Protein AF-E0RYR2-F1 (afdb_monomer_lite)

pLDDT: mean 74.62, std 18.06, range [29.59, 98.56]

Radius of gyration: 104.7 Å; chains: 1; bounding box: 193×87×254 Å

Foldseek 3Di:
DQQLVQLLVCLPPQLLVLLDQDDDDDDDPLSVVLNVVSLVLSLVVLVVVLVLLVVVLVLLVVLLVLLVVLLVLVPPDPDDDPLNVLSVVLSVLSVVLNVLSVVLSVLSVVLSVLSVVPDNVCSVVNSVSSVVSSVSSNVSVVSLVVSLVSLVVSLVVLVCVLVVCPVPDDPSNNVSSVSSNVSSVVSNVVSVVSSVVSNVVSVVSVVVSVVSVVVSVVSVVVVVVVVVVVVVVVVVVVVVVVVVVVVVVVVVVVVVVVVVVVVVVVVVVVVVVVVVVVVVVVVVVVVVVVVVVVVVVVVVVVVVVVVVVVVVVVVVVVVVVVVVVVVVVVVVVVVVVVVVVVVVLQVQLVLQVVLVVVVQHDDSRDDVVSSVVSVVVVVVVVVVPDDDDDDDDDDDDLQRDAAPDWDDDPNDIRHHPHQAPDDDALCNDEAQDWDDHNRDIHGHDFYEPEEEEEEAEPVHHDDDDDGHHYPYYYYHYDYPDDDDDWDWFDKDWAQADQWDFDFDPQDPPRDTDDIFGHPDRGDTGDDGDDDDDDDDDDDPDDDDDDTFTPPPPPPDGD

Organism: Butyrivibrio proteoclasticus (strain ATCC 51982 / DSM 14932 / B316) (NCBI:txid515622)

Secondary structure (DSSP, 8-state):
-HHHHHHHHHHTTHHHHHHPPP--SS--HHHHHHHHHHHHHHHHHHHHHHHHHHHHHHHHHHHHHHHHHHHHHHTTSS---HHHHHHHHHHHHHHHHHHHHHHHHHHHHHHHHHHHH--GGGHHHHHHHHHHHHHHHHHHHHHHHHHHHHHHHHHHHHHHHHHTT-TT--HHHHHHHHHHHHHHHHHHHHHHHHHHHHHHHHHHHHHHHHHHHHHHHHHHHHHHHHHHHHHHHHHHHHHHHHHHHHHHHHHHHHHHHHHHHHHHHHHHHHHHHHHHHHHHHHHHHHHHHHHHHHHHHHHHHHHHHHHHHHHHHHHHHHHHHHHHHHHHHHHHHHHHHHHHHHHHHHHHHHHHHHHHHTT----TT--HHHHHHHHHHHHHHHHSS------------GGGSBTT-EEEETTEEEE--BTTT----GGGSBTT-EEEETTEEEEP-BPB--EEEEEEETTB----PPSSB-SEEEEEEE---S------------SS-SEE----TTSSS------EE-SSTTPPP-PPP---S-------S---------SS-SSS--

Structure (mmCIF, N/CA/C/O backbone):
data_AF-E0RYR2-F1
#
_entry.id   AF-E0RYR2-F1
#
loop_
_atom_site.group_PDB
_atom_site.id
_atom_site.type_symbol
_atom_site.label_atom_id
_atom_site.label_alt_id
_atom_site.label_comp_id
_atom_site.label_asym_id
_atom_site.label_entity_id
_atom_site.label_seq_id
_atom_site.pdbx_PDB_ins_code
_atom_site.Cartn_x
_atom_site.Cartn_y
_atom_site.Cartn_z
_atom_site.occupancy
_atom_site.B_iso_or_equiv
_atom_site.auth_seq_id
_atom_site.auth_comp_id
_atom_site.auth_asym_id
_atom_site.auth_atom_id
_atom_site.pdbx_PDB_model_num
ATOM 1 N N . MET A 1 1 ? -50.982 -6.964 60.002 1.00 46.22 1 MET A N 1
ATOM 2 C CA . MET A 1 1 ? -51.132 -6.893 58.534 1.00 46.22 1 MET A CA 1
ATOM 3 C C . MET A 1 1 ? -49.957 -6.208 57.840 1.00 46.22 1 MET A C 1
ATOM 5 O O . MET A 1 1 ? -49.601 -6.639 56.757 1.00 46.22 1 MET A O 1
ATOM 9 N N . ALA A 1 2 ? -49.328 -5.163 58.401 1.00 46.91 2 ALA A N 1
ATOM 10 C CA . ALA A 1 2 ? -48.296 -4.425 57.663 1.00 46.91 2 ALA A CA 1
ATOM 11 C C . ALA A 1 2 ? -46.858 -4.970 57.794 1.00 46.91 2 ALA A C 1
ATOM 13 O O . ALA A 1 2 ? -46.147 -4.953 56.797 1.00 46.91 2 ALA A O 1
ATOM 14 N N . ILE A 1 3 ? -46.444 -5.515 58.954 1.00 47.62 3 ILE A N 1
ATOM 15 C CA . ILE A 1 3 ? -45.051 -5.981 59.192 1.00 47.62 3 ILE A CA 1
ATOM 16 C C . ILE A 1 3 ? -44.571 -6.923 58.114 1.00 47.62 3 ILE A C 1
ATOM 18 O O . ILE A 1 3 ? -43.461 -6.796 57.628 1.00 47.62 3 ILE A O 1
ATOM 22 N N . ALA A 1 4 ? -45.393 -7.892 57.753 1.00 46.53 4 ALA A N 1
ATOM 23 C CA . ALA A 1 4 ? -44.840 -9.086 57.163 1.00 46.53 4 ALA A CA 1
ATOM 24 C C . ALA A 1 4 ? -45.244 -9.251 55.680 1.00 46.53 4 ALA A C 1
ATOM 26 O O . ALA A 1 4 ? -44.606 -9.999 54.949 1.00 46.53 4 ALA A O 1
ATOM 27 N N . VAL A 1 5 ? -46.174 -8.412 55.174 1.00 44.09 5 VAL A N 1
ATOM 28 C CA . VAL A 1 5 ? -46.263 -8.069 53.729 1.00 44.09 5 VAL A CA 1
ATOM 29 C C . VAL A 1 5 ? -44.927 -7.503 53.242 1.00 44.09 5 VAL A C 1
ATOM 31 O O . VAL A 1 5 ? -44.525 -7.712 52.105 1.00 44.09 5 VAL A O 1
ATOM 34 N N . ILE A 1 6 ? -44.256 -6.782 54.128 1.00 48.84 6 ILE A N 1
ATOM 35 C CA . ILE A 1 6 ? -43.108 -5.948 53.833 1.00 48.84 6 ILE A CA 1
ATOM 36 C C . ILE A 1 6 ? -41.813 -6.746 53.798 1.00 48.84 6 ILE A C 1
ATOM 38 O O . ILE A 1 6 ? -41.071 -6.645 52.826 1.00 48.84 6 ILE A O 1
ATOM 42 N N . ILE A 1 7 ? -41.585 -7.605 54.792 1.00 50.03 7 ILE A N 1
ATOM 43 C CA . ILE A 1 7 ? -40.369 -8.419 54.846 1.00 50.03 7 ILE A CA 1
ATOM 44 C C . ILE A 1 7 ? -40.295 -9.339 53.592 1.00 50.03 7 ILE A C 1
ATOM 46 O O . ILE A 1 7 ? -39.218 -9.544 53.043 1.00 50.03 7 ILE A O 1
ATOM 50 N N . ALA A 1 8 ? -41.431 -9.805 53.049 1.00 49.09 8 ALA A N 1
ATOM 51 C CA . ALA A 1 8 ? -41.485 -10.608 51.815 1.00 49.09 8 ALA A CA 1
ATOM 52 C C . ALA A 1 8 ? -41.182 -9.816 50.516 1.00 49.09 8 ALA A C 1
ATOM 54 O O . ALA A 1 8 ? -40.706 -10.379 49.526 1.00 49.09 8 ALA A O 1
ATOM 55 N N . LEU A 1 9 ? -41.441 -8.503 50.499 1.00 49.50 9 LEU A N 1
ATOM 56 C 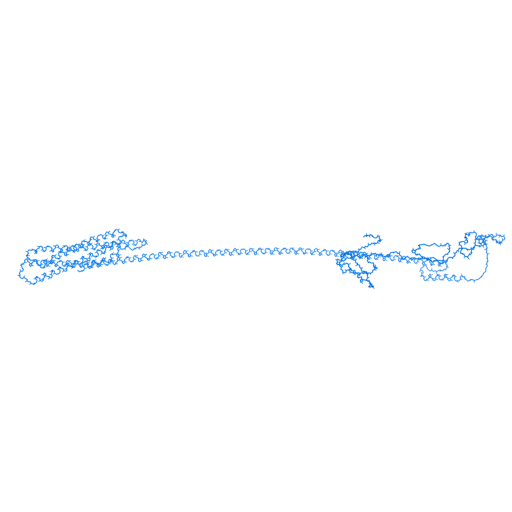CA . LEU A 1 9 ? -41.197 -7.636 49.337 1.00 49.50 9 LEU A CA 1
ATOM 57 C C . LEU A 1 9 ? -39.737 -7.152 49.253 1.00 49.50 9 LEU A C 1
ATOM 59 O O . LEU A 1 9 ? -39.246 -6.951 48.146 1.00 49.50 9 LEU A O 1
ATOM 63 N N . VAL A 1 10 ? -39.020 -7.026 50.383 1.00 50.50 10 VAL A N 1
ATOM 64 C CA . VAL A 1 10 ? -37.579 -6.666 50.415 1.00 50.50 10 VAL A CA 1
ATOM 65 C C . VAL A 1 10 ? -36.721 -7.685 49.652 1.00 50.50 10 VAL A C 1
ATOM 67 O O . VAL A 1 10 ? -35.786 -7.332 48.933 1.00 50.50 10 VAL A O 1
ATOM 70 N N . LEU A 1 11 ? -37.018 -8.972 49.836 1.00 50.75 11 LEU A N 1
ATOM 71 C CA . LEU A 1 11 ? -36.096 -10.058 49.492 1.00 50.75 11 LEU A CA 1
ATOM 72 C C . LEU A 1 11 ? -36.370 -10.693 48.124 1.00 50.75 11 LEU A C 1
ATOM 74 O O . LEU A 1 11 ? -35.487 -11.334 47.559 1.00 50.75 11 LEU A O 1
ATOM 78 N N . SER A 1 12 ? -37.551 -10.462 47.544 1.00 48.81 12 SER A N 1
ATOM 79 C CA . SER A 1 12 ? -37.948 -11.066 46.266 1.00 48.81 12 SER A CA 1
ATOM 80 C C . SER A 1 12 ? -37.293 -10.437 45.025 1.00 48.81 12 SER A C 1
ATOM 82 O O . SER A 1 12 ? -37.440 -10.988 43.936 1.00 48.81 12 SER A O 1
ATOM 84 N N . GLY A 1 13 ? -36.521 -9.348 45.149 1.00 51.91 13 GLY A N 1
ATOM 85 C CA . GLY A 1 13 ? -35.804 -8.793 43.988 1.00 51.91 13 GLY A CA 1
ATOM 86 C C . GLY A 1 13 ? -34.678 -7.796 44.265 1.00 51.91 13 GLY A C 1
ATOM 87 O O . GLY A 1 13 ? -33.737 -7.734 43.481 1.00 51.91 13 GLY A O 1
ATOM 88 N N . GLY A 1 14 ? -34.732 -7.052 45.373 1.00 55.47 14 GLY A N 1
ATOM 89 C CA . GLY A 1 14 ? -33.782 -5.973 45.664 1.00 55.47 14 GLY A CA 1
ATOM 90 C C . GLY A 1 14 ? -32.374 -6.443 46.033 1.00 55.47 14 GLY A C 1
ATOM 91 O O . GLY A 1 14 ? -31.398 -6.101 45.371 1.00 55.47 14 GLY A O 1
ATOM 92 N N . LEU A 1 15 ? -32.272 -7.267 47.078 1.00 55.56 15 LEU A N 1
ATOM 93 C CA . LEU A 1 15 ? -30.985 -7.698 47.642 1.00 55.56 15 LEU A CA 1
ATOM 94 C C . LEU A 1 15 ? -30.185 -8.622 46.708 1.00 55.56 15 LEU A C 1
ATOM 96 O O . LEU A 1 15 ? -28.959 -8.537 46.660 1.00 55.56 15 LEU A O 1
ATOM 100 N N . ILE A 1 16 ? -30.874 -9.431 45.895 1.00 56.66 16 ILE A N 1
ATOM 101 C CA . ILE A 1 16 ? -30.252 -10.294 44.877 1.00 56.66 16 ILE A CA 1
ATOM 102 C C . ILE A 1 16 ? -29.420 -9.461 43.887 1.00 56.66 16 ILE A C 1
ATOM 104 O O . ILE A 1 16 ? -28.301 -9.844 43.547 1.00 56.66 16 ILE A O 1
ATOM 108 N N . TYR A 1 17 ? -29.930 -8.296 43.476 1.00 55.88 17 TYR A N 1
ATOM 109 C CA . TYR A 1 17 ? -29.279 -7.427 42.490 1.00 55.88 17 TYR A CA 1
ATOM 110 C C . TYR A 1 17 ? -28.043 -6.701 43.056 1.00 55.88 17 TYR A C 1
ATOM 112 O O . TYR A 1 17 ? -27.108 -6.370 42.320 1.00 55.88 17 TYR A O 1
ATOM 120 N N . ILE A 1 18 ? -27.996 -6.482 44.377 1.00 58.62 18 ILE A N 1
ATOM 121 C CA . ILE A 1 18 ? -26.824 -5.900 45.044 1.00 58.62 18 ILE A CA 1
ATOM 122 C C . ILE A 1 18 ? -25.700 -6.938 45.193 1.00 58.62 18 ILE A C 1
ATOM 124 O O . ILE A 1 18 ? -24.536 -6.588 45.039 1.00 58.62 18 ILE A O 1
ATOM 128 N N . SER A 1 19 ? -26.011 -8.214 45.419 1.00 54.84 19 SER A N 1
ATOM 129 C CA . SER A 1 19 ? -24.976 -9.234 45.657 1.00 54.84 19 SER A CA 1
ATOM 130 C C . SER A 1 19 ? -24.356 -9.855 44.399 1.00 54.84 19 SER A C 1
ATOM 132 O O . SER A 1 19 ? -23.401 -10.615 44.513 1.00 54.84 19 SER A O 1
ATOM 134 N N . THR A 1 20 ? -24.886 -9.600 43.195 1.00 56.72 20 THR A N 1
ATOM 135 C CA . THR A 1 20 ? -24.324 -10.190 41.968 1.00 56.72 20 THR A CA 1
ATOM 136 C C . THR A 1 20 ? -23.144 -9.368 41.436 1.00 56.72 20 THR A C 1
ATOM 138 O O . THR A 1 20 ? -23.357 -8.212 41.047 1.00 56.72 20 THR A O 1
ATOM 141 N N . PRO A 1 21 ? -21.935 -9.956 41.327 1.00 52.81 21 PRO A N 1
ATOM 142 C CA . PRO A 1 21 ? -20.837 -9.373 40.565 1.00 52.81 21 PRO A CA 1
ATOM 143 C C . PRO A 1 21 ? -21.241 -9.298 39.099 1.00 52.81 21 PRO A C 1
ATOM 145 O O . PRO A 1 21 ? -21.669 -10.307 38.521 1.00 52.81 21 PRO A O 1
ATOM 148 N N . ILE A 1 22 ? -21.082 -8.136 38.477 1.00 50.19 22 ILE A N 1
ATOM 149 C CA . ILE A 1 22 ? -21.196 -8.035 37.023 1.00 50.19 22 ILE A CA 1
ATOM 150 C C . ILE A 1 22 ? -19.837 -8.394 36.436 1.00 50.19 22 ILE A C 1
ATOM 152 O O . ILE A 1 22 ? -18.813 -7.832 36.805 1.00 50.19 22 ILE A O 1
ATOM 156 N N . VAL A 1 23 ? -19.826 -9.372 35.533 1.00 45.25 23 VAL A N 1
ATOM 157 C CA . VAL A 1 23 ? -18.610 -9.853 34.871 1.00 45.25 23 VAL A CA 1
ATOM 158 C C . VAL A 1 23 ? -18.032 -8.721 34.016 1.00 45.25 23 VAL A C 1
ATOM 160 O O . VAL A 1 23 ? -18.462 -8.505 32.885 1.00 45.25 23 VAL A O 1
ATOM 163 N N . ALA A 1 24 ? -17.055 -7.995 34.556 1.00 46.28 24 ALA A N 1
ATOM 164 C CA . ALA A 1 24 ? -16.251 -7.029 33.824 1.00 46.28 24 ALA A CA 1
ATOM 165 C C . ALA A 1 24 ? -14.828 -7.577 33.686 1.00 46.28 24 ALA A C 1
ATOM 167 O O . ALA A 1 24 ? -14.078 -7.722 34.652 1.00 46.28 24 ALA A O 1
ATOM 168 N N . THR A 1 25 ? -14.436 -7.907 32.458 1.00 46.44 25 THR A N 1
ATOM 169 C CA . THR A 1 25 ? -13.068 -8.324 32.162 1.00 46.44 25 THR A CA 1
ATOM 170 C C . THR A 1 25 ? -12.129 -7.124 32.321 1.00 46.44 25 THR A C 1
ATOM 172 O O . THR A 1 25 ? -12.081 -6.275 31.434 1.00 46.44 25 THR A O 1
ATOM 175 N N . LYS A 1 26 ? -11.362 -7.133 33.423 1.00 51.41 26 LYS A N 1
ATOM 176 C CA . LYS A 1 26 ? -10.256 -6.235 33.832 1.00 51.41 26 LYS A CA 1
ATOM 177 C C . LYS A 1 26 ? -10.613 -5.018 34.706 1.00 51.41 26 LYS A C 1
ATOM 179 O O . LYS A 1 26 ? -10.928 -3.944 34.214 1.00 51.41 26 LYS A O 1
ATOM 184 N N . THR A 1 27 ? -10.399 -5.203 36.015 1.00 54.84 27 THR A N 1
ATOM 185 C CA . THR A 1 27 ? -9.502 -4.392 36.875 1.00 54.84 27 THR A CA 1
ATOM 186 C C . THR A 1 27 ? -9.583 -2.864 36.751 1.00 54.84 27 THR A C 1
ATOM 188 O O . THR A 1 27 ? -8.563 -2.214 36.522 1.00 54.84 27 THR A O 1
ATOM 191 N N . SER A 1 28 ? -10.758 -2.272 36.951 1.00 59.72 28 SER A N 1
ATOM 192 C CA . SER A 1 28 ? -10.802 -0.918 37.513 1.00 59.72 28 SER A CA 1
ATOM 193 C C . SER A 1 28 ? -10.869 -1.060 39.031 1.00 59.72 28 SER A C 1
ATOM 195 O O . SER A 1 28 ? -11.766 -1.739 39.531 1.00 59.72 28 SER A O 1
ATOM 197 N N . GLU A 1 29 ? -9.933 -0.455 39.766 1.00 63.66 29 GLU A N 1
ATOM 198 C CA . GLU A 1 29 ? -9.999 -0.385 41.236 1.00 63.66 29 GLU A CA 1
ATOM 199 C C . GLU A 1 29 ? -11.349 0.187 41.700 1.00 63.66 29 GLU A C 1
ATOM 201 O O . GLU A 1 29 ? -11.904 -0.280 42.688 1.00 63.66 29 GLU A O 1
ATOM 206 N N . GLU A 1 30 ? -11.941 1.107 40.926 1.00 60.84 30 GLU A N 1
ATOM 207 C CA . GLU A 1 30 ? -13.269 1.668 41.204 1.00 60.84 30 GLU A CA 1
ATOM 208 C C . GLU A 1 30 ? -14.388 0.618 41.104 1.00 60.84 30 GLU A C 1
ATOM 210 O O . GLU A 1 30 ? -15.357 0.678 41.857 1.00 60.84 30 GLU A O 1
ATOM 215 N N . PHE A 1 31 ? -14.260 -0.361 40.200 1.00 62.88 31 PHE A N 1
ATOM 216 C CA . PHE A 1 31 ? -15.243 -1.437 40.052 1.00 62.88 31 PHE A CA 1
ATOM 217 C C . PHE A 1 31 ? -15.164 -2.428 41.216 1.00 62.88 31 PHE A C 1
ATOM 219 O O . PHE A 1 31 ? -16.184 -2.766 41.812 1.00 62.88 31 PHE A O 1
ATOM 226 N N . VAL A 1 32 ? -13.943 -2.835 41.576 1.00 67.94 32 VAL A N 1
ATOM 227 C CA . VAL A 1 32 ? -13.702 -3.736 42.713 1.00 67.94 32 VAL A CA 1
ATOM 228 C C . VAL A 1 32 ? -14.166 -3.090 44.020 1.00 67.94 32 VAL A C 1
ATOM 230 O O . VAL A 1 32 ? -14.815 -3.748 44.830 1.00 67.94 32 VAL A O 1
ATOM 233 N N . GLU A 1 33 ? -13.904 -1.795 44.214 1.00 68.81 33 GLU A N 1
ATOM 234 C CA . GLU A 1 33 ? -14.353 -1.079 45.412 1.00 68.81 33 GLU A CA 1
ATOM 235 C C . GLU A 1 33 ? -15.879 -0.895 45.437 1.00 68.81 33 GLU A C 1
ATOM 237 O O . GLU A 1 33 ? -16.501 -1.065 46.485 1.00 68.81 33 GLU A O 1
ATOM 242 N N . SER A 1 34 ? -16.509 -0.625 44.287 1.00 67.44 34 SER A N 1
ATOM 243 C CA . SER A 1 34 ? -17.973 -0.546 44.176 1.00 67.44 34 SER A CA 1
ATOM 244 C C . SER A 1 34 ? -18.654 -1.877 44.515 1.00 67.44 34 SER A C 1
ATOM 246 O O . SER A 1 34 ? -19.666 -1.894 45.218 1.00 67.44 34 SER A O 1
ATOM 248 N N . GLU A 1 35 ? -18.090 -2.998 44.063 1.00 69.88 35 GLU A N 1
ATOM 249 C CA . GLU A 1 35 ? -18.594 -4.334 44.379 1.00 69.88 35 GLU A CA 1
ATOM 250 C C . GLU A 1 35 ? -18.424 -4.669 45.867 1.00 69.88 35 GLU A C 1
ATOM 252 O O . GLU A 1 35 ? -19.359 -5.151 46.511 1.00 69.88 35 GLU A O 1
ATOM 257 N N . ARG A 1 36 ? -17.260 -4.341 46.443 1.00 72.62 36 ARG A N 1
ATOM 258 C CA . ARG A 1 36 ? -16.977 -4.554 47.867 1.00 72.62 36 ARG A CA 1
ATOM 259 C C . ARG A 1 36 ? -17.927 -3.756 48.760 1.00 72.62 36 ARG A C 1
ATOM 261 O O . ARG A 1 36 ? -18.462 -4.309 49.720 1.00 72.62 36 ARG A O 1
ATOM 268 N N . GLN A 1 37 ? -18.166 -2.486 48.427 1.00 73.00 37 GLN A N 1
ATOM 269 C CA . GLN A 1 37 ? -19.100 -1.631 49.158 1.00 73.00 37 GLN A CA 1
ATOM 270 C C . GLN A 1 37 ? -20.532 -2.170 49.076 1.00 73.00 37 GLN A C 1
ATOM 272 O O . GLN A 1 37 ? -21.214 -2.258 50.088 1.00 73.00 37 GLN A O 1
ATOM 277 N N . ALA A 1 38 ? -20.970 -2.606 47.896 1.00 71.06 38 ALA A N 1
ATOM 278 C CA . ALA A 1 38 ? -22.303 -3.165 47.708 1.00 71.06 38 ALA A CA 1
ATOM 279 C C . ALA A 1 38 ? -22.533 -4.469 48.496 1.00 71.06 38 ALA A C 1
ATOM 281 O O . ALA A 1 38 ? -23.606 -4.679 49.069 1.00 71.06 38 ALA A O 1
ATOM 282 N N . ASN A 1 39 ? -21.527 -5.345 48.557 1.00 74.62 39 ASN A N 1
ATOM 283 C CA . ASN A 1 39 ? -21.599 -6.557 49.373 1.00 74.62 39 ASN A CA 1
ATOM 284 C C . ASN A 1 39 ? -21.680 -6.215 50.866 1.00 74.62 39 ASN A C 1
ATOM 286 O O . ASN A 1 39 ? -22.493 -6.810 51.573 1.00 74.62 39 ASN A O 1
ATOM 290 N N . GLN A 1 40 ? -20.914 -5.220 51.326 1.00 78.38 40 GLN A N 1
ATOM 291 C CA . GLN A 1 40 ? -21.011 -4.725 52.701 1.00 78.38 40 GLN A CA 1
ATOM 292 C C . GLN A 1 40 ? -22.406 -4.157 53.000 1.00 78.38 40 GLN A C 1
ATOM 294 O O . GLN A 1 40 ? -23.021 -4.563 53.981 1.00 78.38 40 GLN A O 1
ATOM 299 N N . ASP A 1 41 ? -22.948 -3.312 52.118 1.00 74.56 41 ASP A N 1
ATOM 300 C CA . ASP A 1 41 ? -24.296 -2.748 52.264 1.00 74.56 41 ASP A CA 1
ATOM 301 C C . ASP A 1 41 ? -25.363 -3.862 52.343 1.00 74.56 41 ASP A C 1
ATOM 303 O O . ASP A 1 41 ? -26.306 -3.789 53.132 1.00 74.56 41 ASP A O 1
ATOM 307 N N . THR A 1 42 ? -25.202 -4.932 51.555 1.00 75.44 42 THR A N 1
ATOM 308 C CA . THR A 1 42 ? -26.101 -6.101 51.570 1.00 75.44 42 THR A CA 1
ATOM 309 C C . THR A 1 42 ? -26.043 -6.839 52.908 1.00 75.44 42 THR A C 1
ATOM 311 O O . THR A 1 42 ? -27.085 -7.194 53.463 1.00 75.44 42 THR A O 1
ATOM 314 N N . VAL A 1 43 ? -24.838 -7.068 53.437 1.00 78.69 43 VAL A N 1
ATOM 315 C CA . VAL A 1 43 ? -24.618 -7.724 54.736 1.00 78.69 43 VAL A CA 1
ATOM 316 C C . VAL A 1 43 ? -25.196 -6.888 55.875 1.00 78.69 43 VAL A C 1
ATOM 318 O O . VAL A 1 43 ? -25.886 -7.432 56.743 1.00 78.69 43 VAL A O 1
ATOM 321 N N . ASP A 1 44 ? -24.978 -5.574 55.845 1.00 79.75 44 ASP A N 1
ATOM 322 C CA . ASP A 1 44 ? -25.504 -4.643 56.841 1.00 79.75 44 ASP A CA 1
ATOM 323 C C . ASP A 1 44 ? -27.040 -4.672 56.842 1.00 79.75 44 ASP A C 1
ATOM 325 O O . ASP A 1 44 ? -27.661 -4.822 57.898 1.00 79.75 44 ASP A O 1
ATOM 329 N N . LYS A 1 45 ? -27.669 -4.665 55.657 1.00 76.12 45 LYS A N 1
ATOM 330 C CA . LYS A 1 45 ? -29.131 -4.769 55.526 1.00 76.12 45 LYS A CA 1
ATOM 331 C C . LYS A 1 45 ? -29.695 -6.115 55.958 1.00 76.12 45 LYS A C 1
ATOM 333 O O . LYS A 1 45 ? -30.735 -6.150 56.615 1.00 76.12 45 LYS A O 1
ATOM 338 N N . LEU A 1 46 ? -29.013 -7.221 55.673 1.00 77.56 46 LEU A N 1
ATOM 339 C CA . LEU A 1 46 ? -29.378 -8.524 56.237 1.00 77.56 46 LEU A CA 1
ATOM 340 C C . LEU A 1 46 ? -29.307 -8.508 57.773 1.00 77.56 46 LEU A C 1
ATOM 342 O O . LEU A 1 46 ? -30.183 -9.067 58.435 1.00 77.56 46 LEU A O 1
ATOM 346 N N . GLY A 1 47 ? -28.316 -7.820 58.346 1.00 81.50 47 GLY A N 1
ATOM 347 C CA . GLY A 1 47 ? -28.206 -7.599 59.789 1.00 81.50 47 GLY A CA 1
ATOM 348 C C . GLY A 1 47 ? -29.368 -6.785 60.367 1.00 81.50 47 GLY A C 1
ATOM 349 O O . GLY A 1 47 ? -29.922 -7.156 61.403 1.00 81.50 47 GLY A O 1
ATOM 350 N N . GLU A 1 48 ? -29.786 -5.716 59.686 1.00 79.25 48 GLU A N 1
ATOM 351 C CA . GLU A 1 48 ? -30.966 -4.927 60.067 1.00 79.25 48 GLU A CA 1
ATOM 352 C C . GLU A 1 48 ? -32.244 -5.789 60.073 1.00 79.25 48 GLU A C 1
ATOM 354 O O . GLU A 1 48 ? -32.980 -5.780 61.063 1.00 79.25 48 GLU A O 1
ATOM 359 N N . ILE A 1 49 ? -32.464 -6.618 59.042 1.00 76.25 49 ILE A N 1
ATOM 360 C CA . ILE A 1 49 ? -33.600 -7.561 58.976 1.00 76.25 49 ILE A CA 1
ATOM 361 C C . ILE A 1 49 ? -33.557 -8.569 60.133 1.00 76.25 49 ILE A C 1
ATOM 363 O O . ILE A 1 49 ? -34.579 -8.800 60.784 1.00 76.25 49 ILE A O 1
ATOM 367 N N . GLY A 1 50 ? -32.384 -9.136 60.430 1.00 80.88 50 GLY A N 1
ATOM 368 C CA . GLY A 1 50 ? -32.202 -10.041 61.568 1.00 80.88 50 GLY A CA 1
ATOM 369 C C . GLY A 1 50 ? -32.556 -9.384 62.907 1.00 80.88 50 GLY A C 1
ATOM 370 O O . GLY A 1 50 ? -33.253 -9.978 63.732 1.00 80.88 50 GLY A O 1
ATOM 371 N N . ASN A 1 51 ? -32.166 -8.122 63.104 1.00 82.19 51 ASN A N 1
ATOM 372 C CA . ASN A 1 51 ? -32.530 -7.360 64.299 1.00 82.19 51 ASN A CA 1
ATOM 373 C C . ASN A 1 51 ? -34.045 -7.121 64.397 1.00 82.19 51 ASN A C 1
ATOM 375 O O . ASN A 1 51 ? -34.606 -7.234 65.489 1.00 82.19 51 ASN A O 1
ATOM 379 N N . TYR A 1 52 ? -34.731 -6.842 63.282 1.00 77.88 52 TYR A N 1
ATOM 380 C CA . TYR A 1 52 ? -36.194 -6.715 63.279 1.00 77.88 52 TYR A CA 1
ATOM 381 C C . TYR A 1 52 ? -36.896 -8.001 63.685 1.00 77.88 52 TYR A C 1
ATOM 383 O O . TYR A 1 52 ? -37.820 -7.955 64.498 1.00 77.88 52 TYR A O 1
ATOM 391 N N . LEU A 1 53 ? -36.454 -9.130 63.133 1.00 80.50 53 LEU A N 1
ATOM 392 C CA . LEU A 1 53 ? -36.986 -10.445 63.466 1.00 80.50 53 LEU A CA 1
ATOM 393 C C . LEU A 1 53 ? -36.796 -10.755 64.951 1.00 80.50 53 LEU A C 1
ATOM 395 O O . LEU A 1 53 ? -37.758 -11.127 65.611 1.00 80.50 53 LEU A O 1
ATOM 399 N N . ASN A 1 54 ? -35.613 -10.491 65.506 1.00 84.81 54 ASN A N 1
ATOM 400 C CA . ASN A 1 54 ? -35.336 -10.682 66.931 1.00 84.81 54 ASN A CA 1
ATOM 401 C C . ASN A 1 54 ? -36.226 -9.803 67.831 1.00 84.81 54 ASN A C 1
ATOM 403 O O . ASN A 1 54 ? -36.760 -10.243 68.845 1.00 84.81 54 ASN A O 1
ATOM 407 N N . GLU A 1 55 ? -36.435 -8.542 67.459 1.00 83.12 55 GLU A N 1
ATOM 408 C CA . GLU A 1 55 ? -37.326 -7.659 68.210 1.00 83.12 55 GLU A CA 1
ATOM 409 C C . GLU A 1 55 ? -38.805 -8.063 68.106 1.00 83.12 55 GLU A C 1
ATOM 411 O O . GLU A 1 55 ? -39.564 -7.872 69.057 1.00 83.12 55 GLU A O 1
ATOM 416 N N . LEU A 1 56 ? -39.229 -8.613 66.965 1.00 83.56 56 LEU A N 1
ATOM 417 C CA . LEU A 1 56 ? -40.561 -9.191 66.800 1.00 83.56 56 LEU A CA 1
ATOM 418 C C . LEU A 1 56 ? -40.721 -10.446 67.665 1.00 83.56 56 LEU A C 1
ATOM 420 O O . LEU A 1 56 ? -41.751 -10.614 68.316 1.00 83.56 56 LEU A O 1
ATOM 424 N N . ASP A 1 57 ? -39.679 -11.272 67.720 1.00 88.81 57 ASP A N 1
ATOM 425 C CA . ASP A 1 57 ? -39.626 -12.488 68.523 1.00 88.81 57 ASP A CA 1
ATOM 426 C C . ASP A 1 57 ? -39.806 -12.206 70.015 1.00 88.81 57 ASP A C 1
ATOM 428 O O . ASP A 1 57 ? -40.582 -12.879 70.692 1.00 88.81 57 ASP A O 1
ATOM 432 N N . LYS A 1 58 ? -39.170 -11.141 70.522 1.00 88.56 58 LYS A N 1
ATOM 433 C CA . LYS A 1 58 ? -39.346 -10.681 71.909 1.00 88.56 58 LYS A CA 1
ATOM 434 C C . LYS A 1 58 ? -40.798 -10.320 72.220 1.00 88.56 58 LYS A C 1
ATOM 436 O O . LYS A 1 58 ? -41.287 -10.663 73.293 1.00 88.56 58 LYS A O 1
ATOM 441 N N . VAL A 1 59 ? -41.496 -9.647 71.299 1.00 86.69 59 VAL A N 1
ATOM 442 C CA . VAL A 1 59 ? -42.920 -9.298 71.471 1.00 86.69 59 VAL A CA 1
ATOM 443 C C . VAL A 1 59 ? -43.785 -10.557 71.471 1.00 86.69 59 VAL A C 1
ATOM 445 O O . VAL A 1 59 ? -44.658 -10.697 72.323 1.00 86.69 59 VAL A O 1
ATOM 448 N N . VAL A 1 60 ? -43.534 -11.487 70.547 1.00 87.69 60 VAL A N 1
ATOM 449 C CA . VAL A 1 60 ? -44.272 -12.756 70.448 1.00 87.69 60 VAL A CA 1
ATOM 450 C C . VAL A 1 60 ? -44.060 -13.612 71.697 1.00 87.69 60 VAL A C 1
ATOM 452 O O . VAL A 1 60 ? -45.036 -14.082 72.276 1.00 87.69 60 VAL A O 1
ATOM 455 N N . THR A 1 61 ? -42.814 -13.734 72.157 1.00 89.38 61 THR A N 1
ATOM 456 C CA . THR A 1 61 ? -42.439 -14.471 73.372 1.00 89.38 61 THR A CA 1
ATOM 457 C C . THR A 1 61 ? -43.073 -13.846 74.611 1.00 89.38 61 THR A C 1
ATOM 459 O O . THR A 1 61 ? -43.726 -14.541 75.384 1.00 89.38 61 THR A O 1
ATOM 462 N N . SER A 1 62 ? -42.977 -12.521 74.766 1.00 86.12 62 SER A N 1
ATOM 463 C CA . SER A 1 62 ? -43.609 -11.810 75.882 1.00 86.12 62 SER A CA 1
ATOM 464 C C . SER A 1 62 ? -45.129 -11.994 75.888 1.00 86.12 62 SER A C 1
ATOM 466 O O . SER A 1 62 ? -45.709 -12.241 76.943 1.00 86.12 62 SER A O 1
ATOM 468 N N . ASN A 1 63 ? -45.779 -11.920 74.723 1.00 87.50 63 ASN A N 1
ATOM 469 C CA . ASN A 1 63 ? -47.217 -12.156 74.611 1.00 87.50 63 ASN A CA 1
ATOM 470 C C . ASN A 1 63 ? -47.574 -13.603 74.973 1.00 87.50 63 ASN A C 1
ATOM 472 O O . ASN A 1 63 ? -48.559 -13.831 75.669 1.00 87.50 63 ASN A O 1
ATOM 476 N N . GLN A 1 64 ? -46.768 -14.576 74.545 1.00 87.25 64 GLN A N 1
ATOM 477 C CA . GLN A 1 64 ? -46.954 -15.986 74.877 1.00 87.25 64 GLN A CA 1
ATOM 478 C C . GLN A 1 64 ? -46.826 -16.232 76.393 1.00 87.25 64 GLN A C 1
ATOM 480 O O . GLN A 1 64 ? -47.661 -16.918 76.983 1.00 87.25 64 GLN A O 1
ATOM 485 N N . GLU A 1 65 ? -45.818 -15.655 77.049 1.00 86.31 65 GLU A N 1
ATOM 486 C CA . GLU A 1 65 ? -45.618 -15.746 78.503 1.00 86.31 65 GLU A CA 1
ATOM 487 C C . GLU A 1 65 ? -46.777 -15.114 79.288 1.00 86.31 65 GLU A C 1
ATOM 489 O O . GLU A 1 65 ? -47.309 -15.724 80.224 1.00 86.31 65 GLU A O 1
ATOM 494 N N . SER A 1 66 ? -47.217 -13.921 78.875 1.00 83.69 66 SER A N 1
ATOM 495 C CA . SER A 1 66 ? -48.383 -13.236 79.443 1.00 83.69 66 SER A CA 1
ATOM 496 C C . SER A 1 66 ? -49.668 -14.055 79.283 1.00 83.69 66 SER A C 1
ATOM 498 O O . SER A 1 66 ? -50.446 -14.180 80.232 1.00 83.69 66 SER A O 1
ATOM 500 N N . LEU A 1 67 ? -49.889 -14.653 78.105 1.00 83.75 67 LEU A N 1
ATOM 501 C CA . LEU A 1 67 ? -51.069 -15.475 77.828 1.00 83.75 67 LEU A CA 1
ATOM 502 C C . LEU A 1 67 ? -51.098 -16.724 78.720 1.00 83.75 67 LEU A C 1
ATOM 504 O O . LEU A 1 67 ? -52.120 -17.017 79.343 1.00 83.75 67 LEU A O 1
ATOM 508 N N . ASN A 1 68 ? -49.959 -17.415 78.832 1.00 80.56 68 ASN A N 1
ATOM 509 C CA . ASN A 1 68 ? -49.815 -18.602 79.673 1.00 80.56 68 ASN A CA 1
ATOM 510 C C . ASN A 1 68 ? -50.060 -18.266 81.153 1.00 80.56 68 ASN A C 1
ATOM 512 O O . ASN A 1 68 ? -50.869 -18.926 81.807 1.00 80.56 68 ASN A O 1
ATOM 516 N N . SER A 1 69 ? -49.496 -17.155 81.637 1.00 77.75 69 SER A N 1
ATOM 517 C CA . SER A 1 69 ? -49.674 -16.671 83.016 1.00 77.75 69 SER A CA 1
ATOM 518 C C . SER A 1 69 ? -51.132 -16.361 83.390 1.00 77.75 69 SER A C 1
ATOM 520 O O . SE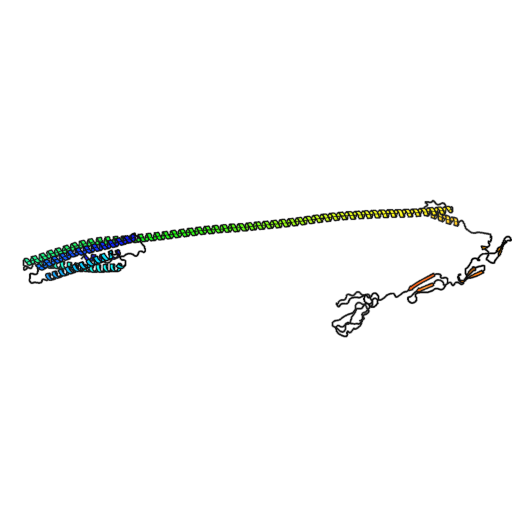R A 1 69 ? -51.506 -16.439 84.563 1.00 77.75 69 SER A O 1
ATOM 522 N N . ILE A 1 70 ? -51.965 -15.963 82.423 1.00 71.88 70 ILE A N 1
ATOM 523 C CA . ILE A 1 70 ? -53.397 -15.701 82.641 1.00 71.88 70 ILE A CA 1
ATOM 524 C C . ILE A 1 70 ? -54.215 -16.984 82.488 1.00 71.88 70 ILE A C 1
ATOM 526 O O . ILE A 1 70 ? -55.138 -17.198 83.275 1.00 71.88 70 ILE A O 1
ATOM 530 N N . SER A 1 71 ? -53.849 -17.859 81.545 1.00 69.00 71 SER A N 1
ATOM 531 C CA . SER A 1 71 ? -54.512 -19.154 81.355 1.00 69.00 71 SER A CA 1
ATOM 532 C C . SER A 1 71 ? -54.459 -20.020 82.624 1.00 69.00 71 SER A C 1
ATOM 534 O O . SER A 1 71 ? -55.505 -20.475 83.093 1.00 69.00 71 SER A O 1
ATOM 536 N N . GLU A 1 72 ? -53.299 -20.093 83.289 1.00 67.88 72 GLU A N 1
ATOM 537 C CA . GLU A 1 72 ? -53.109 -20.816 84.557 1.00 67.88 72 GLU A CA 1
ATOM 538 C C . GLU A 1 72 ? -53.998 -20.282 85.699 1.00 67.88 72 GLU A C 1
ATOM 540 O O . GLU A 1 72 ? -54.404 -21.029 86.591 1.00 67.88 72 GLU A O 1
ATOM 545 N N . LYS A 1 73 ? -54.366 -18.992 85.677 1.00 65.00 73 LYS A N 1
ATOM 546 C CA . LYS A 1 73 ? -55.275 -18.379 86.668 1.00 65.00 73 LYS A CA 1
ATOM 547 C C . LYS A 1 73 ? -56.754 -18.694 86.411 1.00 65.00 73 LYS A C 1
ATOM 549 O O . LYS A 1 73 ? -57.584 -18.477 87.300 1.00 65.00 73 LYS A O 1
ATOM 554 N N . THR A 1 74 ? -57.092 -19.189 85.219 1.00 57.59 74 THR A N 1
ATOM 555 C CA . THR A 1 74 ? -58.470 -19.480 84.781 1.00 57.59 74 THR A CA 1
ATOM 556 C C . THR A 1 74 ? -58.863 -20.963 84.854 1.00 57.59 74 THR A C 1
ATOM 558 O O . THR A 1 74 ? -60.055 -21.254 84.887 1.00 57.59 74 THR A O 1
ATOM 561 N N . ASP A 1 75 ? -57.911 -21.886 85.031 1.00 53.06 75 ASP A N 1
ATOM 562 C CA . ASP A 1 75 ? -58.112 -23.352 85.096 1.00 53.06 75 ASP A CA 1
ATOM 563 C C . ASP A 1 75 ? -58.833 -23.896 86.360 1.00 53.06 75 ASP A C 1
ATOM 565 O O . ASP A 1 75 ? -58.886 -25.104 86.586 1.00 53.06 75 ASP A O 1
ATOM 569 N N . THR A 1 76 ? -59.425 -23.045 87.208 1.00 47.00 76 THR A N 1
ATOM 570 C CA . THR A 1 76 ? -60.044 -23.476 88.487 1.00 47.00 76 THR A CA 1
ATOM 571 C C . THR A 1 76 ? -61.573 -23.614 88.476 1.00 47.00 76 THR A C 1
ATOM 573 O O . THR A 1 76 ? -62.151 -23.911 89.521 1.00 47.00 76 THR A O 1
ATOM 576 N N . SER A 1 77 ? -62.253 -23.448 87.334 1.00 50.97 77 SER A N 1
ATOM 577 C CA . SER A 1 77 ? -63.706 -23.681 87.214 1.00 50.97 77 SER A CA 1
ATOM 578 C C . SER A 1 77 ? -64.023 -24.767 86.182 1.00 50.97 77 SER A C 1
ATOM 580 O O . SER A 1 77 ? -63.546 -24.685 85.056 1.00 50.97 77 SER A O 1
ATOM 582 N N . GLU A 1 78 ? -64.850 -25.749 86.555 1.00 46.25 78 GLU A N 1
ATOM 583 C CA . GLU A 1 78 ? -65.216 -26.987 85.829 1.00 46.25 78 GLU A CA 1
ATOM 584 C C . GLU A 1 78 ? -65.964 -26.814 84.478 1.00 46.25 78 GLU A C 1
ATOM 586 O O . GLU A 1 78 ? -66.817 -27.621 84.117 1.00 46.25 78 GLU A O 1
ATOM 591 N N . GLY A 1 79 ? -65.646 -25.803 83.671 1.00 47.34 79 GLY A N 1
ATOM 592 C CA . GLY A 1 79 ? -66.223 -25.628 82.340 1.00 47.34 79 GLY A CA 1
ATOM 593 C C . GLY A 1 79 ? -65.188 -25.144 81.336 1.00 47.34 79 GLY A C 1
ATOM 594 O O . GLY A 1 79 ? -64.795 -23.981 81.370 1.00 47.34 79 GLY A O 1
ATOM 595 N N . LYS A 1 80 ? -64.790 -26.011 80.395 1.00 52.44 80 LYS A N 1
ATOM 596 C CA . LYS A 1 80 ? -64.148 -25.571 79.148 1.00 52.44 80 LYS A CA 1
ATOM 597 C C . LYS A 1 80 ? -65.128 -24.659 78.413 1.00 52.44 80 LYS A C 1
ATOM 599 O O . LYS A 1 80 ? -66.129 -25.129 77.877 1.00 52.44 80 LYS A O 1
ATOM 604 N N . THR A 1 81 ? -64.856 -23.361 78.424 1.00 66.06 81 THR A N 1
ATOM 605 C CA . THR A 1 81 ? -65.614 -22.379 77.646 1.00 66.06 81 THR A CA 1
ATOM 606 C C . THR A 1 81 ? -64.990 -22.229 76.261 1.00 66.06 81 THR A C 1
ATOM 608 O O . THR A 1 81 ? -63.803 -22.497 76.065 1.00 66.06 81 THR A O 1
ATOM 611 N N . GLU A 1 82 ? -65.776 -21.768 75.289 1.00 72.31 82 GLU A N 1
ATOM 612 C CA . GLU A 1 82 ? -65.306 -21.476 73.927 1.00 72.31 82 GLU A CA 1
ATOM 613 C C . GLU A 1 82 ? -64.117 -20.482 73.915 1.00 72.31 82 GLU A C 1
ATOM 615 O O . GLU A 1 82 ? -63.282 -20.499 73.008 1.00 72.31 82 GLU A O 1
ATOM 620 N N . ILE A 1 83 ? -64.001 -19.636 74.948 1.00 76.00 83 ILE A N 1
ATOM 621 C CA . ILE A 1 83 ? -62.881 -18.706 75.148 1.00 76.00 83 ILE A CA 1
ATOM 622 C C . ILE A 1 83 ? -61.584 -19.451 75.472 1.00 76.00 83 ILE A C 1
ATOM 624 O O . ILE A 1 83 ? -60.557 -19.135 74.875 1.00 76.00 83 ILE A O 1
ATOM 628 N N . THR A 1 84 ? -61.613 -20.453 76.357 1.00 75.88 84 THR A N 1
ATOM 629 C CA . THR A 1 84 ? -60.419 -21.229 76.734 1.00 75.88 84 THR A CA 1
ATOM 630 C C . THR A 1 84 ? -59.802 -21.921 75.517 1.00 75.88 84 THR A C 1
ATOM 632 O O . THR A 1 84 ? -58.597 -21.833 75.306 1.00 75.88 84 THR A O 1
ATOM 635 N N . GLU A 1 85 ? -60.622 -22.531 74.653 1.00 81.44 85 GLU A N 1
ATOM 636 C CA . GLU A 1 85 ? -60.135 -23.166 73.418 1.00 81.44 85 GLU A CA 1
ATOM 637 C C . GLU A 1 85 ? -59.523 -22.153 72.442 1.00 81.44 85 GLU A C 1
ATOM 639 O O . GLU A 1 85 ? -58.494 -22.423 71.819 1.00 81.44 85 GLU A O 1
ATOM 644 N N . LYS A 1 86 ? -60.116 -20.957 72.318 1.00 85.19 86 LYS A N 1
ATOM 645 C CA . LYS A 1 86 ? -59.551 -19.885 71.488 1.00 85.19 86 LYS A CA 1
ATOM 646 C C . LYS A 1 86 ? -58.231 -19.341 72.046 1.00 85.19 86 LYS A C 1
ATOM 648 O O . LYS A 1 86 ? -57.340 -19.059 71.250 1.00 85.19 86 LYS A O 1
ATOM 653 N N . VAL A 1 87 ? -58.078 -19.247 73.369 1.00 85.38 87 VAL A N 1
ATOM 654 C CA . VAL A 1 87 ? -56.823 -18.840 74.027 1.00 85.38 87 VAL A CA 1
ATOM 655 C C . VAL A 1 87 ? -55.724 -19.891 73.825 1.00 85.38 87 VAL A C 1
ATOM 657 O O . VAL A 1 87 ? -54.616 -19.529 73.444 1.00 85.38 87 VAL A O 1
ATOM 660 N N . THR A 1 88 ? -56.021 -21.189 73.967 1.00 85.12 88 THR A N 1
ATOM 661 C CA . THR A 1 88 ? -55.052 -22.261 73.657 1.00 85.12 88 THR A CA 1
ATOM 662 C C . THR A 1 88 ? -54.629 -22.245 72.186 1.00 85.12 88 THR A C 1
ATOM 664 O O . THR A 1 88 ? -53.458 -22.436 71.866 1.00 85.12 88 THR A O 1
ATOM 667 N N . ASN A 1 89 ? -55.567 -21.986 71.272 1.00 88.75 89 ASN A N 1
ATOM 668 C CA . ASN A 1 89 ? -55.240 -21.849 69.854 1.00 88.75 89 ASN A CA 1
ATOM 669 C C . ASN A 1 89 ? -54.329 -20.643 69.581 1.00 88.75 89 ASN A C 1
ATOM 671 O O . ASN A 1 89 ? -53.428 -20.757 68.753 1.00 88.75 89 ASN A O 1
ATOM 675 N N . LEU A 1 90 ? -54.528 -19.525 70.284 1.00 90.56 90 LEU A N 1
ATOM 676 C CA . LEU A 1 90 ? -53.658 -18.355 70.180 1.00 90.56 90 LEU A CA 1
ATOM 677 C C . LEU A 1 90 ? -52.236 -18.649 70.688 1.00 90.56 90 LEU A C 1
ATOM 679 O O . LEU A 1 90 ? -51.283 -18.278 70.008 1.00 90.56 90 LEU A O 1
ATOM 683 N N . ASP A 1 91 ? -52.078 -19.354 71.815 1.00 89.25 91 ASP A N 1
ATOM 684 C CA . ASP A 1 91 ? -50.759 -19.788 72.317 1.00 89.25 91 ASP A CA 1
ATOM 685 C C . ASP A 1 91 ? -49.999 -20.617 71.269 1.00 89.25 91 ASP A C 1
ATOM 687 O O . ASP A 1 91 ? -48.841 -20.330 70.960 1.00 89.25 91 ASP A O 1
ATOM 691 N N . ASN A 1 92 ? -50.671 -21.593 70.648 1.00 90.62 92 ASN A N 1
ATOM 692 C CA . ASN A 1 92 ? -50.068 -22.406 69.589 1.00 90.62 92 ASN A CA 1
ATOM 693 C C . ASN A 1 92 ? -49.635 -21.557 68.386 1.00 90.62 92 ASN A C 1
ATOM 695 O O . ASN A 1 92 ? -48.536 -21.747 67.869 1.00 90.62 92 ASN A O 1
ATOM 699 N N . LYS A 1 93 ? -50.448 -20.578 67.972 1.00 92.38 93 LYS A N 1
ATOM 700 C CA . LYS A 1 93 ? -50.067 -19.673 66.879 1.00 92.38 93 LYS A CA 1
ATOM 701 C C . LYS A 1 93 ? -48.881 -18.787 67.231 1.00 92.38 93 LYS A C 1
ATOM 703 O O . LYS A 1 93 ? -48.027 -18.572 66.379 1.00 92.38 93 LYS A O 1
ATOM 708 N N . LEU A 1 94 ? -48.791 -18.295 68.465 1.00 90.38 94 LEU A N 1
ATOM 709 C CA . LEU A 1 94 ? -47.628 -17.523 68.914 1.00 90.38 94 LEU A CA 1
ATOM 710 C C . LEU A 1 94 ? -46.350 -18.385 68.908 1.00 90.38 94 LEU A C 1
ATOM 712 O O . LEU A 1 94 ? -45.312 -17.919 68.441 1.00 90.38 94 LEU A O 1
ATOM 716 N N . LYS A 1 95 ? -46.432 -19.664 69.303 1.00 91.56 95 LYS A N 1
ATOM 717 C CA . LYS A 1 95 ? -45.312 -20.625 69.205 1.00 91.56 95 LYS A CA 1
ATOM 718 C C . LYS A 1 95 ? -44.873 -20.899 67.767 1.00 91.56 95 LYS A C 1
ATOM 720 O O . LYS A 1 95 ? -43.675 -20.993 67.492 1.00 91.56 95 LYS A O 1
ATOM 725 N N . GLU A 1 96 ? -45.828 -21.039 66.850 1.00 92.75 96 GLU A N 1
ATOM 726 C CA . GLU A 1 96 ? -45.542 -21.204 65.420 1.00 92.75 96 GLU A CA 1
ATOM 727 C C . GLU A 1 96 ? -44.797 -19.985 64.866 1.00 92.75 96 GLU A C 1
ATOM 729 O O . GLU A 1 96 ? -43.769 -20.148 64.209 1.00 92.75 96 GLU A O 1
ATOM 734 N N . VAL A 1 97 ? -45.257 -18.773 65.205 1.00 89.00 97 VAL A N 1
ATOM 735 C CA . VAL A 1 97 ? -44.586 -17.523 64.825 1.00 89.00 97 VAL A CA 1
ATOM 736 C C . VAL A 1 97 ? -43.146 -17.488 65.353 1.00 89.00 97 VAL A C 1
ATOM 738 O O . VAL A 1 97 ? -42.230 -17.246 64.568 1.00 89.00 97 VAL A O 1
ATOM 741 N N . HIS A 1 98 ? -42.926 -17.771 66.642 1.00 90.38 98 HIS A N 1
ATOM 742 C CA . HIS A 1 98 ? -41.588 -17.810 67.256 1.00 90.38 98 HIS A CA 1
ATOM 743 C C . HIS A 1 98 ? -40.644 -18.797 66.545 1.00 90.38 98 HIS A C 1
ATOM 745 O O . HIS A 1 98 ? -39.499 -18.476 66.215 1.00 90.38 98 HIS A O 1
ATOM 751 N N . THR A 1 99 ? -41.147 -19.999 66.244 1.00 92.75 99 THR A N 1
ATOM 752 C CA . THR A 1 99 ? -40.375 -21.050 65.564 1.00 92.75 99 THR A CA 1
ATOM 753 C C . THR A 1 99 ? -39.938 -20.601 64.168 1.00 92.75 99 THR A C 1
ATOM 755 O O . THR A 1 99 ? -38.765 -20.733 63.810 1.00 92.75 99 THR A O 1
ATOM 758 N N . SER A 1 100 ? -40.857 -20.023 63.391 1.00 89.62 100 SER A N 1
ATOM 759 C CA . SER A 1 100 ? -40.564 -19.525 62.044 1.00 89.62 100 SER A CA 1
ATOM 760 C C . SER A 1 100 ? -39.593 -18.339 62.060 1.00 89.62 100 SER A C 1
ATOM 762 O O . SER A 1 100 ? -38.696 -18.269 61.216 1.00 89.62 100 SER A O 1
ATOM 764 N N . ILE A 1 101 ? -39.716 -17.428 63.036 1.00 87.75 101 ILE A N 1
ATOM 765 C CA . ILE A 1 101 ? -38.791 -16.297 63.210 1.00 87.75 101 ILE A CA 1
ATOM 766 C C . ILE A 1 101 ? -37.372 -16.793 63.526 1.00 87.75 101 ILE A C 1
ATOM 768 O O . ILE A 1 101 ? -36.401 -16.324 62.923 1.00 87.75 101 ILE A O 1
ATOM 772 N N . SER A 1 102 ? -37.245 -17.770 64.426 1.00 89.19 102 SER A N 1
ATOM 773 C CA . SER A 1 102 ? -35.957 -18.361 64.810 1.00 89.19 102 SER A CA 1
ATOM 774 C C . SER A 1 102 ? -35.267 -19.074 63.640 1.00 89.19 102 SER A C 1
ATOM 776 O O . SER A 1 102 ? -34.062 -18.899 63.421 1.00 89.19 102 SER A O 1
ATOM 778 N N . GLY A 1 103 ? -36.033 -19.838 62.851 1.00 89.94 103 GLY A N 1
ATOM 779 C CA . GLY A 1 103 ? -35.543 -20.481 61.628 1.00 89.94 103 GLY A CA 1
ATOM 780 C C . GLY A 1 103 ? -35.022 -19.459 60.617 1.00 89.94 103 GLY A C 1
ATOM 781 O O . GLY A 1 103 ? -33.855 -19.515 60.226 1.00 89.94 103 GLY A O 1
ATOM 782 N N . THR A 1 104 ? -35.843 -18.452 60.310 1.00 86.00 104 THR A N 1
ATOM 783 C CA . THR A 1 104 ? -35.491 -17.370 59.378 1.00 86.00 104 THR A CA 1
ATOM 784 C C . THR A 1 104 ? -34.216 -16.639 59.811 1.00 86.00 104 THR A C 1
ATOM 786 O O . THR A 1 104 ? -33.321 -16.399 58.999 1.00 86.00 104 THR A O 1
ATOM 789 N N . SER A 1 105 ? -34.099 -16.309 61.101 1.00 85.19 105 SER A N 1
ATOM 790 C CA . SER A 1 105 ? -32.947 -15.577 61.649 1.00 85.19 105 SER A CA 1
ATOM 791 C C . SER A 1 105 ? -31.640 -16.356 61.480 1.00 85.19 105 SER A C 1
ATOM 793 O O . SER A 1 105 ? -30.615 -15.784 61.112 1.00 85.19 105 SER A O 1
ATOM 795 N N . SER A 1 106 ? -31.684 -17.678 61.667 1.00 90.06 106 SER A N 1
ATOM 796 C CA . SER A 1 106 ? -30.518 -18.552 61.475 1.00 90.06 106 SER A CA 1
ATOM 797 C C . SER A 1 106 ? -30.048 -18.571 60.017 1.00 90.06 106 SER A C 1
ATOM 799 O O . SER A 1 106 ? -28.851 -18.615 59.733 1.00 90.06 106 SER A O 1
ATOM 801 N N . ARG A 1 107 ? -30.989 -18.516 59.072 1.00 87.50 107 ARG A N 1
ATOM 802 C CA . ARG A 1 107 ? -30.691 -18.544 57.637 1.00 87.50 107 ARG A CA 1
ATOM 803 C C . ARG A 1 107 ? -30.160 -17.221 57.115 1.00 87.50 107 ARG A C 1
ATOM 805 O O . ARG A 1 107 ? -29.245 -17.224 56.296 1.00 87.50 107 ARG A O 1
ATOM 812 N N . ILE A 1 108 ? -30.663 -16.104 57.637 1.00 84.88 108 ILE A N 1
ATOM 813 C CA . ILE A 1 108 ? -30.099 -14.774 57.373 1.00 84.88 108 ILE A CA 1
ATOM 814 C C . ILE A 1 108 ? -28.627 -14.719 57.795 1.00 84.88 108 ILE A C 1
ATOM 816 O O . ILE A 1 108 ? -27.796 -14.227 57.035 1.00 84.88 108 ILE A O 1
ATOM 820 N N . GLU A 1 109 ? -28.276 -15.277 58.956 1.00 88.00 109 GLU A N 1
ATOM 821 C CA . GLU A 1 109 ? -26.883 -15.297 59.418 1.00 88.00 109 GLU A CA 1
ATOM 822 C C . GLU A 1 109 ? -25.987 -16.195 58.546 1.00 88.00 109 GLU A C 1
ATOM 824 O O . GLU A 1 109 ? -24.848 -15.839 58.225 1.00 88.00 109 GLU A O 1
ATOM 829 N N . ASN A 1 110 ? -26.522 -17.327 58.075 1.00 87.88 110 ASN A N 1
ATOM 830 C CA . ASN A 1 110 ? -25.836 -18.169 57.097 1.00 87.88 110 ASN A CA 1
ATOM 831 C C . ASN A 1 110 ? -25.580 -17.410 55.781 1.00 87.88 110 ASN A C 1
ATOM 833 O O . ASN A 1 110 ? -24.466 -17.426 55.263 1.00 87.88 110 ASN A O 1
ATOM 837 N N . LEU A 1 111 ? -26.580 -16.688 55.268 1.00 84.44 111 LEU A N 1
ATOM 838 C CA . LEU A 1 111 ? -26.445 -15.896 54.047 1.00 84.44 111 LEU A CA 1
ATOM 839 C C . LEU A 1 111 ? -25.413 -14.770 54.190 1.00 84.44 111 LEU A C 1
ATOM 841 O O . LEU A 1 111 ? -24.588 -14.597 53.293 1.00 84.44 111 LEU A O 1
ATOM 845 N N . LYS A 1 112 ? -25.398 -14.055 55.322 1.00 86.06 112 LYS A N 1
ATOM 846 C CA . LYS A 1 112 ? -24.355 -13.057 55.619 1.00 86.06 112 LYS A CA 1
ATOM 847 C C . LYS A 1 112 ? -22.963 -13.674 55.524 1.00 86.06 112 LYS A C 1
ATOM 849 O O . LYS A 1 112 ? -22.118 -13.168 54.794 1.00 86.06 112 LYS A O 1
ATOM 854 N N . THR A 1 113 ? -22.775 -14.836 56.148 1.00 86.56 113 THR A N 1
ATOM 855 C CA . THR A 1 113 ? -21.505 -15.574 56.104 1.00 86.56 113 THR A CA 1
ATOM 856 C C . THR A 1 113 ? -21.108 -15.968 54.673 1.00 86.56 113 THR A C 1
ATOM 858 O O . THR A 1 113 ? -19.926 -15.961 54.331 1.00 86.56 113 THR A O 1
ATOM 861 N N . ILE A 1 114 ? -22.073 -16.343 53.823 1.00 82.12 114 ILE A N 1
ATOM 862 C CA . ILE A 1 114 ? -21.818 -16.709 52.419 1.00 82.12 114 ILE A CA 1
ATOM 863 C C . ILE A 1 114 ? -21.371 -15.485 51.606 1.00 82.12 114 ILE A C 1
ATOM 865 O O . ILE A 1 114 ? -20.430 -15.598 50.820 1.00 82.12 114 ILE A O 1
ATOM 869 N N . ILE A 1 115 ? -22.011 -14.329 51.811 1.00 78.75 115 ILE A N 1
ATOM 870 C CA . ILE A 1 115 ? -21.681 -13.076 51.114 1.00 78.75 115 ILE A CA 1
ATOM 871 C C . ILE A 1 115 ? -20.309 -12.548 51.559 1.00 78.75 115 ILE A C 1
ATOM 873 O O . ILE A 1 115 ? -19.494 -12.183 50.716 1.00 78.75 115 ILE A O 1
ATOM 877 N N . GLU A 1 116 ? -20.009 -12.574 52.861 1.00 81.12 116 GLU A N 1
ATOM 878 C CA . GLU A 1 116 ? -18.725 -12.118 53.422 1.00 81.12 116 GLU A CA 1
ATOM 879 C C . GLU A 1 116 ? -17.519 -12.941 52.940 1.00 81.12 116 GLU A C 1
ATOM 881 O O . GLU A 1 116 ? -16.407 -12.419 52.858 1.00 81.12 116 GLU A O 1
ATOM 886 N N . LYS A 1 117 ? -17.718 -14.223 52.600 1.00 79.56 117 LYS A N 1
ATOM 887 C CA . LYS A 1 117 ? -16.651 -15.096 52.081 1.00 79.56 117 LYS A CA 1
ATOM 888 C C . LYS A 1 117 ? -16.218 -14.757 50.651 1.00 79.56 117 LYS A C 1
ATOM 890 O O . LYS A 1 117 ? -15.090 -15.078 50.298 1.00 79.56 117 LYS A O 1
ATOM 895 N N . GLY A 1 118 ? -17.072 -14.112 49.851 1.00 67.38 118 GLY A N 1
ATOM 896 C CA . GLY A 1 118 ? -16.686 -13.499 48.572 1.00 67.38 118 GLY A CA 1
ATOM 897 C C . GLY A 1 118 ? -16.276 -14.430 47.416 1.00 67.38 118 GLY A C 1
ATOM 898 O O . GLY A 1 118 ? -15.695 -13.937 46.455 1.00 67.38 118 GLY A O 1
ATOM 899 N N . ASP A 1 119 ? -16.557 -15.739 47.463 1.00 61.75 119 ASP A N 1
ATOM 900 C CA . ASP A 1 119 ? -16.229 -16.666 46.359 1.00 61.75 119 ASP A CA 1
ATOM 901 C C . ASP A 1 119 ? -17.216 -16.556 45.174 1.00 61.75 119 ASP A C 1
ATOM 903 O O . ASP A 1 119 ? -18.437 -16.562 45.358 1.00 61.75 119 ASP A O 1
ATOM 907 N N . GLU A 1 120 ? -16.695 -16.528 43.936 1.00 56.66 120 GLU A N 1
ATOM 908 C CA . GLU A 1 120 ? -17.484 -16.405 42.690 1.00 56.66 120 GLU A CA 1
ATOM 909 C C . GLU A 1 120 ? -18.510 -17.533 42.479 1.00 56.66 120 GLU A C 1
ATOM 911 O O . GLU A 1 120 ? -19.545 -17.303 41.843 1.00 56.66 120 GLU A O 1
ATOM 916 N N . ASP A 1 121 ? -18.259 -18.721 43.036 1.00 58.97 121 ASP A N 1
ATOM 917 C CA . ASP A 1 121 ? -19.118 -19.907 42.907 1.00 58.97 121 ASP A CA 1
ATOM 918 C C . ASP A 1 121 ? -20.361 -19.858 43.817 1.00 58.97 121 ASP A C 1
ATOM 920 O O . ASP A 1 121 ? -21.324 -20.600 43.614 1.00 58.97 121 ASP A O 1
ATOM 924 N N . ASN A 1 122 ? -20.410 -18.936 44.785 1.00 71.44 122 ASN A N 1
ATOM 925 C CA . ASN A 1 122 ? -21.518 -18.851 45.739 1.00 71.44 122 ASN A CA 1
ATOM 926 C C . ASN A 1 122 ? -22.774 -18.159 45.174 1.00 71.44 122 ASN A C 1
ATOM 928 O O . ASN A 1 122 ? -23.795 -18.119 45.855 1.00 71.44 122 ASN A O 1
ATOM 932 N N . LYS A 1 123 ? -22.764 -17.633 43.938 1.00 69.94 123 LYS A N 1
ATOM 933 C CA . LYS A 1 123 ? -23.880 -16.846 43.354 1.00 69.94 123 LYS A CA 1
ATOM 934 C C . LYS A 1 123 ? -25.207 -17.600 43.329 1.00 69.94 123 LYS A C 1
ATOM 936 O O . LYS A 1 123 ? -26.259 -17.057 43.673 1.00 69.94 123 LYS A O 1
ATOM 941 N N . GLU A 1 124 ? -25.166 -18.859 42.909 1.00 72.81 124 GLU A N 1
ATOM 942 C CA . GLU A 1 124 ? -26.366 -19.691 42.828 1.00 72.81 124 GLU A CA 1
ATOM 943 C C . GLU A 1 124 ? -26.893 -20.034 44.230 1.00 72.81 124 GLU A C 1
ATOM 945 O O . GLU A 1 124 ? -28.104 -20.043 44.458 1.00 72.81 124 GLU A O 1
ATOM 950 N N . GLN A 1 125 ? -25.983 -20.203 45.195 1.00 78.62 125 GLN A N 1
ATOM 951 C CA . GLN A 1 125 ? -26.307 -20.431 46.599 1.00 78.62 125 GLN A CA 1
ATOM 952 C C . GLN A 1 125 ? -26.894 -19.181 47.272 1.00 78.62 125 GLN A C 1
ATOM 954 O O . GLN A 1 125 ? -27.916 -19.291 47.943 1.00 78.62 125 GLN A O 1
ATOM 959 N N . ILE A 1 126 ? -26.322 -17.997 47.039 1.00 77.56 126 ILE A N 1
ATOM 960 C CA . ILE A 1 126 ? -26.832 -16.701 47.515 1.00 77.56 126 ILE A CA 1
ATOM 961 C C . ILE A 1 126 ? -28.265 -16.491 47.015 1.00 77.56 126 ILE A C 1
ATOM 963 O O . ILE A 1 126 ? -29.173 -16.239 47.805 1.00 77.56 126 ILE A O 1
ATOM 967 N N . ASN A 1 127 ? -28.504 -16.692 45.715 1.00 73.12 127 ASN A N 1
ATOM 968 C CA . ASN A 1 127 ? -29.841 -16.582 45.127 1.00 73.12 127 ASN A CA 1
ATOM 969 C C . ASN A 1 127 ? -30.840 -17.578 45.718 1.00 73.12 127 ASN A C 1
ATOM 971 O O . ASN A 1 127 ? -32.015 -17.250 45.905 1.00 73.12 127 ASN A O 1
ATOM 975 N N . LYS A 1 128 ? -30.393 -18.807 45.980 1.00 81.06 128 LYS A N 1
ATOM 976 C CA . LYS A 1 128 ? -31.221 -19.838 46.599 1.00 81.06 128 LYS A CA 1
ATOM 977 C C . LYS A 1 128 ? -31.606 -19.451 48.028 1.00 81.06 128 LYS A C 1
ATOM 979 O O . LYS A 1 128 ? -32.793 -19.457 48.344 1.00 81.06 128 LYS A O 1
ATOM 984 N N . GLU A 1 129 ? -30.637 -19.063 48.851 1.00 80.06 129 GLU A N 1
ATOM 985 C CA . GLU A 1 129 ? -30.877 -18.628 50.231 1.00 80.06 129 GLU A CA 1
ATOM 986 C C . GLU A 1 129 ? -31.799 -17.404 50.273 1.00 80.06 129 GLU A C 1
ATOM 988 O O . GLU A 1 129 ? -32.762 -17.407 51.032 1.00 80.06 129 GLU A O 1
ATOM 993 N N . PHE A 1 130 ? -31.619 -16.408 49.395 1.00 76.69 130 PHE A N 1
ATOM 994 C CA . PHE A 1 130 ? -32.540 -15.267 49.304 1.00 76.69 130 PHE A CA 1
ATOM 995 C C . PHE A 1 130 ? -33.988 -15.688 49.018 1.00 76.69 130 PHE A C 1
ATOM 997 O O . PHE A 1 130 ? -34.912 -15.219 49.687 1.00 76.69 130 PHE A O 1
ATOM 1004 N N . LYS A 1 131 ? -34.213 -16.590 48.051 1.00 76.62 131 LYS A N 1
ATOM 1005 C CA . LYS A 1 131 ? -35.563 -17.089 47.717 1.00 76.62 131 LYS A CA 1
ATOM 1006 C C . LYS A 1 131 ? -36.212 -17.820 48.883 1.00 76.62 131 LYS A C 1
ATOM 1008 O O . LYS A 1 131 ? -37.404 -17.660 49.155 1.00 76.62 131 LYS A O 1
ATOM 1013 N N . GLU A 1 132 ? -35.437 -18.654 49.549 1.00 81.12 132 GLU A N 1
ATOM 1014 C CA . GLU A 1 132 ? -35.940 -19.474 50.631 1.00 81.12 132 GLU A CA 1
ATOM 1015 C C . GLU A 1 132 ? -36.163 -18.629 51.911 1.00 81.12 132 GLU A C 1
ATOM 1017 O O . GLU A 1 132 ? -37.201 -18.791 52.548 1.00 81.12 132 GLU A O 1
ATOM 1022 N N . ILE A 1 133 ? -35.296 -17.656 52.226 1.00 79.88 133 ILE A N 1
ATOM 1023 C CA . ILE A 1 133 ? -35.506 -16.648 53.288 1.00 79.88 133 ILE A CA 1
ATOM 1024 C C . ILE A 1 133 ? -36.765 -15.813 53.001 1.00 79.88 133 ILE A C 1
ATOM 1026 O O . ILE A 1 133 ? -37.582 -15.595 53.893 1.00 79.88 133 ILE A O 1
ATOM 1030 N N . THR A 1 134 ? -36.987 -15.408 51.742 1.00 73.12 134 THR A N 1
ATOM 1031 C CA . THR A 1 134 ? -38.223 -14.712 51.319 1.00 73.12 134 THR A CA 1
ATOM 1032 C C . THR A 1 134 ? -39.473 -15.5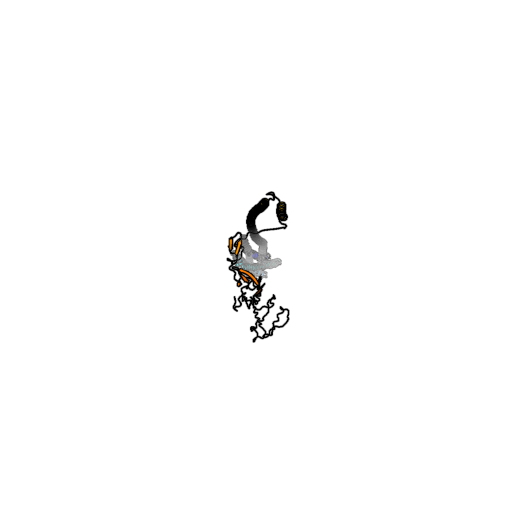42 51.622 1.00 73.12 134 THR A C 1
ATOM 1034 O O . THR A 1 134 ? -40.498 -15.018 52.070 1.00 73.12 134 THR A O 1
ATOM 1037 N N . SER A 1 135 ? -39.393 -16.848 51.368 1.00 76.50 135 SER A N 1
ATOM 1038 C CA . SER A 1 135 ? -40.508 -17.774 51.566 1.00 76.50 135 SER A CA 1
ATOM 1039 C C . SER A 1 135 ? -40.823 -17.957 53.054 1.00 76.50 135 SER A C 1
ATOM 1041 O O . SER A 1 135 ? -41.982 -17.843 53.447 1.00 76.50 135 SER A O 1
ATOM 1043 N N . GLU A 1 136 ? -39.807 -18.160 53.897 1.00 82.56 136 GLU A N 1
ATOM 1044 C CA . GLU A 1 136 ? -39.984 -18.296 55.354 1.00 82.56 136 GLU A CA 1
ATOM 1045 C C . GLU A 1 136 ? -40.539 -17.028 55.996 1.00 82.56 136 GLU A C 1
ATOM 1047 O O . GLU A 1 136 ? -41.423 -17.074 56.847 1.00 82.56 136 GLU A O 1
ATOM 1052 N N . ILE A 1 137 ? -40.101 -15.873 55.520 1.00 76.75 137 ILE A N 1
ATOM 1053 C CA . ILE A 1 137 ? -40.625 -14.590 55.964 1.00 76.75 137 ILE A CA 1
ATOM 1054 C C . ILE A 1 137 ? -42.100 -14.401 55.600 1.00 76.75 137 ILE A C 1
ATOM 1056 O O . ILE A 1 137 ? -42.881 -13.857 56.388 1.00 76.75 137 ILE A O 1
ATOM 1060 N N . THR A 1 138 ? -42.494 -14.854 54.409 1.00 75.88 138 THR A N 1
ATOM 1061 C CA . THR A 1 138 ? -43.902 -14.851 53.996 1.00 75.88 138 THR A CA 1
ATOM 1062 C C . THR A 1 138 ? -44.727 -15.760 54.907 1.00 75.88 138 THR A C 1
ATOM 1064 O O . THR A 1 138 ? -45.857 -15.426 55.246 1.00 75.88 138 THR A O 1
ATOM 1067 N N . LEU A 1 139 ? -44.154 -16.862 55.387 1.00 83.25 139 LEU A N 1
ATOM 1068 C CA . LEU A 1 139 ? -44.811 -17.727 56.362 1.00 83.25 139 LEU A CA 1
ATOM 1069 C C . LEU A 1 139 ? -44.932 -17.060 57.746 1.00 83.25 139 LEU A C 1
ATOM 1071 O O . LEU A 1 139 ? -46.023 -17.053 58.319 1.00 83.25 139 LEU A O 1
ATOM 1075 N N . VAL A 1 140 ? -43.859 -16.429 58.250 1.00 83.94 140 VAL A N 1
ATOM 1076 C CA . VAL A 1 140 ? -43.876 -15.637 59.501 1.00 83.94 140 VAL A CA 1
ATOM 1077 C C . VAL A 1 140 ? -45.000 -14.601 59.460 1.00 83.94 140 VAL A C 1
ATOM 1079 O O . VAL A 1 140 ? -45.717 -14.413 60.445 1.00 83.94 140 VAL A O 1
ATOM 1082 N N . LYS A 1 141 ? -45.202 -13.959 58.304 1.00 80.94 141 LYS A N 1
ATOM 1083 C CA . LYS A 1 141 ? -46.305 -13.019 58.091 1.00 80.94 141 LYS A CA 1
ATOM 1084 C C . LYS A 1 141 ? -47.662 -13.627 58.332 1.00 80.94 141 LYS A C 1
ATOM 1086 O O . LYS A 1 141 ? -48.454 -13.076 59.093 1.00 80.94 141 LYS A O 1
ATOM 1091 N N . GLU A 1 142 ? -47.952 -14.688 57.597 1.00 82.31 142 GLU A N 1
ATOM 1092 C CA . GLU A 1 142 ? -49.270 -15.299 57.587 1.00 82.31 142 GLU A CA 1
ATOM 1093 C C . GLU A 1 142 ? -49.624 -15.784 58.991 1.00 82.31 142 GLU A C 1
ATOM 1095 O O . GLU A 1 142 ? -50.728 -15.526 59.471 1.00 82.31 142 GLU A O 1
ATOM 1100 N N . GLN A 1 143 ? -48.654 -16.372 59.693 1.00 87.44 143 GLN A N 1
ATOM 1101 C CA . GLN A 1 143 ? -48.800 -16.802 61.081 1.00 87.44 143 GLN A CA 1
ATOM 1102 C C . GLN A 1 143 ? -49.041 -15.618 62.035 1.00 87.44 143 GLN A C 1
ATOM 1104 O O . GLN A 1 143 ? -49.967 -15.665 62.848 1.00 87.44 143 GLN A O 1
ATOM 1109 N N . TYR A 1 144 ? -48.279 -14.527 61.905 1.00 85.56 144 TYR A N 1
ATOM 1110 C CA . TYR A 1 144 ? -48.417 -13.334 62.749 1.00 85.56 144 TYR A CA 1
ATOM 1111 C C . TYR A 1 144 ? -49.758 -12.613 62.548 1.00 85.56 144 TYR A C 1
ATOM 1113 O O . TYR A 1 144 ? -50.412 -12.203 63.511 1.00 85.56 144 TYR A O 1
ATOM 1121 N N . ASP A 1 145 ? -50.205 -12.475 61.297 1.00 82.75 145 ASP A N 1
ATOM 1122 C CA . ASP A 1 145 ? -51.515 -11.908 60.968 1.00 82.75 145 ASP A CA 1
ATOM 1123 C C . ASP A 1 145 ? -52.647 -12.791 61.508 1.00 82.75 145 ASP A C 1
ATOM 1125 O O . ASP A 1 145 ? -53.629 -12.281 62.053 1.00 82.75 145 ASP A O 1
ATOM 1129 N N . SER A 1 146 ? -52.473 -14.112 61.440 1.00 88.31 146 SER A N 1
ATOM 1130 C CA . SER A 1 146 ? -53.423 -15.072 61.994 1.00 88.31 146 SER A CA 1
ATOM 1131 C C . SER A 1 146 ? -53.521 -15.000 63.523 1.00 88.31 146 SER A C 1
ATOM 1133 O O . SER A 1 146 ? -54.625 -15.080 64.066 1.00 88.31 146 SER A O 1
ATOM 1135 N N . ALA A 1 147 ? -52.396 -14.815 64.223 1.00 88.88 147 ALA A N 1
ATOM 1136 C CA . ALA A 1 147 ? -52.367 -14.613 65.673 1.00 88.88 147 ALA A CA 1
ATOM 1137 C C . ALA A 1 147 ? -53.063 -13.298 66.073 1.00 88.88 147 ALA A C 1
ATOM 1139 O O . ALA A 1 147 ? -53.941 -13.300 66.933 1.00 88.88 147 ALA A O 1
ATOM 1140 N N . ASN A 1 148 ? -52.761 -12.192 65.384 1.00 86.56 148 ASN A N 1
ATOM 1141 C CA . ASN A 1 148 ? -53.429 -10.902 65.602 1.00 86.56 148 ASN A CA 1
ATOM 1142 C C . ASN A 1 148 ? -54.945 -10.974 65.400 1.00 86.56 148 ASN A C 1
ATOM 1144 O O . ASN A 1 148 ? -55.714 -10.440 66.200 1.00 86.56 148 ASN A O 1
ATOM 1148 N N . GLN A 1 149 ? -55.394 -11.635 64.331 1.00 88.31 149 GLN A N 1
ATOM 1149 C CA . GLN A 1 149 ? -56.821 -11.816 64.082 1.00 88.31 149 GLN A CA 1
ATOM 1150 C C . GLN A 1 149 ? -57.484 -12.598 65.223 1.00 88.31 149 GLN A C 1
ATOM 1152 O O . GLN A 1 149 ? -58.563 -12.217 65.676 1.00 88.31 149 GLN A O 1
ATOM 1157 N N . GLN A 1 150 ? -56.823 -13.639 65.737 1.00 88.06 150 GLN A N 1
ATOM 1158 C CA . GLN A 1 150 ? -57.323 -14.380 66.893 1.00 88.06 150 GLN A CA 1
ATOM 1159 C C . GLN A 1 150 ? -57.393 -13.528 68.163 1.00 88.06 150 GLN A C 1
ATOM 1161 O O . GLN A 1 150 ? -58.397 -13.618 68.866 1.00 88.06 150 GLN A O 1
ATOM 1166 N N . ILE A 1 151 ? -56.406 -12.665 68.436 1.00 89.00 151 ILE A N 1
ATOM 1167 C CA . ILE A 1 151 ? -56.459 -11.712 69.561 1.00 89.00 151 ILE A CA 1
ATOM 1168 C C . ILE A 1 151 ? -57.712 -10.834 69.446 1.00 89.00 151 ILE A C 1
ATOM 1170 O O . ILE A 1 151 ? -58.487 -10.743 70.399 1.00 89.00 151 ILE A O 1
ATOM 1174 N N . LYS A 1 152 ? -57.970 -10.253 68.266 1.00 88.56 152 LYS A N 1
ATOM 1175 C CA . LYS A 1 152 ? -59.149 -9.401 68.019 1.00 88.56 152 LYS A CA 1
ATOM 1176 C C . LYS A 1 152 ? -60.464 -10.162 68.186 1.00 88.56 152 LYS A C 1
ATOM 1178 O O . LYS A 1 152 ? -61.367 -9.675 68.862 1.00 88.56 152 LYS A O 1
ATOM 1183 N N . GLU A 1 153 ? -60.551 -11.384 67.663 1.00 88.50 153 GLU A N 1
ATOM 1184 C CA . GLU A 1 153 ? -61.723 -12.244 67.852 1.00 88.50 153 GLU A CA 1
ATOM 1185 C C . GLU A 1 153 ? -61.984 -12.581 69.328 1.00 88.50 153 GLU A C 1
ATOM 1187 O O . GLU A 1 153 ? -63.139 -12.574 69.759 1.00 88.50 153 GLU A O 1
ATOM 1192 N N . ILE A 1 154 ? -60.937 -12.888 70.104 1.00 85.81 154 ILE A N 1
ATOM 1193 C CA . ILE A 1 154 ? -61.063 -13.187 71.538 1.00 85.81 154 ILE A CA 1
ATOM 1194 C C . ILE A 1 154 ? -61.494 -11.928 72.295 1.00 85.81 154 ILE A C 1
ATOM 1196 O O . ILE A 1 154 ? -62.424 -12.002 73.097 1.00 85.81 154 ILE A O 1
ATOM 1200 N N . MET A 1 155 ? -60.891 -10.769 72.008 1.00 85.06 155 MET A N 1
ATOM 1201 C CA . MET A 1 155 ? -61.281 -9.491 72.612 1.00 85.06 155 MET A CA 1
ATOM 1202 C C . MET A 1 155 ? -62.749 -9.147 72.341 1.00 85.06 155 MET A C 1
ATOM 1204 O O . MET A 1 155 ? -63.459 -8.748 73.262 1.00 85.06 155 MET A O 1
ATOM 1208 N N . ASP A 1 156 ? -63.221 -9.306 71.103 1.00 86.06 156 ASP A N 1
ATOM 1209 C CA . ASP A 1 156 ? -64.607 -9.001 70.734 1.00 86.06 156 ASP A CA 1
ATOM 1210 C C . ASP A 1 156 ? -65.608 -9.945 71.408 1.00 86.06 156 ASP A C 1
ATOM 1212 O O . ASP A 1 156 ? -66.691 -9.514 71.810 1.00 86.06 156 ASP A O 1
ATOM 1216 N N . LYS A 1 157 ? -65.254 -11.228 71.560 1.00 83.06 157 LYS A N 1
ATOM 1217 C CA . LYS A 1 157 ? -66.069 -12.195 72.308 1.00 83.06 157 LYS A CA 1
ATOM 1218 C C . LYS A 1 157 ? -66.093 -11.885 73.803 1.00 83.06 157 LYS A C 1
ATOM 1220 O O . LYS A 1 157 ? -67.178 -11.803 74.368 1.00 83.06 157 LYS A O 1
ATOM 1225 N N . LEU A 1 158 ? -64.932 -11.632 74.412 1.00 82.00 158 LEU A N 1
ATOM 1226 C CA . LEU A 1 158 ? -64.819 -11.253 75.825 1.00 82.00 158 LEU A CA 1
ATOM 1227 C C . LEU A 1 158 ? -65.625 -9.992 76.141 1.00 82.00 158 LEU A C 1
ATOM 1229 O O . LEU A 1 158 ? -66.371 -9.979 77.113 1.00 82.00 158 LEU A O 1
ATOM 1233 N N . LYS A 1 159 ? -65.532 -8.952 75.302 1.00 83.00 159 LYS A N 1
ATOM 1234 C CA . LYS A 1 159 ? -66.334 -7.727 75.456 1.00 83.00 159 LYS A CA 1
ATOM 1235 C C . LYS A 1 159 ? -67.831 -8.032 75.439 1.00 83.00 159 LYS A C 1
ATOM 1237 O O . LYS A 1 159 ? -68.540 -7.601 76.337 1.00 83.00 159 LYS A O 1
ATOM 1242 N N . LYS A 1 160 ? -68.303 -8.826 74.469 1.00 81.88 160 LYS A N 1
ATOM 1243 C CA . LYS A 1 160 ? -69.721 -9.217 74.374 1.00 81.88 160 LYS A CA 1
ATOM 1244 C C . LYS A 1 160 ? -70.198 -10.007 75.593 1.00 81.88 160 LYS A C 1
ATOM 1246 O O . LYS A 1 160 ? -71.304 -9.756 76.063 1.00 81.88 160 LYS A O 1
ATOM 1251 N N . GLU A 1 161 ? -69.392 -10.940 76.102 1.00 75.12 161 GLU A N 1
ATOM 1252 C CA . GLU A 1 161 ? -69.733 -11.701 77.310 1.00 75.12 161 GLU A CA 1
ATOM 1253 C C . GLU A 1 161 ? -69.810 -10.796 78.547 1.00 75.12 161 GLU A C 1
ATOM 1255 O O . GLU A 1 161 ? -70.801 -10.862 79.277 1.00 75.12 161 GLU A O 1
ATOM 1260 N N . ILE A 1 162 ? -68.838 -9.892 78.726 1.00 74.12 162 ILE A N 1
ATOM 1261 C CA . ILE A 1 162 ? -68.818 -8.898 79.812 1.00 74.12 162 ILE A CA 1
ATOM 1262 C C . ILE A 1 162 ? -70.036 -7.955 79.725 1.00 74.12 162 ILE A C 1
ATOM 1264 O O . ILE A 1 162 ? -70.709 -7.728 80.731 1.00 74.12 162 ILE A O 1
ATOM 1268 N N . ASP A 1 163 ? -70.358 -7.447 78.530 1.00 74.12 163 ASP A N 1
ATOM 1269 C CA . ASP A 1 163 ? -71.456 -6.497 78.293 1.00 74.12 163 ASP A CA 1
ATOM 1270 C C . ASP A 1 163 ? -72.851 -7.137 78.444 1.00 74.12 163 ASP A C 1
ATOM 1272 O O . ASP A 1 163 ? -73.809 -6.461 78.825 1.00 74.12 163 ASP A O 1
ATOM 1276 N N . SER A 1 164 ? -72.986 -8.443 78.174 1.00 68.12 164 SER A N 1
ATOM 1277 C CA . SER A 1 164 ? -74.263 -9.176 78.260 1.00 68.12 164 SER A CA 1
ATOM 1278 C C . SER A 1 164 ? -74.776 -9.403 79.690 1.00 68.12 164 SER A C 1
ATOM 1280 O O . SER A 1 164 ? -75.911 -9.846 79.872 1.00 68.12 164 SER A O 1
ATOM 1282 N N . GLY A 1 165 ? -73.983 -9.050 80.708 1.00 60.66 165 GLY A N 1
ATOM 1283 C CA . GLY A 1 165 ? -74.435 -8.959 82.092 1.00 60.66 165 GLY A CA 1
ATOM 1284 C C . GLY A 1 165 ? -74.971 -10.273 82.654 1.00 60.66 165 GLY A C 1
ATOM 1285 O O . GLY A 1 165 ? -76.069 -10.287 83.219 1.00 60.66 165 GLY A O 1
ATOM 1286 N N . ASN A 1 166 ? -74.221 -11.375 82.542 1.00 53.91 166 ASN A N 1
ATOM 1287 C CA . ASN A 1 166 ? -74.612 -12.583 83.259 1.00 53.91 166 ASN A CA 1
ATOM 1288 C C . ASN A 1 166 ? -74.437 -12.361 84.773 1.00 53.91 166 ASN A C 1
ATOM 1290 O O . ASN A 1 166 ? -73.339 -12.457 85.320 1.00 53.91 166 ASN A O 1
ATOM 1294 N N . LYS A 1 167 ? -75.547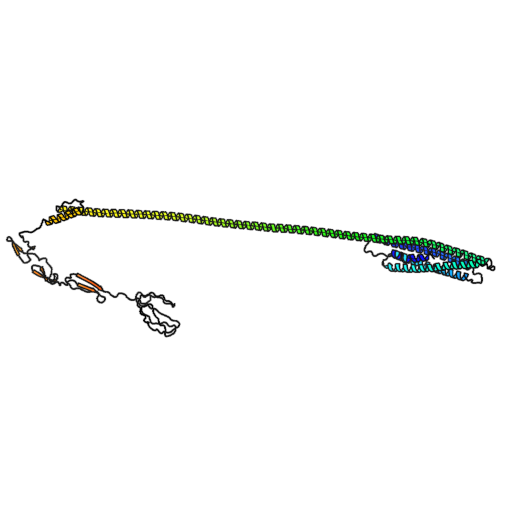 -12.046 85.450 1.00 54.00 167 LYS A N 1
ATOM 1295 C CA . LYS A 1 167 ? -75.665 -11.809 86.901 1.00 54.00 167 LYS A CA 1
ATOM 1296 C C . LYS A 1 167 ? -75.263 -13.014 87.776 1.00 54.00 167 LYS A C 1
ATOM 1298 O O . LYS A 1 167 ? -75.350 -12.909 88.995 1.00 54.00 167 LYS A O 1
ATOM 1303 N N . GLU A 1 168 ? -74.832 -14.124 87.174 1.00 53.56 168 GLU A N 1
ATOM 1304 C CA . GLU A 1 168 ? -74.343 -15.344 87.834 1.00 53.56 168 GLU A CA 1
ATOM 1305 C C . GLU A 1 168 ? -72.809 -15.487 87.879 1.00 53.56 168 GLU A C 1
ATOM 1307 O O . GLU A 1 168 ? -72.309 -16.435 88.484 1.00 53.56 168 GLU A O 1
ATOM 1312 N N . LEU A 1 169 ? -72.026 -14.575 87.288 1.00 57.59 169 LEU A N 1
ATOM 1313 C CA . LEU A 1 169 ? -70.566 -14.631 87.422 1.00 57.59 169 LEU A CA 1
ATOM 1314 C C . LEU A 1 169 ? -70.136 -14.119 88.806 1.00 57.59 169 LEU A C 1
ATOM 1316 O O . LEU A 1 169 ? -70.271 -12.936 89.113 1.00 57.59 169 LEU A O 1
ATOM 1320 N N . GLY A 1 170 ? -69.587 -14.998 89.648 1.00 59.91 170 GLY A N 1
ATOM 1321 C CA . GLY A 1 170 ? -68.951 -14.585 90.902 1.00 59.91 170 GLY A CA 1
ATOM 1322 C C . GLY A 1 170 ? -67.825 -13.567 90.660 1.00 59.91 170 GLY A C 1
ATOM 1323 O O . GLY A 1 170 ? -67.150 -13.621 89.631 1.00 59.91 170 GLY A O 1
ATOM 1324 N N . GLU A 1 171 ? -67.587 -12.664 91.620 1.00 65.50 171 GLU A N 1
ATOM 1325 C CA . GLU A 1 171 ? -66.638 -11.531 91.520 1.00 65.50 171 GLU A CA 1
ATOM 1326 C C . GLU A 1 171 ? -65.254 -11.922 90.961 1.00 65.50 171 GLU A C 1
ATOM 1328 O O . GLU A 1 171 ? -64.661 -11.185 90.174 1.00 65.50 171 GLU A O 1
ATOM 1333 N N . LYS A 1 172 ? -64.763 -13.122 91.303 1.00 64.50 172 LYS A N 1
ATOM 1334 C CA . LYS A 1 172 ? -63.473 -13.658 90.840 1.00 64.50 172 LYS A CA 1
ATOM 1335 C C . LYS A 1 172 ? -63.450 -13.996 89.340 1.00 64.50 172 LYS A C 1
ATOM 1337 O O . LYS A 1 172 ? -62.442 -13.760 88.683 1.00 64.50 172 LYS A O 1
ATOM 1342 N N . VAL A 1 173 ? -64.542 -14.528 88.785 1.00 66.94 173 VAL A N 1
ATOM 1343 C CA . VAL A 1 173 ? -64.628 -14.885 87.354 1.00 66.94 173 VAL A CA 1
ATOM 1344 C C . VAL A 1 173 ? -64.741 -13.620 86.500 1.00 66.94 173 VAL A C 1
ATOM 1346 O O . VAL A 1 173 ? -64.066 -13.506 85.480 1.00 66.94 173 VAL A O 1
ATOM 1349 N N . ALA A 1 174 ? -65.510 -12.632 86.966 1.00 68.94 174 ALA A N 1
ATOM 1350 C CA . ALA A 1 174 ? -65.621 -11.329 86.311 1.00 68.94 174 ALA A CA 1
ATOM 1351 C C . ALA A 1 174 ? -64.281 -10.565 86.296 1.00 68.94 174 ALA A C 1
ATOM 1353 O O . ALA A 1 174 ? -63.924 -9.957 85.286 1.00 68.94 174 ALA A O 1
ATOM 1354 N N . GLN A 1 175 ? -63.508 -10.630 87.388 1.00 74.75 175 GLN A N 1
ATOM 1355 C CA . GLN A 1 175 ? -62.176 -10.024 87.446 1.00 74.75 175 GLN A CA 1
ATOM 1356 C C . GLN A 1 175 ? -61.186 -10.720 86.498 1.00 74.75 175 GLN A C 1
ATOM 1358 O O . GLN A 1 175 ? -60.506 -10.039 85.735 1.00 74.75 175 GLN A O 1
ATOM 1363 N N . ASN A 1 176 ? -61.168 -12.058 86.462 1.00 74.62 176 ASN A N 1
ATOM 1364 C CA . ASN A 1 176 ? -60.295 -12.821 85.563 1.00 74.62 176 ASN A CA 1
ATOM 1365 C C . ASN A 1 176 ? -60.548 -12.506 84.073 1.00 74.62 176 ASN A C 1
ATOM 1367 O O . ASN A 1 176 ? -59.600 -12.357 83.304 1.00 74.62 176 ASN A O 1
ATOM 1371 N N . GLN A 1 177 ? -61.812 -12.369 83.653 1.00 77.25 177 GLN A N 1
ATOM 1372 C CA . GLN A 1 177 ? -62.152 -11.998 82.270 1.00 77.25 177 GLN A CA 1
ATOM 1373 C C . GLN A 1 177 ? -61.707 -10.569 81.918 1.00 77.25 177 GLN A C 1
ATOM 1375 O O . GLN A 1 177 ? -61.254 -10.316 80.800 1.00 77.25 177 GLN A O 1
ATOM 1380 N N . LYS A 1 178 ? -61.795 -9.635 82.873 1.00 81.06 178 LYS A N 1
ATOM 1381 C CA . LYS A 1 178 ? -61.323 -8.253 82.709 1.00 81.06 178 LYS A CA 1
ATOM 1382 C C . LYS A 1 178 ? -59.797 -8.172 82.620 1.00 81.06 178 LYS A C 1
ATOM 1384 O O . LYS A 1 178 ? -59.282 -7.404 81.809 1.00 81.06 178 LYS A O 1
ATOM 1389 N N . ASP A 1 179 ? -59.091 -8.976 83.410 1.00 83.31 179 ASP A N 1
ATOM 1390 C CA . ASP A 1 179 ? -57.631 -9.076 83.366 1.00 83.31 179 ASP A CA 1
ATOM 1391 C C . ASP A 1 179 ? -57.161 -9.653 82.020 1.00 83.31 179 ASP A C 1
ATOM 1393 O O . ASP A 1 179 ? -56.280 -9.074 81.385 1.00 83.31 179 ASP A O 1
ATOM 1397 N N . LEU A 1 180 ? -57.821 -10.707 81.518 1.00 82.56 180 LEU A N 1
ATOM 1398 C CA . LEU A 1 180 ? -57.560 -11.258 80.182 1.00 82.56 180 LEU A CA 1
ATOM 1399 C C . LEU A 1 180 ? -57.827 -10.231 79.068 1.00 82.56 180 LEU A C 1
ATOM 1401 O O . LEU A 1 180 ? -57.029 -10.106 78.142 1.00 82.56 180 LEU A O 1
ATOM 1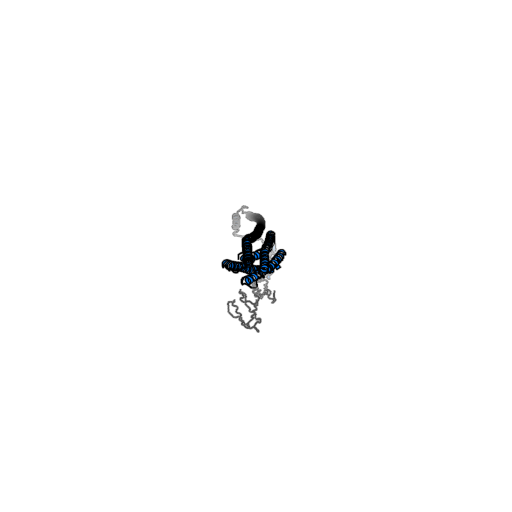405 N N . LEU A 1 181 ? -58.917 -9.461 79.158 1.00 83.25 181 LEU A N 1
ATOM 1406 C CA . LEU A 1 181 ? -59.226 -8.413 78.181 1.00 83.25 181 LEU A CA 1
ATOM 1407 C C . LEU A 1 181 ? -58.176 -7.289 78.179 1.00 83.25 181 LEU A C 1
ATOM 1409 O O . LEU A 1 181 ? -57.787 -6.815 77.109 1.00 83.25 181 LEU A O 1
ATOM 1413 N N . ASN A 1 182 ? -57.716 -6.860 79.357 1.00 86.25 182 ASN A N 1
ATOM 1414 C CA . ASN A 1 182 ? -56.670 -5.844 79.480 1.00 86.25 182 ASN A CA 1
ATOM 1415 C C . ASN A 1 182 ? -55.348 -6.328 78.875 1.00 86.25 182 ASN A C 1
ATOM 1417 O O . ASN A 1 182 ? -54.716 -5.575 78.132 1.00 86.25 182 ASN A O 1
ATOM 1421 N N . GLU A 1 183 ? -54.963 -7.578 79.138 1.00 87.06 183 GLU A N 1
ATOM 1422 C CA . GLU A 1 183 ? -53.734 -8.145 78.586 1.00 87.06 183 GLU A CA 1
ATOM 1423 C C . GLU A 1 183 ? -53.821 -8.285 77.065 1.00 87.06 183 GLU A C 1
ATOM 1425 O O . GLU A 1 183 ? -52.940 -7.800 76.365 1.00 87.06 183 GLU A O 1
ATOM 1430 N N . LEU A 1 184 ? -54.918 -8.829 76.524 1.00 86.06 184 LEU A N 1
ATOM 1431 C CA . LEU A 1 184 ? -55.123 -8.922 75.072 1.00 86.06 184 LEU A CA 1
ATOM 1432 C C . LEU A 1 184 ? -55.131 -7.542 74.395 1.00 86.06 184 LEU A C 1
ATOM 1434 O O . LEU A 1 184 ? -54.612 -7.398 73.292 1.00 86.06 184 LEU A O 1
ATOM 1438 N N . THR A 1 185 ? -55.652 -6.511 75.070 1.00 87.06 185 THR A N 1
ATOM 1439 C CA . THR A 1 185 ? -55.593 -5.120 74.584 1.00 87.06 185 THR A CA 1
ATOM 1440 C C . THR A 1 185 ? -54.160 -4.578 74.587 1.00 87.06 185 THR A C 1
ATOM 1442 O O . THR A 1 185 ? -53.778 -3.818 73.696 1.00 87.06 185 THR A O 1
ATOM 1445 N N . SER A 1 186 ? -53.358 -4.948 75.589 1.00 88.00 186 SER A N 1
ATOM 1446 C CA . SER A 1 186 ? -51.930 -4.620 75.653 1.00 88.00 186 SER A CA 1
ATOM 1447 C C . SER A 1 186 ? -51.154 -5.321 74.532 1.00 88.00 186 SER A C 1
ATOM 1449 O O . SER A 1 186 ? -50.391 -4.669 73.818 1.00 88.00 186 SER A O 1
ATOM 1451 N N . MET A 1 187 ? -51.418 -6.616 74.308 1.00 86.75 187 MET A N 1
ATOM 1452 C CA . MET A 1 187 ? -50.837 -7.399 73.213 1.00 86.75 187 MET A CA 1
ATOM 1453 C C . MET A 1 187 ? -51.163 -6.778 71.852 1.00 86.75 187 MET A C 1
ATOM 1455 O O . MET A 1 187 ? -50.249 -6.550 71.064 1.00 86.75 187 MET A O 1
ATOM 1459 N N . ASP A 1 188 ? -52.431 -6.433 71.603 1.00 86.62 188 ASP A N 1
ATOM 1460 C CA . ASP A 1 188 ? -52.883 -5.795 70.360 1.00 86.62 188 ASP A CA 1
ATOM 1461 C C . ASP A 1 188 ? -52.148 -4.468 70.107 1.00 86.62 188 ASP A C 1
ATOM 1463 O O . ASP A 1 188 ? -51.564 -4.271 69.042 1.00 86.62 188 ASP A O 1
ATOM 1467 N N . LYS A 1 189 ? -52.053 -3.591 71.118 1.00 87.25 189 LYS A N 1
ATOM 1468 C CA . LYS A 1 189 ? -51.317 -2.317 71.005 1.00 87.25 189 LYS A CA 1
ATOM 1469 C C . LYS A 1 189 ? -49.821 -2.501 70.771 1.00 87.25 189 LYS A C 1
ATOM 1471 O O . LYS A 1 189 ? -49.242 -1.773 69.964 1.00 87.25 189 LYS A O 1
ATOM 1476 N N . ASN A 1 190 ? -49.184 -3.436 71.473 1.00 82.50 190 ASN A N 1
ATOM 1477 C CA . ASN A 1 190 ? -47.756 -3.709 71.306 1.00 82.50 190 ASN A CA 1
ATOM 1478 C C . ASN A 1 190 ? -47.469 -4.277 69.909 1.00 82.50 190 ASN A C 1
ATOM 1480 O O . ASN A 1 190 ? -46.513 -3.851 69.256 1.00 82.50 190 ASN A O 1
ATOM 1484 N N . MET A 1 191 ? -48.329 -5.174 69.417 1.00 82.06 191 MET A N 1
ATOM 1485 C CA . MET A 1 191 ? -48.241 -5.734 68.067 1.00 82.06 191 MET A CA 1
ATOM 1486 C C . MET A 1 191 ? -48.504 -4.668 66.986 1.00 82.06 191 MET A C 1
ATOM 1488 O O . MET A 1 191 ? -47.757 -4.593 66.008 1.00 82.06 191 MET A O 1
ATOM 1492 N N . GLU A 1 192 ? -49.480 -3.773 67.173 1.00 81.62 192 GLU A N 1
ATOM 1493 C CA . GLU A 1 192 ? -49.737 -2.646 66.259 1.00 81.62 192 GLU A CA 1
ATOM 1494 C C . GLU A 1 192 ? -48.594 -1.616 66.251 1.00 81.62 192 GLU A C 1
ATOM 1496 O O . GLU A 1 192 ? -48.149 -1.189 65.181 1.00 81.62 192 GLU A O 1
ATOM 1501 N N . SER A 1 193 ? -48.064 -1.246 67.420 1.00 81.69 193 SER A N 1
ATOM 1502 C CA . SER A 1 193 ? -46.954 -0.292 67.540 1.00 81.69 193 SER A CA 1
ATOM 1503 C C . SER A 1 193 ? -45.688 -0.813 66.865 1.00 81.69 193 SER A C 1
ATOM 1505 O O . SER A 1 193 ? -45.096 -0.115 66.032 1.00 81.69 193 SER A O 1
ATOM 1507 N N . LYS A 1 194 ? -45.313 -2.069 67.147 1.00 79.44 194 LYS A N 1
ATOM 1508 C CA . LYS A 1 194 ? -44.175 -2.703 66.478 1.00 79.44 194 LYS A CA 1
ATOM 1509 C C . LYS A 1 194 ? -44.417 -2.799 64.972 1.00 79.44 194 LYS A C 1
ATOM 1511 O O . LYS A 1 194 ? -43.492 -2.573 64.194 1.00 79.44 194 LYS A O 1
ATOM 1516 N N . SER A 1 195 ? -45.674 -2.996 64.557 1.00 71.94 195 SER A N 1
ATOM 1517 C CA . SER A 1 195 ? -46.044 -3.003 63.143 1.00 71.94 195 SER A CA 1
ATOM 1518 C C . SER A 1 195 ? -45.823 -1.699 62.413 1.00 71.94 195 SER A C 1
ATOM 1520 O O . SER A 1 195 ? -45.395 -1.725 61.259 1.00 71.94 195 SER A O 1
ATOM 1522 N N . SER A 1 196 ? -46.113 -0.575 63.056 1.00 69.94 196 SER A N 1
ATOM 1523 C CA . SER A 1 196 ? -45.874 0.733 62.459 1.00 69.94 196 SER A CA 1
ATOM 1524 C C . SER A 1 196 ? -44.382 1.060 62.382 1.00 69.94 196 SER A C 1
ATOM 1526 O O . SER A 1 196 ? -43.943 1.629 61.388 1.00 69.94 196 SER A O 1
ATOM 1528 N N . GLN A 1 197 ? -43.593 0.690 63.396 1.00 74.88 197 GLN A N 1
ATOM 1529 C CA . GLN A 1 197 ? -42.146 0.936 63.400 1.00 74.88 197 GLN A CA 1
ATOM 1530 C C . GLN A 1 197 ? -41.419 0.154 62.297 1.00 74.88 197 GLN A C 1
ATOM 1532 O O . GLN A 1 197 ? -40.581 0.723 61.601 1.00 74.88 197 GLN A O 1
ATOM 1537 N N . SER A 1 198 ? -41.764 -1.122 62.089 1.00 65.50 198 SER A N 1
ATOM 1538 C CA . SER A 1 198 ? -41.183 -1.940 61.011 1.00 65.50 198 SER A CA 1
ATOM 1539 C C . SER A 1 198 ? -41.513 -1.407 59.609 1.00 65.50 198 SER A C 1
ATOM 1541 O O . SER A 1 198 ? -40.684 -1.496 58.710 1.00 65.50 198 SER A O 1
ATOM 1543 N N . LEU A 1 199 ? -42.701 -0.820 59.432 1.00 59.16 199 LEU A N 1
ATOM 1544 C CA . LEU A 1 199 ? -43.146 -0.158 58.198 1.00 59.16 199 LEU A CA 1
ATOM 1545 C C . LEU A 1 199 ? -42.246 1.031 57.823 1.00 59.16 199 LEU A C 1
ATOM 1547 O O . LEU A 1 199 ? -41.769 1.113 56.693 1.00 59.16 199 LEU A O 1
ATOM 1551 N N . THR A 1 200 ? -42.006 1.935 58.780 1.00 66.31 200 THR A N 1
ATOM 1552 C CA . THR A 1 200 ? -41.101 3.083 58.602 1.00 66.31 200 THR A CA 1
ATOM 1553 C C . THR A 1 200 ? -39.667 2.615 58.360 1.00 66.31 200 THR A C 1
ATOM 1555 O O . THR A 1 200 ? -38.973 3.185 57.523 1.00 66.31 200 THR A O 1
ATOM 1558 N N . GLN A 1 201 ? -39.261 1.551 59.066 1.00 68.25 201 GLN A N 1
ATOM 1559 C CA . GLN A 1 201 ? -38.044 0.775 58.828 1.00 68.25 201 GLN A CA 1
ATOM 1560 C C . GLN A 1 201 ? -37.815 0.512 57.336 1.00 68.25 201 GLN A C 1
ATOM 1562 O O . GLN A 1 201 ? -36.997 1.095 56.631 1.00 68.25 201 GLN A O 1
ATOM 1567 N N . PHE A 1 202 ? -38.678 -0.344 56.829 1.00 63.06 202 PHE A N 1
ATOM 1568 C CA . PHE A 1 202 ? -38.623 -0.812 55.463 1.00 63.06 202 PHE A CA 1
ATOM 1569 C C . PHE A 1 202 ? -38.606 0.284 54.398 1.00 63.06 202 PHE A C 1
ATOM 1571 O O . PHE A 1 202 ? -37.895 0.147 53.407 1.00 63.06 202 PHE A O 1
ATOM 1578 N N . GLN A 1 203 ? -39.373 1.361 54.585 1.00 57.28 203 GLN A N 1
ATOM 1579 C CA . GLN A 1 203 ? -39.347 2.488 53.650 1.00 57.28 203 GLN A CA 1
ATOM 1580 C C . GLN A 1 203 ? -37.928 3.046 53.501 1.00 57.28 203 GLN A C 1
ATOM 1582 O O . GLN A 1 203 ? -37.448 3.208 52.382 1.00 57.28 203 GLN A O 1
ATOM 1587 N N . LYS A 1 204 ? -37.225 3.227 54.622 1.00 70.56 204 LYS A N 1
ATOM 1588 C CA . LYS A 1 204 ? -35.837 3.691 54.641 1.00 70.56 204 LYS A CA 1
ATOM 1589 C C . LYS A 1 204 ? -34.871 2.681 54.013 1.00 70.56 204 LYS A C 1
ATOM 1591 O O . LYS A 1 204 ? -33.917 3.067 53.337 1.00 70.56 204 LYS A O 1
ATOM 1596 N N . ASP A 1 205 ? -35.111 1.388 54.212 1.00 65.94 205 ASP A N 1
ATOM 1597 C CA . ASP A 1 205 ? -34.267 0.334 53.640 1.00 65.94 205 ASP A CA 1
ATOM 1598 C C . ASP A 1 205 ? -34.441 0.216 52.121 1.00 65.94 205 ASP A C 1
ATOM 1600 O O . ASP A 1 205 ? -33.447 0.046 51.415 1.00 65.94 205 ASP A O 1
ATOM 1604 N N . ILE A 1 206 ? -35.666 0.384 51.602 1.00 58.62 206 ILE A N 1
ATOM 1605 C CA . ILE A 1 206 ? -35.930 0.482 50.157 1.00 58.62 206 ILE A CA 1
ATOM 1606 C C . ILE A 1 206 ? -35.254 1.712 49.553 1.00 58.62 206 ILE A C 1
ATOM 1608 O O . ILE A 1 206 ? -34.664 1.603 48.480 1.00 58.62 206 ILE A O 1
ATOM 1612 N N . GLU A 1 207 ? -35.325 2.866 50.218 1.00 63.84 207 GLU A N 1
ATOM 1613 C CA . GLU A 1 207 ? -34.652 4.084 49.752 1.00 63.84 207 GLU A CA 1
ATOM 1614 C C . GLU A 1 207 ? -33.137 3.861 49.657 1.00 63.84 207 GLU A C 1
ATOM 1616 O O . GLU A 1 207 ? -32.541 4.092 48.607 1.00 63.84 207 GLU A O 1
ATOM 1621 N N . THR A 1 208 ? -32.535 3.287 50.704 1.00 67.62 208 THR A N 1
ATOM 1622 C CA . THR A 1 208 ? -31.096 2.970 50.735 1.00 67.62 208 THR A CA 1
ATOM 1623 C C . THR A 1 208 ? -30.702 1.974 49.634 1.00 67.62 208 THR A C 1
ATOM 1625 O O . THR A 1 208 ? -29.668 2.123 48.983 1.00 67.62 208 THR A O 1
ATOM 1628 N N . LEU A 1 209 ? -31.531 0.951 49.403 1.00 66.50 209 LEU A N 1
ATOM 1629 C CA . LEU A 1 209 ? -31.344 -0.020 48.325 1.00 66.50 209 LEU A CA 1
ATOM 1630 C C . LEU A 1 209 ? -31.383 0.654 46.946 1.00 66.50 209 LEU A C 1
ATOM 1632 O O . LEU A 1 209 ? -30.527 0.368 46.108 1.00 66.50 209 LEU A O 1
ATOM 1636 N N . SER A 1 210 ? -32.360 1.534 46.713 1.00 61.53 210 SER A N 1
ATOM 1637 C CA . SER A 1 210 ? -32.487 2.273 45.454 1.00 61.53 210 SER A CA 1
ATOM 1638 C C . SER A 1 210 ? -31.226 3.091 45.181 1.00 61.53 210 SER A C 1
ATOM 1640 O O . SER A 1 210 ? -30.648 2.979 44.103 1.00 61.53 210 SER A O 1
ATOM 1642 N N . GLU A 1 211 ? -30.732 3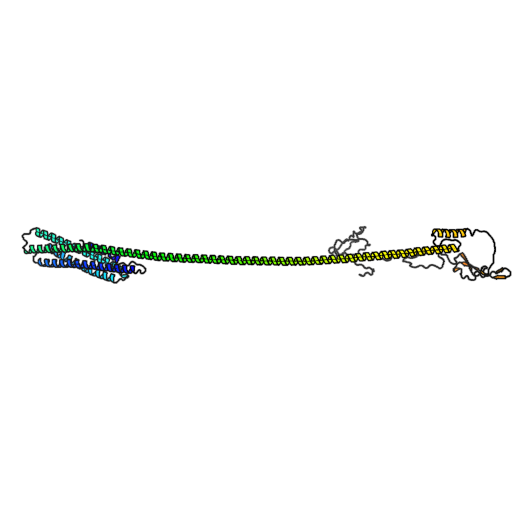.816 46.188 1.00 70.75 211 GLU A N 1
ATOM 1643 C CA . GLU A 1 211 ? -29.494 4.593 46.083 1.00 70.75 211 GLU A CA 1
ATOM 1644 C C . GLU A 1 211 ? -28.266 3.719 45.774 1.00 70.75 211 GLU A C 1
ATOM 1646 O O . GLU A 1 211 ? -27.387 4.124 45.011 1.00 70.75 211 GLU A O 1
ATOM 1651 N N . SER A 1 212 ? -28.179 2.517 46.353 1.00 67.50 212 SER A N 1
ATOM 1652 C CA . SER A 1 212 ? -27.076 1.580 46.088 1.00 67.50 212 SER A CA 1
ATOM 1653 C C . SER A 1 212 ? -27.098 1.067 44.639 1.00 67.50 212 SER A C 1
ATOM 1655 O O . SER A 1 212 ? -26.057 1.012 43.977 1.00 67.50 212 SER A O 1
ATOM 1657 N N . VAL A 1 213 ? -28.286 0.755 44.103 1.00 66.38 213 VAL A N 1
ATOM 1658 C CA . VAL A 1 213 ? -28.458 0.349 42.696 1.00 66.38 213 VAL A CA 1
ATOM 1659 C C . VAL A 1 213 ? -28.096 1.489 41.740 1.00 66.38 213 VAL A C 1
ATOM 1661 O O . VAL A 1 213 ? -27.376 1.248 40.767 1.00 66.38 213 VAL A O 1
ATOM 1664 N N . ASP A 1 214 ? -28.519 2.718 42.037 1.00 70.06 214 ASP A N 1
ATOM 1665 C CA . ASP A 1 214 ? -28.195 3.896 41.226 1.00 70.06 214 ASP A CA 1
ATOM 1666 C C . ASP A 1 214 ? -26.676 4.132 41.165 1.00 70.06 214 ASP A C 1
ATOM 1668 O O . ASP A 1 214 ? -26.113 4.271 40.077 1.00 70.06 214 ASP A O 1
ATOM 1672 N N . LYS A 1 215 ? -25.974 4.045 42.304 1.00 74.25 215 LYS A N 1
ATOM 1673 C CA . LYS A 1 215 ? -24.503 4.164 42.354 1.00 74.25 215 LYS A CA 1
ATOM 1674 C C . LYS A 1 215 ? -23.789 3.100 41.521 1.00 74.25 215 LYS A C 1
ATOM 1676 O O . LYS A 1 215 ? -22.797 3.405 40.858 1.00 74.25 215 LYS A O 1
ATOM 1681 N N . LYS A 1 216 ? -24.276 1.852 41.524 1.00 72.12 216 LYS A N 1
ATOM 1682 C CA . LYS A 1 216 ? -23.722 0.803 40.651 1.00 72.12 216 LYS A CA 1
ATOM 1683 C C . LYS A 1 216 ? -23.904 1.153 39.180 1.00 72.12 216 LYS A C 1
ATOM 1685 O O . LYS A 1 216 ? -22.975 0.980 38.395 1.00 72.12 216 LYS A O 1
ATOM 1690 N N . PHE A 1 217 ? -25.086 1.639 38.804 1.00 68.88 217 PHE A N 1
ATOM 1691 C CA . PHE A 1 217 ? -25.362 2.040 37.428 1.00 68.88 217 PHE A CA 1
ATOM 1692 C C . PHE A 1 217 ? -24.451 3.190 36.974 1.00 68.88 217 PHE A C 1
ATOM 1694 O O . PHE A 1 217 ? -23.874 3.123 35.889 1.00 68.88 217 PHE A O 1
ATOM 1701 N N . GLU A 1 218 ? -24.233 4.189 37.831 1.00 75.06 218 GLU A N 1
ATOM 1702 C CA . GLU A 1 218 ? -23.283 5.279 37.579 1.00 75.06 218 GLU A CA 1
ATOM 1703 C C . GLU A 1 218 ? -21.843 4.772 37.403 1.00 75.06 218 GLU A C 1
ATOM 1705 O O . GLU A 1 218 ? -21.149 5.184 36.469 1.00 75.06 218 GLU A O 1
ATOM 1710 N N . ALA A 1 219 ? -21.401 3.837 38.250 1.00 74.00 219 ALA A N 1
ATOM 1711 C CA . ALA A 1 219 ? -20.079 3.226 38.133 1.00 74.00 219 ALA A CA 1
ATOM 1712 C C . ALA A 1 219 ? -19.909 2.467 36.801 1.00 74.00 219 ALA A C 1
ATOM 1714 O O . ALA A 1 219 ? -18.866 2.598 36.153 1.00 74.00 219 ALA A O 1
ATOM 1715 N N . TYR A 1 220 ? -20.937 1.736 36.343 1.00 71.69 220 TYR A N 1
ATOM 1716 C CA . TYR A 1 220 ? -20.921 1.081 35.027 1.00 71.69 220 TYR A CA 1
ATOM 1717 C C . TYR A 1 220 ? -20.813 2.078 33.886 1.00 71.69 220 TYR A C 1
ATOM 1719 O O . TYR A 1 220 ? -20.000 1.881 32.982 1.00 71.69 220 TYR A O 1
ATOM 1727 N N . GLN A 1 221 ? -21.611 3.143 33.936 1.00 74.94 221 GLN A N 1
ATOM 1728 C CA . GLN A 1 221 ? -21.599 4.170 32.907 1.00 74.94 221 GLN A CA 1
ATOM 1729 C C . GLN A 1 221 ? -20.202 4.799 32.797 1.00 74.94 221 GLN A C 1
ATOM 1731 O O . GLN A 1 221 ? -19.627 4.841 31.711 1.00 74.94 221 GLN A O 1
ATOM 1736 N N . LYS A 1 222 ? -19.593 5.163 33.933 1.00 80.31 222 LYS A N 1
ATOM 1737 C CA . LYS A 1 222 ? -18.248 5.757 33.991 1.00 80.31 222 LYS A CA 1
ATOM 1738 C C . LYS A 1 222 ? -17.147 4.813 33.490 1.00 80.31 222 LYS A C 1
ATOM 1740 O O . LYS A 1 222 ? -16.258 5.233 32.744 1.00 80.31 222 LYS A O 1
ATOM 1745 N N . ALA A 1 223 ? -17.188 3.540 33.883 1.00 77.12 223 ALA A N 1
ATOM 1746 C CA . ALA A 1 223 ? -16.233 2.538 33.410 1.00 77.12 223 ALA A CA 1
ATOM 1747 C C . ALA A 1 223 ? -16.360 2.306 31.894 1.00 77.12 223 ALA A C 1
ATOM 1749 O O . ALA A 1 223 ? -15.353 2.201 31.189 1.00 77.12 223 ALA A O 1
ATOM 1750 N N . MET A 1 224 ? -17.592 2.267 31.377 1.00 76.94 224 MET A N 1
ATOM 1751 C CA . MET A 1 224 ? -17.858 2.133 29.946 1.00 76.94 224 MET A CA 1
ATOM 1752 C C . MET A 1 224 ? -17.357 3.348 29.160 1.00 76.94 224 MET A C 1
ATOM 1754 O O . MET A 1 224 ? -16.662 3.166 28.160 1.00 76.94 224 MET A O 1
ATOM 1758 N N . ASP A 1 225 ? -17.626 4.563 29.638 1.00 83.19 225 ASP A N 1
ATOM 1759 C CA . ASP A 1 225 ? -17.156 5.806 29.017 1.00 83.19 225 ASP A CA 1
ATOM 1760 C C . ASP A 1 225 ? -15.619 5.869 28.974 1.00 83.19 225 ASP A C 1
ATOM 1762 O O . ASP A 1 225 ? -15.035 6.194 27.939 1.00 83.19 225 ASP A O 1
ATOM 1766 N N . THR A 1 226 ? -14.952 5.448 30.054 1.00 84.12 226 THR A N 1
ATOM 1767 C CA . THR A 1 226 ? -13.481 5.386 30.140 1.00 84.12 226 THR A CA 1
ATOM 1768 C C . THR A 1 226 ? -12.896 4.392 29.129 1.00 84.12 226 THR A C 1
ATOM 1770 O O . THR A 1 226 ? -11.941 4.706 28.415 1.00 84.12 226 THR A O 1
ATOM 1773 N N . ASN A 1 227 ? -13.485 3.196 29.013 1.00 83.12 227 ASN A N 1
ATOM 1774 C CA . ASN A 1 227 ? -13.070 2.196 28.026 1.00 83.12 227 ASN A CA 1
ATOM 1775 C C . ASN A 1 227 ? -13.275 2.691 26.586 1.00 83.12 227 ASN A C 1
ATOM 1777 O O . ASN A 1 227 ? -12.412 2.481 25.730 1.00 83.12 227 ASN A O 1
ATOM 1781 N N . ILE A 1 228 ? -14.399 3.363 26.309 1.00 88.56 228 ILE A N 1
ATOM 1782 C CA . ILE A 1 228 ? -14.674 3.979 25.005 1.00 88.56 228 ILE A CA 1
ATOM 1783 C C . ILE A 1 228 ? -13.620 5.046 24.690 1.00 88.56 228 ILE A C 1
ATOM 1785 O O . ILE A 1 228 ? -13.085 5.064 23.579 1.00 88.56 228 ILE A O 1
ATOM 1789 N N . GLU A 1 229 ? -13.276 5.898 25.656 1.00 89.69 229 GLU A N 1
ATOM 1790 C CA . GLU A 1 229 ? -12.247 6.925 25.497 1.00 89.69 229 GLU A CA 1
ATOM 1791 C C . GLU A 1 229 ? -10.859 6.315 25.241 1.00 89.69 229 GLU A C 1
ATOM 1793 O O . GLU A 1 229 ? -10.156 6.733 24.317 1.00 89.69 229 GLU A O 1
ATOM 1798 N N . GLU A 1 230 ? -10.471 5.272 25.982 1.00 90.56 230 GLU A N 1
ATOM 1799 C CA . GLU A 1 230 ? -9.189 4.589 25.788 1.00 90.56 230 GLU A CA 1
ATOM 1800 C C . GLU A 1 230 ? -9.092 3.938 24.398 1.00 90.56 230 GLU A C 1
ATOM 1802 O O . GLU A 1 230 ? -8.073 4.071 23.707 1.00 90.56 230 GLU A O 1
ATOM 1807 N N . VAL A 1 231 ? -10.160 3.261 23.960 1.00 93.38 231 VAL A N 1
ATOM 1808 C CA . VAL A 1 231 ? -10.259 2.680 22.614 1.00 93.38 231 VAL A CA 1
ATOM 1809 C C . VAL A 1 231 ? -10.164 3.774 21.552 1.00 93.38 231 VAL A C 1
ATOM 1811 O O . VAL A 1 231 ? -9.380 3.639 20.610 1.00 93.38 231 VAL A O 1
ATOM 1814 N N . ASN A 1 232 ? -10.889 4.881 21.715 1.00 92.38 232 ASN A N 1
ATOM 1815 C CA . ASN A 1 232 ? -10.857 5.999 20.775 1.00 92.38 232 ASN A CA 1
ATOM 1816 C C . ASN A 1 232 ? -9.450 6.617 20.683 1.00 92.38 232 ASN A C 1
ATOM 1818 O O . ASN A 1 232 ? -8.933 6.842 19.588 1.00 92.38 232 ASN A O 1
ATOM 1822 N N . ASN A 1 233 ? -8.767 6.789 21.816 1.00 95.00 233 ASN A N 1
ATOM 1823 C CA . ASN A 1 233 ? -7.392 7.286 21.869 1.00 95.00 233 ASN A CA 1
ATOM 1824 C C . ASN A 1 233 ? -6.389 6.339 21.188 1.00 95.00 233 ASN A C 1
ATOM 1826 O O . ASN A 1 233 ? -5.469 6.804 20.509 1.00 95.00 233 ASN A O 1
ATOM 1830 N N . LYS A 1 234 ? -6.549 5.015 21.331 1.00 97.38 234 LYS A N 1
ATOM 1831 C CA . LYS A 1 234 ? -5.736 4.022 20.599 1.00 97.38 234 LYS A CA 1
ATOM 1832 C C . LYS A 1 234 ? -5.983 4.101 19.091 1.00 97.38 234 LYS A C 1
ATOM 1834 O O . LYS A 1 234 ? -5.024 4.097 18.323 1.00 97.38 234 LYS A O 1
ATOM 1839 N N . ILE A 1 235 ? -7.241 4.233 18.669 1.00 96.31 235 ILE A N 1
ATOM 1840 C CA . ILE A 1 235 ? -7.608 4.392 17.253 1.00 96.31 235 ILE A CA 1
ATOM 1841 C C . ILE A 1 235 ? -6.988 5.669 16.666 1.00 96.31 235 ILE A C 1
ATOM 1843 O O . ILE A 1 235 ? -6.410 5.618 15.581 1.00 96.31 235 ILE A O 1
ATOM 1847 N N . GLN A 1 236 ? -7.053 6.797 17.380 1.00 95.56 236 GLN A N 1
ATOM 1848 C CA . GLN A 1 236 ? -6.454 8.064 16.941 1.00 95.56 236 GLN A CA 1
ATOM 1849 C C . GLN A 1 236 ? -4.930 7.969 16.804 1.00 95.56 236 GLN A C 1
ATOM 1851 O O . GLN A 1 236 ? -4.380 8.416 15.799 1.00 95.56 236 GLN A O 1
ATOM 1856 N N . ARG A 1 237 ? -4.245 7.339 17.770 1.00 96.56 237 ARG A N 1
ATOM 1857 C CA . ARG A 1 237 ? -2.795 7.096 17.692 1.00 96.56 237 ARG A CA 1
ATOM 1858 C C . ARG A 1 237 ? -2.426 6.261 16.471 1.00 96.56 237 ARG A C 1
ATOM 1860 O O . ARG A 1 237 ? -1.648 6.726 15.648 1.00 96.56 237 ARG A O 1
ATOM 1867 N N . ASN A 1 238 ? -3.078 5.114 16.285 1.00 95.69 238 ASN A N 1
ATOM 1868 C CA . ASN A 1 238 ? -2.832 4.258 15.124 1.00 95.69 238 ASN A CA 1
ATOM 1869 C C . ASN A 1 238 ? -3.091 4.996 13.799 1.00 95.69 238 ASN A C 1
ATOM 1871 O O . ASN A 1 238 ? -2.339 4.837 12.842 1.00 95.69 238 ASN A O 1
ATOM 1875 N N . ARG A 1 239 ? -4.139 5.830 13.729 1.00 96.81 239 ARG A N 1
ATOM 1876 C CA . ARG A 1 239 ? -4.433 6.651 12.544 1.00 96.81 239 ARG A CA 1
ATOM 1877 C C . ARG A 1 239 ? -3.310 7.647 12.244 1.00 96.81 239 ARG A C 1
ATOM 1879 O O . ARG A 1 239 ? -2.964 7.827 11.077 1.00 96.81 239 ARG A O 1
ATOM 1886 N N . ASN A 1 240 ? -2.761 8.287 13.273 1.00 95.56 240 ASN A N 1
ATOM 1887 C CA . ASN A 1 240 ? -1.656 9.231 13.127 1.00 95.56 240 ASN A CA 1
ATOM 1888 C C . ASN A 1 240 ? -0.367 8.522 12.700 1.00 95.56 240 ASN A C 1
ATOM 1890 O O . ASN A 1 240 ? 0.285 8.993 11.773 1.00 95.56 240 ASN A O 1
ATOM 1894 N N . ASP A 1 241 ? -0.048 7.374 13.300 1.00 97.06 241 ASP A N 1
ATOM 1895 C CA . ASP A 1 241 ? 1.135 6.579 12.947 1.00 97.06 241 ASP A CA 1
ATOM 1896 C C . ASP A 1 241 ? 1.087 6.144 11.475 1.00 97.06 241 ASP A C 1
ATOM 1898 O O . ASP A 1 241 ? 2.022 6.401 10.715 1.00 97.06 241 ASP A O 1
ATOM 1902 N N . VAL A 1 242 ? -0.057 5.610 11.029 1.00 97.69 242 VAL A N 1
ATOM 1903 C CA . VAL A 1 242 ? -0.287 5.262 9.616 1.00 97.69 242 VAL A CA 1
ATOM 1904 C C . VAL A 1 242 ? -0.164 6.492 8.709 1.00 97.69 242 VAL A C 1
ATOM 1906 O O . VAL A 1 242 ? 0.418 6.414 7.628 1.00 97.69 242 VAL A O 1
ATOM 1909 N N . SER A 1 243 ? -0.678 7.653 9.130 1.00 97.94 243 SER A N 1
ATOM 1910 C CA . SER A 1 243 ? -0.542 8.897 8.361 1.00 97.94 243 SER A CA 1
ATOM 1911 C C . SER A 1 243 ? 0.921 9.330 8.214 1.00 97.94 243 SER A C 1
ATOM 1913 O O . SER A 1 243 ? 1.316 9.769 7.132 1.00 97.94 243 SER A O 1
ATOM 1915 N N . CYS A 1 244 ? 1.728 9.204 9.269 1.00 97.00 244 CYS A N 1
ATOM 1916 C CA . CYS A 1 244 ? 3.159 9.508 9.242 1.00 97.00 244 CYS A CA 1
ATOM 1917 C C . CYS A 1 244 ? 3.918 8.566 8.296 1.00 97.00 244 CYS A C 1
ATOM 1919 O O . CYS A 1 244 ? 4.723 9.032 7.489 1.00 97.00 244 CYS A O 1
ATOM 1921 N N . GLU A 1 245 ? 3.634 7.260 8.333 1.00 97.81 245 GLU A N 1
ATOM 1922 C CA . GLU A 1 245 ? 4.249 6.289 7.416 1.00 97.81 245 GLU A CA 1
ATOM 1923 C C . GLU A 1 245 ? 3.896 6.572 5.951 1.00 97.81 245 GLU A C 1
ATOM 1925 O O . GLU A 1 245 ? 4.773 6.569 5.087 1.00 97.81 245 GLU A O 1
ATOM 1930 N N . ILE A 1 246 ? 2.631 6.895 5.664 1.00 97.81 246 ILE A N 1
ATOM 1931 C CA . ILE A 1 246 ? 2.195 7.272 4.312 1.00 97.81 246 ILE A CA 1
ATOM 1932 C C . ILE A 1 246 ? 2.931 8.529 3.825 1.00 97.81 246 ILE A C 1
ATOM 1934 O O . ILE A 1 246 ? 3.349 8.588 2.666 1.00 97.81 246 ILE A O 1
ATOM 1938 N N . GLN A 1 247 ? 3.102 9.537 4.686 1.00 96.88 247 GLN A N 1
ATOM 1939 C CA . GLN A 1 247 ? 3.834 10.758 4.338 1.00 96.88 247 GLN A CA 1
ATOM 1940 C C . GLN A 1 247 ? 5.310 10.479 4.053 1.00 96.88 247 GLN A C 1
ATOM 1942 O O . GLN A 1 247 ? 5.827 10.964 3.046 1.00 96.88 247 GLN A O 1
ATOM 1947 N N . LYS A 1 248 ? 5.957 9.653 4.880 1.00 97.69 248 LYS A N 1
ATOM 1948 C CA . LYS A 1 248 ? 7.352 9.254 4.685 1.00 97.69 248 LYS A CA 1
ATOM 1949 C C . LYS A 1 248 ? 7.545 8.497 3.371 1.00 97.69 248 LYS A C 1
ATOM 1951 O O . LYS A 1 248 ? 8.388 8.879 2.568 1.00 97.69 248 LYS A O 1
ATOM 1956 N N . ASN A 1 249 ? 6.690 7.513 3.090 1.00 97.62 249 ASN A N 1
ATOM 1957 C CA . ASN A 1 249 ? 6.736 6.770 1.828 1.00 97.62 249 ASN A CA 1
ATOM 1958 C C . ASN A 1 249 ? 6.543 7.691 0.612 1.00 97.62 249 ASN A C 1
ATOM 1960 O O . ASN A 1 249 ? 7.207 7.523 -0.408 1.00 97.62 249 ASN A O 1
ATOM 1964 N N . LYS A 1 250 ? 5.655 8.690 0.708 1.00 98.19 250 LYS A N 1
ATOM 1965 C CA . LYS A 1 250 ? 5.469 9.694 -0.350 1.00 98.19 250 LYS A CA 1
ATOM 1966 C C . LYS A 1 250 ? 6.741 10.515 -0.589 1.00 98.19 250 LYS A C 1
ATOM 1968 O O . LYS A 1 250 ? 7.050 10.826 -1.738 1.00 98.19 250 LYS A O 1
ATOM 1973 N N . GLU A 1 251 ? 7.446 10.902 0.469 1.00 97.69 251 GLU A N 1
ATOM 1974 C CA . GLU A 1 251 ? 8.702 11.649 0.373 1.00 97.69 251 GLU A CA 1
ATOM 1975 C C . GLU A 1 251 ? 9.821 10.793 -0.234 1.00 97.69 251 GLU A C 1
ATOM 1977 O O . GLU A 1 251 ? 10.475 11.233 -1.179 1.00 97.69 251 GLU A O 1
ATOM 1982 N N . ASP A 1 252 ? 9.960 9.545 0.215 1.00 98.25 252 ASP A N 1
ATOM 1983 C CA . ASP A 1 252 ? 10.944 8.592 -0.307 1.00 98.25 252 ASP A CA 1
ATOM 1984 C C . ASP A 1 252 ? 10.745 8.335 -1.811 1.00 98.25 252 ASP A C 1
ATOM 1986 O O . ASP A 1 252 ? 11.694 8.464 -2.588 1.00 98.25 252 ASP A O 1
ATOM 1990 N N . ILE A 1 253 ? 9.501 8.091 -2.248 1.00 98.31 253 ILE A N 1
ATOM 1991 C CA . ILE A 1 253 ? 9.160 7.923 -3.673 1.00 98.31 253 ILE A CA 1
ATOM 1992 C C . ILE A 1 253 ? 9.519 9.176 -4.483 1.00 98.31 253 ILE A C 1
ATOM 1994 O O . ILE A 1 253 ? 10.067 9.076 -5.582 1.00 98.31 253 ILE A O 1
ATOM 1998 N N . ASN A 1 254 ? 9.223 10.372 -3.967 1.00 98.12 254 ASN A N 1
ATOM 1999 C CA . ASN A 1 254 ? 9.550 11.616 -4.669 1.00 98.12 254 ASN A CA 1
ATOM 2000 C C . ASN A 1 254 ? 11.064 11.814 -4.809 1.00 98.12 254 ASN A C 1
ATOM 2002 O O . ASN A 1 254 ? 11.525 12.232 -5.875 1.00 98.12 254 ASN A O 1
ATOM 2006 N N . ASN A 1 255 ? 11.824 11.491 -3.763 1.00 98.06 255 ASN A N 1
ATOM 2007 C CA . ASN A 1 255 ? 13.280 11.568 -3.769 1.00 98.06 255 ASN A CA 1
ATOM 2008 C C . ASN A 1 255 ? 13.885 10.584 -4.780 1.00 98.06 255 ASN A C 1
ATOM 2010 O O . ASN A 1 255 ? 14.782 10.952 -5.537 1.00 98.06 255 ASN A O 1
ATOM 2014 N N . GLU A 1 256 ? 13.371 9.355 -4.852 1.00 98.44 256 GLU A N 1
ATOM 2015 C CA . GLU A 1 256 ? 13.812 8.356 -5.830 1.00 98.44 256 GLU A CA 1
ATOM 2016 C C . GLU A 1 256 ? 13.482 8.781 -7.271 1.00 98.44 256 GLU A C 1
ATOM 2018 O O . GLU A 1 256 ? 14.344 8.745 -8.149 1.00 98.44 256 GLU A O 1
ATOM 2023 N N . LEU A 1 257 ? 12.276 9.308 -7.513 1.00 98.31 257 LEU A N 1
ATOM 2024 C CA . LEU A 1 257 ? 11.900 9.878 -8.812 1.00 98.31 257 LEU A CA 1
ATOM 2025 C C . LEU A 1 257 ? 12.748 11.094 -9.203 1.00 98.31 257 LEU A C 1
ATOM 2027 O O . LEU A 1 257 ? 12.934 11.365 -10.392 1.00 98.31 257 LEU A O 1
ATOM 2031 N N . GLN A 1 258 ? 13.223 11.880 -8.238 1.00 97.81 258 GLN A N 1
ATOM 2032 C CA . GLN A 1 258 ? 14.153 12.969 -8.514 1.00 97.81 258 GLN A CA 1
ATOM 2033 C C . GLN A 1 258 ? 15.524 12.431 -8.932 1.00 97.81 258 GLN A C 1
ATOM 2035 O O . GLN A 1 258 ? 16.018 12.849 -9.977 1.00 97.81 258 GLN A O 1
ATOM 2040 N N . ARG A 1 259 ? 16.085 11.468 -8.191 1.00 98.19 259 ARG A N 1
ATOM 2041 C CA . ARG A 1 259 ? 17.371 10.835 -8.536 1.00 98.19 259 ARG A CA 1
ATOM 2042 C C . ARG A 1 259 ? 17.332 10.197 -9.919 1.00 98.19 259 ARG A C 1
ATOM 2044 O O . ARG A 1 259 ? 18.154 10.532 -10.759 1.00 98.19 259 ARG A O 1
ATOM 2051 N N . ASN A 1 260 ? 16.301 9.405 -10.211 1.00 98.12 260 ASN A N 1
ATOM 2052 C CA . ASN A 1 260 ? 16.145 8.782 -11.527 1.00 98.12 260 ASN A CA 1
ATOM 2053 C C . ASN A 1 260 ? 16.076 9.825 -12.658 1.00 98.12 260 ASN A C 1
ATOM 2055 O O . ASN A 1 260 ? 16.607 9.605 -13.744 1.00 98.12 260 ASN A O 1
ATOM 2059 N N . ARG A 1 261 ? 15.439 10.984 -12.422 1.00 98.25 261 ARG A N 1
ATOM 2060 C CA . ARG A 1 261 ? 15.422 12.088 -13.399 1.00 98.25 261 ARG A CA 1
ATOM 2061 C C . ARG A 1 261 ? 16.798 12.722 -13.586 1.00 98.25 261 ARG A C 1
ATOM 2063 O O . ARG A 1 261 ? 17.127 13.097 -14.711 1.00 98.25 261 ARG A O 1
ATOM 2070 N N . GLU A 1 262 ? 17.567 12.879 -12.515 1.00 98.19 262 GLU A N 1
ATOM 2071 C CA . GLU A 1 262 ? 18.933 13.407 -12.563 1.00 98.19 262 GLU A CA 1
ATOM 2072 C C . GLU A 1 262 ? 19.874 12.443 -13.298 1.00 98.19 262 GLU A C 1
ATOM 2074 O O . GLU A 1 262 ? 20.602 12.886 -14.188 1.00 98.19 262 GLU A O 1
ATOM 2079 N N . ASP A 1 263 ? 19.774 11.140 -13.032 1.00 98.38 263 ASP A N 1
ATOM 2080 C CA . ASP A 1 263 ? 20.570 10.096 -13.687 1.00 98.38 263 ASP A CA 1
ATOM 2081 C C . ASP A 1 263 ? 20.296 10.041 -15.195 1.00 98.38 263 ASP A C 1
ATOM 2083 O O . ASP A 1 263 ? 21.216 10.180 -16.003 1.00 98.38 263 ASP A O 1
ATOM 2087 N N . VAL A 1 264 ? 19.019 9.960 -15.595 1.00 98.56 264 VAL A N 1
ATOM 2088 C CA . VAL A 1 264 ? 18.621 9.980 -17.016 1.00 98.56 264 VAL A CA 1
ATOM 2089 C C . VAL A 1 264 ? 19.100 11.259 -17.705 1.00 98.56 264 VAL A C 1
ATOM 2091 O O . VAL A 1 264 ? 19.566 11.227 -18.845 1.00 98.56 264 VAL A O 1
ATOM 2094 N N . ARG A 1 265 ? 19.010 12.410 -17.026 1.00 98.31 265 ARG A N 1
ATOM 2095 C CA . ARG A 1 265 ? 19.514 13.679 -17.563 1.00 98.31 265 ARG A CA 1
ATOM 2096 C C . ARG A 1 265 ? 21.033 13.640 -17.751 1.00 98.31 265 ARG A C 1
ATOM 2098 O O . ARG A 1 265 ? 21.514 14.157 -18.759 1.00 98.31 265 ARG A O 1
ATOM 2105 N N . GLY A 1 266 ? 21.765 13.048 -16.810 1.00 98.44 266 GLY A N 1
ATOM 2106 C CA . GLY A 1 266 ? 23.211 12.858 -16.888 1.00 98.44 266 GLY A CA 1
ATOM 2107 C C . GLY A 1 266 ? 23.620 11.994 -18.079 1.00 98.44 266 GLY A C 1
ATOM 2108 O O . GLY A 1 266 ? 24.477 12.402 -18.863 1.00 98.44 266 GLY A O 1
ATOM 2109 N N . GLU A 1 267 ? 22.963 10.849 -18.276 1.00 98.56 267 GLU A N 1
ATOM 2110 C CA . GLU A 1 267 ? 23.230 9.962 -19.416 1.00 98.56 267 GLU A CA 1
ATOM 2111 C C . GLU A 1 267 ? 22.919 10.625 -20.761 1.00 98.56 267 GLU A C 1
ATOM 2113 O O . GLU A 1 267 ? 23.728 10.567 -21.687 1.00 98.56 267 GLU A O 1
ATOM 2118 N N . LEU A 1 268 ? 21.781 11.319 -20.871 1.00 98.44 268 LEU A N 1
ATOM 2119 C CA . LEU A 1 268 ? 21.429 12.052 -22.090 1.00 98.44 268 LEU A CA 1
ATOM 2120 C C . LEU A 1 268 ? 22.435 13.161 -22.407 1.00 98.44 268 LEU A C 1
ATOM 2122 O O . LEU A 1 268 ? 22.767 13.374 -23.575 1.00 98.44 268 LEU A O 1
ATOM 2126 N N . GLN A 1 269 ? 22.927 13.863 -21.384 1.00 98.19 269 GLN A N 1
ATOM 2127 C CA . GLN A 1 269 ? 23.944 14.893 -21.561 1.00 98.19 269 GLN A CA 1
ATOM 2128 C C . GLN A 1 269 ? 25.269 14.283 -22.032 1.00 98.19 269 GLN A C 1
ATOM 2130 O O . GLN A 1 269 ? 25.854 14.786 -22.987 1.00 98.19 269 GLN A O 1
ATOM 2135 N N . LYS A 1 270 ? 25.688 13.156 -21.446 1.00 98.38 270 LYS A N 1
ATOM 2136 C CA . LYS A 1 270 ? 26.880 12.429 -21.890 1.00 98.38 270 LYS A CA 1
ATOM 2137 C C . LYS A 1 270 ? 26.759 11.970 -23.345 1.00 98.38 270 LYS A C 1
ATOM 2139 O O . LYS A 1 270 ? 27.646 12.258 -24.138 1.00 98.38 270 LYS A O 1
ATOM 2144 N N . ASN A 1 271 ? 25.640 11.351 -23.723 1.00 98.38 271 ASN A N 1
ATOM 2145 C CA . ASN A 1 271 ? 25.402 10.928 -25.107 1.00 98.38 271 ASN A CA 1
ATOM 2146 C C . ASN A 1 271 ? 25.460 12.111 -26.082 1.00 98.38 271 ASN A C 1
ATOM 2148 O O . ASN A 1 271 ? 26.015 11.995 -27.172 1.00 98.38 271 ASN A O 1
ATOM 2152 N N . LYS A 1 272 ? 24.905 13.266 -25.695 1.00 98.50 272 LYS A N 1
ATOM 2153 C CA . LYS A 1 272 ? 24.996 14.497 -26.488 1.00 98.50 272 LYS A CA 1
ATOM 2154 C C . LYS A 1 272 ? 26.450 14.941 -26.675 1.00 98.50 272 LYS A C 1
ATOM 2156 O O . LYS A 1 272 ? 26.820 15.338 -27.779 1.00 98.50 272 LYS A O 1
ATOM 2161 N N . ASP A 1 273 ? 27.256 14.890 -25.622 1.00 98.25 273 ASP A N 1
ATOM 2162 C CA . ASP A 1 273 ? 28.662 15.297 -25.664 1.00 98.25 273 ASP A CA 1
ATOM 2163 C C . ASP A 1 273 ? 29.522 14.314 -26.479 1.00 98.25 273 ASP A C 1
ATOM 2165 O O . ASP A 1 273 ? 30.367 14.746 -27.270 1.00 98.25 273 ASP A O 1
ATOM 2169 N N . ASP A 1 274 ? 29.246 13.012 -26.376 1.00 98.56 274 ASP A N 1
ATOM 2170 C CA . ASP A 1 274 ? 29.891 11.961 -27.168 1.00 98.56 274 ASP A CA 1
ATOM 2171 C C . ASP A 1 274 ? 29.576 12.124 -28.666 1.00 98.56 274 ASP A C 1
ATOM 2173 O O . ASP A 1 274 ? 30.496 12.199 -29.484 1.00 98.56 274 ASP A O 1
ATOM 2177 N N . ILE A 1 275 ? 28.297 12.305 -29.031 1.00 98.50 275 ILE A N 1
ATOM 2178 C CA . ILE A 1 275 ? 27.874 12.567 -30.421 1.00 98.50 275 ILE A CA 1
ATOM 2179 C C . ILE A 1 275 ? 28.554 13.822 -30.975 1.00 98.50 275 ILE A C 1
ATOM 2181 O O . ILE A 1 275 ? 29.060 13.818 -32.098 1.00 98.50 275 ILE A O 1
ATOM 2185 N N . ASN A 1 276 ? 28.589 14.910 -30.201 1.00 98.50 276 ASN A N 1
ATOM 2186 C CA . ASN A 1 276 ? 29.250 16.141 -30.635 1.00 98.50 276 ASN A CA 1
ATOM 2187 C C . ASN A 1 276 ? 30.753 15.929 -30.861 1.00 98.50 276 ASN A C 1
ATOM 2189 O O . ASN A 1 276 ? 31.307 16.461 -31.824 1.00 98.50 276 ASN A O 1
ATOM 2193 N N . SER A 1 277 ? 31.400 15.138 -30.005 1.00 98.44 277 SER A N 1
ATOM 2194 C CA . SER A 1 277 ? 32.819 14.804 -30.135 1.00 98.44 277 SER A CA 1
ATOM 2195 C C . SER A 1 277 ? 33.097 13.976 -31.393 1.00 98.44 277 SER A C 1
ATOM 2197 O O . SER A 1 277 ? 34.057 14.260 -32.106 1.00 98.44 277 SER A O 1
ATOM 2199 N N . GLU A 1 278 ? 32.256 12.990 -31.711 1.00 98.50 278 GLU A N 1
ATOM 2200 C CA . GLU A 1 278 ? 32.373 12.203 -32.948 1.00 98.50 278 GLU A CA 1
ATOM 2201 C C . GLU A 1 278 ? 32.135 13.045 -34.202 1.00 98.50 278 GLU A C 1
ATOM 2203 O O . GLU A 1 278 ? 32.915 12.973 -35.152 1.00 98.50 278 GLU A O 1
ATOM 2208 N N . LEU A 1 279 ? 31.105 13.896 -34.200 1.00 98.50 279 LEU A N 1
ATOM 2209 C CA . LEU A 1 279 ? 30.847 14.817 -35.309 1.00 98.50 279 LEU A CA 1
ATOM 2210 C C . LEU A 1 279 ? 32.023 15.768 -35.543 1.00 98.50 279 LEU A C 1
ATOM 2212 O O . LEU A 1 279 ? 32.356 16.056 -36.694 1.00 98.50 279 LEU A O 1
ATOM 2216 N N . GLN A 1 280 ? 32.658 16.242 -34.469 1.00 98.19 280 GLN A N 1
ATOM 2217 C CA . GLN A 1 280 ? 33.839 17.089 -34.567 1.00 98.19 280 GLN A CA 1
ATOM 2218 C C . GLN A 1 280 ? 35.035 16.323 -35.149 1.00 98.19 280 GLN A C 1
ATOM 2220 O O . GLN A 1 280 ? 35.661 16.826 -36.076 1.00 98.19 280 GLN A O 1
ATOM 2225 N N . ARG A 1 281 ? 35.298 15.088 -34.696 1.00 98.31 281 ARG A N 1
ATOM 2226 C CA . ARG A 1 281 ? 36.355 14.237 -35.277 1.00 98.31 281 ARG A CA 1
ATOM 2227 C C . ARG A 1 281 ? 36.130 13.981 -36.764 1.00 98.31 281 ARG A C 1
ATOM 2229 O O . ARG A 1 281 ? 37.029 14.220 -37.558 1.00 98.31 281 ARG A O 1
ATOM 2236 N N . ASN A 1 282 ? 34.916 13.590 -37.153 1.00 98.38 282 ASN A N 1
ATOM 2237 C CA . ASN A 1 282 ? 34.578 13.356 -38.559 1.00 98.38 282 ASN A CA 1
ATOM 2238 C C . ASN A 1 282 ? 34.770 14.622 -39.405 1.00 98.38 282 ASN A C 1
ATOM 2240 O O . ASN A 1 282 ? 35.261 14.551 -40.530 1.00 98.38 282 ASN A O 1
ATOM 2244 N N . ARG A 1 283 ? 34.392 15.793 -38.872 1.00 98.56 283 ARG A N 1
ATOM 2245 C CA . ARG A 1 283 ? 34.635 17.081 -39.533 1.00 98.56 283 ARG A CA 1
ATOM 2246 C C . ARG A 1 283 ? 36.129 17.328 -39.733 1.00 98.56 283 ARG A C 1
ATOM 2248 O O . ARG A 1 283 ? 36.519 17.761 -40.815 1.00 98.56 283 ARG A O 1
ATOM 2255 N N . ASP A 1 284 ? 36.942 17.071 -38.716 1.00 98.19 284 ASP A N 1
ATOM 2256 C CA . ASP A 1 284 ? 38.387 17.278 -38.777 1.00 98.19 284 ASP A CA 1
ATOM 2257 C C . ASP A 1 284 ? 39.046 16.310 -39.775 1.00 98.19 284 ASP A C 1
ATOM 2259 O O . ASP A 1 284 ? 39.838 16.748 -40.608 1.00 98.19 284 ASP A O 1
ATOM 2263 N N . ASP A 1 285 ? 38.645 15.037 -39.792 1.00 98.38 285 ASP A N 1
ATOM 2264 C CA . ASP A 1 285 ? 39.125 14.038 -40.756 1.00 98.38 285 ASP A CA 1
ATOM 2265 C C . ASP A 1 285 ? 38.765 14.404 -42.202 1.00 98.38 285 ASP A C 1
ATOM 2267 O O . ASP A 1 285 ? 39.621 14.353 -43.089 1.00 98.38 285 ASP A O 1
ATOM 2271 N N . ILE A 1 286 ? 37.524 14.840 -42.448 1.00 98.38 286 ILE A N 1
ATOM 2272 C CA . ILE A 1 286 ? 37.093 15.328 -43.767 1.00 98.38 286 ILE A CA 1
ATOM 2273 C C . ILE A 1 286 ? 37.928 16.540 -44.186 1.00 98.38 286 ILE A C 1
ATOM 2275 O O . ILE A 1 286 ? 38.414 16.592 -45.316 1.00 98.38 286 ILE A O 1
ATOM 2279 N N . ASN A 1 287 ? 38.120 17.507 -43.287 1.00 98.19 287 ASN A N 1
ATOM 2280 C CA . ASN A 1 287 ? 38.916 18.698 -43.576 1.00 98.19 287 ASN A CA 1
ATOM 2281 C C . ASN A 1 287 ? 40.371 18.342 -43.898 1.00 98.19 287 ASN A C 1
ATOM 2283 O O . ASN A 1 287 ? 40.926 18.871 -44.862 1.00 98.19 287 ASN A O 1
ATOM 2287 N N . ASN A 1 288 ? 40.973 17.422 -43.143 1.00 97.88 288 ASN A N 1
ATOM 2288 C CA . ASN A 1 288 ? 42.323 16.927 -43.403 1.00 97.88 288 ASN A CA 1
ATOM 2289 C C . ASN A 1 288 ? 42.407 16.215 -44.763 1.00 97.88 288 ASN A C 1
ATOM 2291 O O . ASN A 1 288 ? 43.343 16.456 -45.525 1.00 97.88 288 ASN A O 1
ATOM 2295 N N . GLY A 1 289 ? 41.409 15.395 -45.109 1.00 98.38 289 GLY A N 1
ATOM 2296 C CA . GLY A 1 289 ? 41.314 14.750 -46.420 1.00 98.38 289 GLY A CA 1
ATOM 2297 C C . GLY A 1 289 ? 41.227 15.758 -47.570 1.00 98.38 289 GLY A C 1
ATOM 2298 O O . GLY A 1 289 ? 41.965 15.646 -48.548 1.00 98.38 289 GLY A O 1
ATOM 2299 N N . ILE A 1 290 ? 40.390 16.790 -47.431 1.00 98.38 290 ILE A N 1
ATOM 2300 C CA . ILE A 1 290 ? 40.279 17.886 -48.408 1.00 98.38 290 ILE A CA 1
ATOM 2301 C C . ILE A 1 290 ? 41.611 18.634 -48.552 1.00 98.38 290 ILE A C 1
ATOM 2303 O O . ILE A 1 290 ? 42.021 18.939 -49.670 1.00 98.38 290 ILE A O 1
ATOM 2307 N N . GLN A 1 291 ? 42.310 18.916 -47.448 1.00 97.44 291 GLN A N 1
ATOM 2308 C CA . GLN A 1 291 ? 43.633 19.549 -47.497 1.00 97.44 291 GLN A CA 1
ATOM 2309 C C . GLN A 1 291 ? 44.660 18.686 -48.239 1.00 97.44 291 GLN A C 1
ATOM 2311 O O . GLN A 1 291 ? 45.440 19.224 -49.025 1.00 97.44 291 GLN A O 1
ATOM 2316 N N . GLY A 1 292 ? 44.637 17.366 -48.033 1.00 98.06 292 GLY A N 1
ATOM 2317 C CA . GLY A 1 292 ? 45.465 16.420 -48.784 1.00 98.06 292 GLY A CA 1
ATOM 2318 C C . GLY A 1 292 ? 45.199 16.492 -50.287 1.00 98.06 292 GLY A C 1
ATOM 2319 O O . GLY A 1 292 ? 46.120 16.733 -51.060 1.00 98.06 292 GLY A O 1
ATOM 2320 N N . VAL A 1 293 ? 43.929 16.407 -50.693 1.00 98.19 293 VAL A N 1
ATOM 2321 C CA . VAL A 1 293 ? 43.532 16.528 -52.107 1.00 98.19 293 VAL A CA 1
ATOM 2322 C C . VAL A 1 293 ? 43.947 17.876 -52.702 1.00 98.19 293 VAL A C 1
ATOM 2324 O O . VAL A 1 293 ? 44.432 17.923 -53.829 1.00 98.19 293 VAL A O 1
ATOM 2327 N N . ASN A 1 294 ? 43.802 18.977 -51.961 1.00 97.94 294 ASN A N 1
ATOM 2328 C CA . ASN A 1 294 ? 44.249 20.291 -52.430 1.00 97.94 294 ASN A CA 1
ATOM 2329 C C . ASN A 1 294 ? 45.761 20.319 -52.686 1.00 97.94 294 ASN A C 1
ATOM 2331 O O . ASN A 1 294 ? 46.192 20.864 -53.700 1.00 97.94 294 ASN A O 1
ATOM 2335 N N . LYS A 1 295 ? 46.559 19.695 -51.813 1.00 97.75 295 LYS A N 1
ATOM 2336 C CA . LYS A 1 295 ? 48.007 19.570 -52.003 1.00 97.75 295 LYS A CA 1
ATOM 2337 C C . LYS A 1 295 ? 48.349 18.746 -53.248 1.00 97.75 295 LYS A C 1
ATOM 2339 O O . LYS A 1 295 ? 49.212 19.154 -54.021 1.00 97.75 295 LYS A O 1
ATOM 2344 N N . ASP A 1 296 ? 47.647 17.637 -53.473 1.00 98.31 296 ASP A N 1
ATOM 2345 C CA . ASP A 1 296 ? 47.832 16.809 -54.671 1.00 98.31 296 ASP A CA 1
ATOM 2346 C C . ASP A 1 296 ? 47.477 17.593 -55.949 1.00 98.31 296 ASP A C 1
ATOM 2348 O O . ASP A 1 296 ? 48.199 17.537 -56.946 1.00 98.31 296 ASP A O 1
ATOM 2352 N N . ILE A 1 297 ? 46.397 18.385 -55.922 1.00 98.38 297 ILE A N 1
ATOM 2353 C CA . ILE A 1 297 ? 46.009 19.275 -57.029 1.00 98.38 297 ILE A CA 1
ATOM 2354 C C . ILE A 1 297 ? 47.088 20.334 -57.289 1.00 98.38 297 ILE A C 1
ATOM 2356 O O . ILE A 1 297 ? 47.431 20.577 -58.448 1.00 98.38 297 ILE A O 1
ATOM 2360 N N . GLU A 1 298 ? 47.634 20.961 -56.244 1.00 97.75 298 GLU A N 1
ATOM 2361 C CA . GLU A 1 298 ? 48.738 21.920 -56.374 1.00 97.75 298 GLU A CA 1
ATOM 2362 C C . GLU A 1 298 ? 49.972 21.273 -57.015 1.00 97.75 298 GLU A C 1
ATOM 2364 O O . GLU A 1 298 ? 50.575 21.852 -57.923 1.00 97.75 298 GLU A O 1
ATOM 2369 N N . GLU A 1 299 ? 50.328 20.057 -56.597 1.00 97.81 299 GLU A N 1
ATOM 2370 C CA . GLU A 1 299 ? 51.441 19.303 -57.172 1.00 97.81 299 GLU A CA 1
ATOM 2371 C C . GLU A 1 299 ? 51.208 18.981 -58.654 1.00 97.81 299 GLU A C 1
ATOM 2373 O O . GLU A 1 299 ? 52.078 19.245 -59.489 1.00 97.81 299 GLU A O 1
ATOM 2378 N N . VAL A 1 300 ? 50.019 18.487 -59.014 1.00 97.88 300 VAL A N 1
ATOM 2379 C CA . VAL A 1 300 ? 49.638 18.249 -60.415 1.00 97.88 300 VAL A CA 1
ATOM 2380 C C . VAL A 1 300 ? 49.729 19.539 -61.227 1.00 97.88 300 VAL A C 1
ATOM 2382 O O . VAL A 1 300 ? 50.312 19.534 -62.312 1.00 97.88 300 VAL A O 1
ATOM 2385 N N . ASN A 1 301 ? 49.206 20.653 -60.713 1.00 97.50 301 ASN A N 1
ATOM 2386 C CA . ASN A 1 301 ? 49.238 21.938 -61.406 1.00 97.50 301 ASN A CA 1
ATOM 2387 C C . ASN A 1 301 ? 50.679 22.428 -61.648 1.00 97.50 301 ASN A C 1
ATOM 2389 O O . ASN A 1 301 ? 51.013 22.898 -62.741 1.00 97.50 301 ASN A O 1
ATOM 2393 N N . ASN A 1 302 ? 51.561 22.253 -60.660 1.00 97.56 302 ASN A N 1
ATOM 2394 C CA . ASN A 1 302 ? 52.986 22.553 -60.790 1.00 97.56 302 ASN A CA 1
ATOM 2395 C C . ASN A 1 302 ? 53.665 21.647 -61.829 1.00 97.56 302 ASN A C 1
ATOM 2397 O O . ASN A 1 302 ? 54.411 22.135 -62.680 1.00 97.56 302 ASN A O 1
ATOM 2401 N N . ASN A 1 303 ? 53.373 20.344 -61.817 1.00 97.56 303 ASN A N 1
ATOM 2402 C CA . ASN A 1 303 ? 53.913 19.382 -62.780 1.00 97.56 303 ASN A CA 1
ATOM 2403 C C . ASN A 1 303 ? 53.461 19.686 -64.215 1.00 97.56 303 ASN A C 1
ATOM 2405 O O . ASN A 1 303 ? 54.285 19.702 -65.130 1.00 97.56 303 ASN A O 1
ATOM 2409 N N . VAL A 1 304 ? 52.176 19.990 -64.420 1.00 97.94 304 VAL A N 1
ATOM 2410 C CA . VAL A 1 304 ? 51.637 20.407 -65.724 1.00 97.94 304 VAL A CA 1
ATOM 2411 C C . VAL A 1 304 ? 52.313 21.692 -66.202 1.00 97.94 304 VAL A C 1
ATOM 2413 O O . VAL A 1 304 ? 52.771 21.749 -67.344 1.00 97.94 304 VAL A O 1
ATOM 2416 N N . SER A 1 305 ? 52.448 22.691 -65.325 1.00 97.69 305 SER A N 1
ATOM 2417 C CA . SER A 1 305 ? 53.130 23.954 -65.642 1.00 97.69 305 SER A CA 1
ATOM 2418 C C . SER A 1 305 ? 54.593 23.729 -66.044 1.00 97.69 305 SER A C 1
ATOM 2420 O O . SER A 1 305 ? 55.059 24.269 -67.049 1.00 97.69 305 SER A O 1
ATOM 2422 N N . ASN A 1 306 ? 55.315 22.879 -65.310 1.00 97.12 306 ASN A N 1
ATOM 2423 C CA . ASN A 1 306 ? 56.697 22.514 -65.621 1.00 97.12 306 ASN A CA 1
ATOM 2424 C C . ASN A 1 306 ? 56.812 21.780 -66.962 1.00 97.12 306 ASN A C 1
ATOM 2426 O O . ASN A 1 306 ? 57.655 22.140 -67.785 1.00 97.12 306 ASN A O 1
ATOM 2430 N N . ASN A 1 307 ? 55.943 20.801 -67.219 1.00 97.81 307 ASN A N 1
ATOM 2431 C CA . ASN A 1 307 ? 55.920 20.065 -68.482 1.00 97.81 307 ASN A CA 1
ATOM 2432 C C . ASN A 1 307 ? 55.634 20.986 -69.672 1.00 97.81 307 ASN A C 1
ATOM 2434 O O . ASN A 1 307 ? 56.311 20.889 -70.696 1.00 97.81 307 ASN A O 1
ATOM 2438 N N . PHE A 1 308 ? 54.685 21.916 -69.533 1.00 97.62 308 PHE A N 1
ATOM 2439 C CA . PHE A 1 308 ? 54.393 22.905 -70.569 1.00 97.62 308 PHE A CA 1
ATOM 2440 C C . PHE A 1 308 ? 55.602 23.809 -70.843 1.00 97.62 308 PHE A C 1
ATOM 2442 O O . PHE A 1 308 ? 55.954 24.033 -72.000 1.00 97.62 308 PHE A O 1
ATOM 2449 N N . ASN A 1 309 ? 56.305 24.260 -69.800 1.00 96.75 309 ASN A N 1
ATOM 2450 C CA . ASN A 1 309 ? 57.533 25.045 -69.948 1.00 96.75 309 ASN A CA 1
ATOM 2451 C C . ASN A 1 309 ? 58.650 24.264 -70.663 1.00 96.75 309 ASN A C 1
ATOM 2453 O O . ASN A 1 309 ? 59.313 24.811 -71.548 1.00 96.75 309 ASN A O 1
ATOM 2457 N N . ILE A 1 310 ? 58.850 22.985 -70.318 1.00 97.25 310 ILE A N 1
ATOM 2458 C CA . ILE A 1 310 ? 59.822 22.103 -70.986 1.00 97.25 310 ILE A CA 1
ATOM 2459 C C . ILE A 1 310 ? 59.457 21.928 -72.460 1.00 97.25 310 ILE A C 1
ATOM 2461 O O . ILE A 1 310 ? 60.316 22.099 -73.327 1.00 97.25 310 ILE A O 1
ATOM 2465 N N . MET A 1 311 ? 58.189 21.628 -72.746 1.00 95.81 311 MET A N 1
ATOM 2466 C CA . MET A 1 311 ? 57.687 21.468 -74.108 1.00 95.81 311 MET A CA 1
ATOM 2467 C C . MET A 1 311 ? 57.902 22.745 -74.919 1.00 95.81 311 MET A C 1
ATOM 2469 O O . MET A 1 311 ? 58.471 22.688 -76.004 1.00 95.81 311 MET A O 1
ATOM 2473 N N . ASN A 1 312 ? 57.535 23.903 -74.369 1.00 96.06 312 ASN A N 1
ATOM 2474 C CA . ASN A 1 312 ? 57.706 25.190 -75.031 1.00 96.06 312 ASN A CA 1
ATOM 2475 C C . ASN A 1 312 ? 59.186 25.481 -75.340 1.00 96.06 312 ASN A C 1
ATOM 2477 O O . ASN A 1 312 ? 59.521 25.924 -76.438 1.00 96.06 312 ASN A O 1
ATOM 2481 N N . LYS A 1 313 ? 60.099 25.155 -74.413 1.00 96.19 313 LYS A N 1
ATOM 2482 C CA . LYS A 1 313 ? 61.548 25.277 -74.634 1.00 96.19 313 LYS A CA 1
ATOM 2483 C C . LYS A 1 313 ? 62.055 24.319 -75.716 1.00 96.19 313 LYS A C 1
ATOM 2485 O O . LYS A 1 313 ? 62.829 24.735 -76.571 1.00 96.19 313 LYS A O 1
ATOM 2490 N N . SER A 1 314 ? 61.638 23.053 -75.694 1.00 96.69 314 SER A N 1
ATOM 2491 C CA . SER A 1 314 ? 62.055 22.047 -76.680 1.00 96.69 314 SER A CA 1
ATOM 2492 C C . SER A 1 314 ? 61.549 22.380 -78.084 1.00 96.69 314 SER A C 1
ATOM 2494 O O . SER A 1 314 ? 62.336 22.365 -79.027 1.00 96.69 314 SER A O 1
ATOM 2496 N N . VAL A 1 315 ? 60.274 22.756 -78.212 1.00 96.19 315 VAL A N 1
ATOM 2497 C CA . VAL A 1 315 ? 59.680 23.222 -79.471 1.00 96.19 315 VAL A CA 1
ATOM 2498 C C . VAL A 1 315 ? 60.390 24.485 -79.961 1.00 96.19 315 VAL A C 1
ATOM 2500 O O . VAL A 1 315 ? 60.765 24.560 -81.129 1.00 96.19 315 VAL A O 1
ATOM 2503 N N . GLY A 1 316 ? 60.647 25.449 -79.070 1.00 94.38 316 GLY A N 1
ATOM 2504 C CA . GLY A 1 316 ? 61.414 26.655 -79.389 1.00 94.38 316 GLY A CA 1
ATOM 2505 C C . GLY A 1 316 ? 62.821 26.350 -79.914 1.00 94.38 316 GLY A C 1
ATOM 2506 O O . GLY A 1 316 ? 63.223 26.899 -80.940 1.00 94.38 316 GLY A O 1
ATOM 2507 N N . ASN A 1 317 ? 63.543 25.432 -79.264 1.00 94.19 317 ASN A N 1
ATOM 2508 C CA . ASN A 1 317 ? 64.852 24.966 -79.726 1.00 94.19 317 ASN A CA 1
ATOM 2509 C C . ASN A 1 317 ? 64.755 24.282 -81.097 1.00 94.19 317 ASN A C 1
ATOM 2511 O O . ASN A 1 317 ? 65.509 24.640 -81.993 1.00 94.19 317 ASN A O 1
ATOM 2515 N N . GLY A 1 318 ? 63.790 23.377 -81.299 1.00 95.88 318 GLY A N 1
ATOM 2516 C CA . GLY A 1 318 ? 63.586 22.695 -82.581 1.00 95.88 318 GLY A CA 1
ATOM 2517 C C . GLY A 1 318 ? 63.295 23.659 -83.737 1.00 95.88 318 GLY A C 1
ATOM 2518 O O . GLY A 1 318 ? 63.834 23.492 -84.830 1.00 95.88 318 GLY A O 1
ATOM 2519 N N . PHE A 1 319 ? 62.516 24.722 -83.498 1.00 96.44 319 PHE A N 1
ATOM 2520 C CA . PHE A 1 319 ? 62.343 25.803 -84.476 1.00 96.44 319 PHE A CA 1
ATOM 2521 C C . PHE A 1 319 ? 63.647 26.568 -84.745 1.00 96.44 319 PHE A C 1
ATOM 2523 O O . PHE A 1 319 ? 63.911 26.932 -85.892 1.00 96.44 319 PHE A O 1
ATOM 2530 N N . GLY A 1 320 ? 64.466 26.810 -83.718 1.00 95.06 320 GLY A N 1
ATOM 2531 C CA . GLY A 1 320 ? 65.792 27.421 -83.857 1.00 95.06 320 GLY A CA 1
ATOM 2532 C C . GLY A 1 320 ? 66.761 26.567 -84.681 1.00 95.06 320 GLY A C 1
ATOM 2533 O O . GLY A 1 320 ? 67.422 27.082 -85.588 1.00 95.06 320 GLY A O 1
ATOM 2534 N N . ASP A 1 321 ? 66.789 25.261 -84.427 1.00 95.62 321 ASP A N 1
ATOM 2535 C CA . ASP A 1 321 ? 67.606 24.290 -85.157 1.00 95.62 321 ASP A CA 1
ATOM 2536 C C . ASP A 1 321 ? 67.153 24.184 -86.618 1.00 95.62 321 ASP A C 1
ATOM 2538 O O . ASP A 1 321 ? 67.974 24.274 -87.534 1.00 95.62 321 ASP A O 1
ATOM 2542 N N . LEU A 1 322 ? 65.839 24.093 -86.861 1.00 96.81 322 LEU A N 1
ATOM 2543 C CA . LEU A 1 322 ? 65.269 24.096 -88.210 1.00 96.81 322 LEU A CA 1
ATOM 2544 C C . LEU A 1 322 ? 65.618 25.385 -88.961 1.00 96.81 322 LEU A C 1
ATOM 2546 O O . LEU A 1 322 ? 66.054 25.332 -90.111 1.00 96.81 322 LEU A O 1
ATOM 2550 N N . LYS A 1 323 ? 65.476 26.545 -88.310 1.00 96.38 323 LYS A N 1
ATOM 2551 C CA . LYS A 1 323 ? 65.864 27.839 -88.885 1.00 96.38 323 LYS A CA 1
ATOM 2552 C C . LYS A 1 323 ? 67.344 27.849 -89.272 1.00 96.38 323 LYS A C 1
ATOM 2554 O O . LYS A 1 323 ? 67.681 28.296 -90.365 1.00 96.38 323 LYS A O 1
ATOM 2559 N N . THR A 1 324 ? 68.209 27.320 -88.410 1.00 96.06 324 THR A N 1
ATOM 2560 C CA . THR A 1 324 ? 69.651 27.205 -88.673 1.00 96.06 324 THR A CA 1
ATOM 2561 C C . THR A 1 324 ? 69.928 26.285 -89.864 1.00 96.06 324 THR A C 1
ATOM 2563 O O . THR A 1 324 ? 70.687 26.649 -90.758 1.00 96.06 324 THR A O 1
ATOM 2566 N N . CYS A 1 325 ? 69.272 25.123 -89.934 1.00 95.19 325 CYS A N 1
ATOM 2567 C CA . CYS A 1 325 ? 69.393 24.189 -91.055 1.00 95.19 325 CYS A CA 1
ATOM 2568 C C . CYS A 1 325 ? 68.946 24.813 -92.389 1.00 95.19 325 CYS A C 1
ATOM 2570 O O . CYS A 1 325 ? 69.636 24.664 -93.401 1.00 95.19 325 CYS A O 1
ATOM 2572 N N . ILE A 1 326 ? 67.832 25.553 -92.391 1.00 96.75 326 ILE A N 1
ATOM 2573 C CA . ILE A 1 326 ? 67.327 26.264 -93.574 1.00 96.75 326 ILE A CA 1
ATOM 2574 C C . ILE A 1 326 ? 68.315 27.347 -94.022 1.00 96.75 326 ILE A C 1
ATOM 2576 O O . ILE A 1 326 ? 68.632 27.414 -95.208 1.00 96.75 326 ILE A O 1
ATOM 2580 N N . GLU A 1 327 ? 68.836 28.171 -93.107 1.00 94.75 327 GLU A N 1
ATOM 2581 C CA . GLU A 1 327 ? 69.823 29.206 -93.458 1.00 94.75 327 GLU A CA 1
ATOM 2582 C C . GLU A 1 327 ? 71.145 28.601 -93.954 1.00 94.75 327 GLU A C 1
ATOM 2584 O O . GLU A 1 327 ? 71.723 29.101 -94.922 1.00 94.75 327 GLU A O 1
ATOM 2589 N N . ASN A 1 328 ? 71.589 27.483 -93.373 1.00 95.50 328 ASN A N 1
ATOM 2590 C CA . ASN A 1 328 ? 72.754 26.743 -93.861 1.00 95.50 328 ASN A CA 1
ATOM 2591 C C . ASN A 1 328 ? 72.511 26.183 -95.268 1.00 95.50 328 ASN A C 1
ATOM 2593 O O . ASN A 1 328 ? 73.339 26.388 -96.152 1.00 95.50 328 ASN A O 1
ATOM 2597 N N . SER A 1 329 ? 71.359 25.547 -95.506 1.00 96.31 329 SER A N 1
ATOM 2598 C CA . SER A 1 329 ? 70.986 25.006 -96.822 1.00 96.31 329 SER A CA 1
ATOM 2599 C C . SER A 1 329 ? 70.886 26.108 -97.877 1.00 96.31 329 SER A C 1
ATOM 2601 O O . SER A 1 329 ? 71.384 25.955 -98.988 1.00 96.31 329 SER A O 1
ATOM 2603 N N . LYS A 1 330 ? 70.291 27.252 -97.524 1.00 96.25 330 LYS A N 1
ATOM 2604 C CA . LYS A 1 330 ? 70.231 28.454 -98.365 1.00 96.25 330 LYS A CA 1
ATOM 2605 C C . LYS A 1 330 ? 71.627 28.989 -98.681 1.00 96.25 330 LYS A C 1
ATOM 2607 O O . LYS A 1 330 ? 71.899 29.326 -99.829 1.00 96.25 330 LYS A O 1
ATOM 2612 N N . THR A 1 331 ? 72.517 29.037 -97.692 1.00 94.94 331 THR A N 1
ATOM 2613 C CA . THR A 1 331 ? 73.910 29.467 -97.875 1.00 94.94 331 THR A CA 1
ATOM 2614 C C . THR A 1 331 ? 74.671 28.509 -98.788 1.00 94.94 331 THR A C 1
ATOM 2616 O O . THR A 1 331 ? 75.329 28.949 -99.726 1.00 94.94 331 THR A O 1
ATOM 2619 N N . GLU A 1 332 ? 74.552 27.198 -98.574 1.00 94.94 332 GLU A N 1
ATOM 2620 C CA . GLU A 1 332 ? 75.192 26.192 -99.422 1.00 94.94 332 GLU A CA 1
ATOM 2621 C C . GLU A 1 332 ? 74.659 26.239 -100.859 1.00 94.94 332 GLU A C 1
ATOM 2623 O O . GLU A 1 332 ? 75.438 26.173 -101.811 1.00 94.94 332 GLU A O 1
ATOM 2628 N N . LEU A 1 333 ? 73.343 26.399 -101.027 1.00 95.31 333 LEU A N 1
ATOM 2629 C CA . LEU A 1 333 ? 72.714 26.552 -102.334 1.00 95.31 333 LEU A CA 1
ATOM 2630 C C . LEU A 1 333 ? 73.223 27.805 -103.050 1.00 95.31 333 LEU A C 1
ATOM 2632 O O . LEU A 1 333 ? 73.591 27.712 -104.218 1.00 95.31 333 LEU A O 1
ATOM 2636 N N . ASN A 1 334 ? 73.321 28.938 -102.349 1.00 95.56 334 ASN A N 1
ATOM 2637 C CA . ASN A 1 334 ? 73.905 30.163 -102.895 1.00 95.56 334 ASN A CA 1
ATOM 2638 C C . ASN A 1 334 ? 75.369 29.952 -103.301 1.00 95.56 334 ASN A C 1
ATOM 2640 O O . ASN A 1 334 ? 75.728 30.276 -104.424 1.00 95.56 334 ASN A O 1
ATOM 2644 N N . ASN A 1 335 ? 76.188 29.306 -102.467 1.00 94.56 335 ASN A N 1
ATOM 2645 C CA . ASN A 1 335 ? 77.588 29.015 -102.801 1.00 94.56 335 ASN A CA 1
ATOM 2646 C C . ASN A 1 335 ? 77.727 28.094 -104.029 1.00 94.56 335 ASN A C 1
ATOM 2648 O O . ASN A 1 335 ? 78.597 28.301 -104.883 1.00 94.56 335 ASN A O 1
ATOM 2652 N N . LYS A 1 336 ? 76.880 27.058 -104.143 1.00 95.50 336 LYS A N 1
ATOM 2653 C CA . LYS A 1 336 ? 76.835 26.178 -105.326 1.00 95.50 336 LYS A CA 1
ATOM 2654 C C . LYS A 1 336 ? 76.378 26.946 -106.564 1.00 95.50 336 LYS A C 1
ATOM 2656 O O . LYS A 1 336 ? 76.954 26.754 -107.634 1.00 95.50 336 LYS A O 1
ATOM 2661 N N . LEU A 1 337 ? 75.382 27.816 -106.423 1.00 95.69 337 LEU A N 1
ATOM 2662 C CA . LEU A 1 337 ? 74.880 28.659 -107.503 1.00 95.69 337 LEU A CA 1
ATOM 2663 C C . LEU A 1 337 ? 75.952 29.651 -107.978 1.00 95.69 337 LEU A C 1
ATOM 2665 O O . LEU A 1 337 ? 76.218 29.722 -109.177 1.00 95.69 337 LEU A O 1
ATOM 2669 N N . ASP A 1 338 ? 76.643 30.314 -107.052 1.00 94.38 338 ASP A N 1
ATOM 2670 C CA . ASP A 1 338 ? 77.791 31.180 -107.332 1.00 94.38 338 ASP A CA 1
ATOM 2671 C C . ASP A 1 338 ? 78.900 30.406 -108.051 1.00 94.38 338 ASP A C 1
ATOM 2673 O O . ASP A 1 338 ? 79.449 30.880 -109.044 1.00 94.38 338 ASP A O 1
ATOM 2677 N N . SER A 1 339 ? 79.180 29.168 -107.630 1.00 93.88 339 SER A N 1
ATOM 2678 C CA . SER A 1 339 ? 80.150 28.296 -108.306 1.00 93.88 339 SER A CA 1
ATOM 2679 C C . SER A 1 339 ? 79.732 27.947 -109.740 1.00 93.88 339 SER A C 1
ATOM 2681 O O . SER A 1 339 ? 80.577 27.914 -110.637 1.00 93.88 339 SER A O 1
ATOM 2683 N N . VAL A 1 340 ? 78.442 27.695 -109.996 1.00 94.81 340 VAL A N 1
ATOM 2684 C CA . VAL A 1 340 ? 77.916 27.480 -111.357 1.00 94.81 340 VAL A CA 1
ATOM 2685 C C . VAL A 1 340 ? 78.060 28.750 -112.188 1.00 94.81 340 VAL A C 1
ATOM 2687 O O . VAL A 1 340 ? 78.566 28.678 -113.309 1.00 94.81 340 VAL A O 1
ATOM 2690 N N . PHE A 1 341 ? 77.681 29.911 -111.648 1.00 93.62 341 PHE A N 1
ATOM 2691 C CA . PHE A 1 341 ? 77.841 31.191 -112.335 1.00 93.62 341 PHE A CA 1
ATOM 2692 C C . PHE A 1 341 ? 79.307 31.505 -112.634 1.00 93.62 341 PHE A C 1
ATOM 2694 O O . PHE A 1 341 ? 79.615 31.970 -113.733 1.00 93.62 341 PHE A O 1
ATOM 2701 N N . GLN A 1 342 ? 80.219 31.170 -111.721 1.00 92.44 342 GLN A N 1
ATOM 2702 C CA . GLN A 1 342 ? 81.653 31.309 -111.927 1.00 92.44 342 GLN A CA 1
ATOM 2703 C C . GLN A 1 342 ? 82.155 30.373 -113.034 1.00 92.44 342 GLN A C 1
ATOM 2705 O O . GLN A 1 342 ? 82.785 30.844 -113.978 1.00 92.44 342 GLN A O 1
ATOM 2710 N N . ARG A 1 343 ? 81.804 29.077 -113.003 1.00 91.50 343 ARG A N 1
ATOM 2711 C CA . ARG A 1 343 ? 82.156 28.113 -114.067 1.00 91.50 343 ARG A CA 1
ATOM 2712 C C . ARG A 1 343 ? 81.625 28.540 -115.434 1.00 91.50 343 ARG A C 1
ATOM 2714 O O . ARG A 1 343 ? 82.343 28.446 -116.425 1.00 91.50 343 ARG A O 1
ATOM 2721 N N . VAL A 1 344 ? 80.383 29.023 -115.494 1.00 92.88 344 VAL A N 1
ATOM 2722 C CA . VAL A 1 344 ? 79.769 29.570 -116.712 1.00 92.88 344 VAL A CA 1
ATOM 2723 C C . VAL A 1 344 ? 80.535 30.801 -117.196 1.00 92.88 344 VAL A C 1
ATOM 2725 O O . VAL A 1 344 ? 80.862 30.897 -118.377 1.00 92.88 344 VAL A O 1
ATOM 2728 N N . SER A 1 345 ? 80.856 31.732 -116.296 1.00 90.44 345 SER A N 1
ATOM 2729 C CA . SER A 1 345 ? 81.647 32.926 -116.605 1.00 90.44 345 SER A CA 1
ATOM 2730 C C . SER A 1 345 ? 83.028 32.563 -117.153 1.00 90.44 345 SER A C 1
ATOM 2732 O O . SER A 1 345 ? 83.446 33.091 -118.182 1.00 90.44 345 SER A O 1
ATOM 2734 N N . ASP A 1 346 ? 83.716 31.612 -116.527 1.00 89.88 346 ASP A N 1
ATOM 2735 C CA . ASP A 1 346 ? 85.042 31.176 -116.952 1.00 89.88 346 ASP A CA 1
ATOM 2736 C C . ASP A 1 346 ? 84.999 30.413 -118.286 1.00 89.88 346 ASP A C 1
ATOM 2738 O O . ASP A 1 346 ? 85.829 30.676 -119.158 1.00 89.88 346 ASP A O 1
ATOM 2742 N N . GLY A 1 347 ? 83.981 29.576 -118.518 1.00 89.44 347 GLY A N 1
ATOM 2743 C CA . GLY A 1 347 ? 83.734 28.950 -119.823 1.00 89.44 347 GLY A CA 1
ATOM 2744 C C . GLY A 1 347 ? 83.492 29.976 -120.939 1.00 89.44 347 GLY A C 1
ATOM 2745 O O . GLY A 1 347 ? 84.062 29.863 -122.024 1.00 89.44 347 GLY A O 1
ATOM 2746 N N . LYS A 1 348 ? 82.726 31.043 -120.663 1.00 90.00 348 LYS A N 1
ATOM 2747 C CA . LYS A 1 348 ? 82.547 32.169 -121.599 1.00 90.00 348 LYS A CA 1
ATOM 2748 C C . LYS A 1 348 ? 83.865 32.878 -121.914 1.00 90.00 348 LYS A C 1
ATOM 2750 O O . LYS A 1 348 ? 84.149 33.136 -123.082 1.00 90.00 348 LYS A O 1
ATOM 2755 N N . LYS A 1 349 ? 84.697 33.154 -120.902 1.00 88.38 349 LYS A N 1
ATOM 2756 C CA . LYS A 1 349 ? 86.030 33.754 -121.101 1.00 88.38 349 LYS A CA 1
ATOM 2757 C C . LYS A 1 349 ? 86.923 32.874 -121.973 1.00 88.38 349 LYS A C 1
ATOM 2759 O O . LYS A 1 349 ? 87.663 33.410 -122.800 1.00 88.38 349 LYS A O 1
ATOM 2764 N N . GLN A 1 350 ? 86.878 31.552 -121.784 1.00 87.38 350 GLN A N 1
ATOM 2765 C CA . GLN A 1 350 ? 87.627 30.600 -122.606 1.00 87.38 350 GLN A CA 1
ATOM 2766 C C . GLN A 1 350 ? 87.168 30.645 -124.063 1.00 87.38 350 GLN A C 1
ATOM 2768 O O . GLN A 1 350 ? 88.004 30.868 -124.931 1.00 87.38 350 GLN A O 1
ATOM 2773 N N . LEU A 1 351 ? 85.861 30.545 -124.329 1.00 87.88 351 LEU A N 1
ATOM 2774 C CA . LEU A 1 351 ? 85.310 30.645 -125.687 1.00 87.88 351 LEU A CA 1
ATOM 2775 C C . LEU A 1 351 ? 85.676 31.971 -126.365 1.00 87.88 351 LEU A C 1
ATOM 2777 O O . LEU A 1 351 ? 86.151 31.969 -127.497 1.00 87.88 351 LEU A O 1
ATOM 2781 N N . ALA A 1 352 ? 85.532 33.096 -125.658 1.00 85.06 352 ALA A N 1
ATOM 2782 C CA . ALA A 1 352 ? 85.947 34.403 -126.165 1.00 85.06 352 ALA A CA 1
ATOM 2783 C C . ALA A 1 352 ? 87.456 34.450 -126.478 1.00 85.06 352 ALA A C 1
ATOM 2785 O O . ALA A 1 352 ? 87.863 35.017 -127.489 1.00 85.06 352 ALA A O 1
ATOM 2786 N N . SER A 1 353 ? 88.292 33.811 -125.649 1.00 84.25 353 SER A N 1
ATOM 2787 C CA . SER A 1 353 ? 89.740 33.716 -125.887 1.00 84.25 353 SER A CA 1
ATOM 2788 C C . SER A 1 353 ? 90.070 32.827 -127.094 1.00 84.25 353 SER A C 1
ATOM 2790 O O . SER A 1 353 ? 90.963 33.164 -127.866 1.00 84.25 353 SER A O 1
ATOM 2792 N N . THR A 1 354 ? 89.335 31.729 -127.297 1.00 84.38 354 THR A N 1
ATOM 2793 C CA . THR A 1 354 ? 89.470 30.862 -128.477 1.00 84.38 354 THR A CA 1
ATOM 2794 C C . THR A 1 354 ? 89.053 31.580 -129.762 1.00 84.38 354 THR A C 1
ATOM 2796 O O . THR A 1 354 ? 89.745 31.486 -130.772 1.00 84.38 354 THR A O 1
ATOM 2799 N N . LEU A 1 355 ? 87.962 32.345 -129.744 1.00 83.69 355 LEU A N 1
ATOM 2800 C CA . LEU A 1 355 ? 87.555 33.165 -130.890 1.00 83.69 355 LEU A CA 1
ATOM 2801 C C . LEU A 1 355 ? 88.615 34.219 -131.238 1.00 83.69 355 LEU A C 1
ATOM 2803 O O . LEU A 1 355 ? 88.920 34.421 -132.415 1.00 83.69 355 LEU A O 1
ATOM 2807 N N . LEU A 1 356 ? 89.258 34.805 -130.223 1.00 85.06 356 LEU A N 1
ATOM 2808 C CA . LEU A 1 356 ? 90.352 35.752 -130.423 1.00 85.06 356 LEU A CA 1
ATOM 2809 C C . LEU A 1 356 ? 91.564 35.111 -131.116 1.00 85.06 356 LEU A C 1
ATOM 2811 O O . LEU A 1 356 ? 92.153 35.751 -131.985 1.00 85.06 356 LEU A O 1
ATOM 2815 N N . THR A 1 357 ? 91.915 33.852 -130.809 1.00 81.12 357 THR A N 1
ATOM 2816 C CA . THR A 1 357 ? 92.973 33.127 -131.550 1.00 81.12 357 THR A CA 1
ATOM 2817 C C . THR A 1 357 ? 92.665 32.944 -133.038 1.00 81.12 357 THR A C 1
ATOM 2819 O O . THR A 1 357 ? 93.594 32.772 -133.821 1.00 81.12 357 THR A O 1
ATOM 2822 N N . PHE A 1 358 ? 91.399 33.042 -133.448 1.00 78.50 358 PHE A N 1
ATOM 2823 C CA . PHE A 1 358 ? 90.984 33.039 -134.854 1.00 78.50 358 PHE A CA 1
ATOM 2824 C C . PHE A 1 358 ? 90.766 34.449 -135.436 1.00 78.50 358 PHE A C 1
ATOM 2826 O O . PHE A 1 358 ? 90.218 34.590 -136.525 1.00 78.50 358 PHE A O 1
ATOM 2833 N N . GLY A 1 359 ? 91.197 35.501 -134.732 1.00 73.31 359 GLY A N 1
ATOM 2834 C CA . GLY A 1 359 ? 91.099 36.892 -135.185 1.00 73.31 359 GLY A CA 1
ATOM 2835 C C . GLY A 1 359 ? 89.763 37.579 -134.886 1.00 73.31 359 GLY A C 1
ATOM 2836 O O . GLY A 1 359 ? 89.577 38.728 -135.281 1.00 73.31 359 GLY A O 1
ATOM 2837 N N . ILE A 1 360 ? 88.846 36.928 -134.161 1.00 79.12 360 ILE A N 1
ATOM 2838 C CA . ILE A 1 360 ? 87.522 37.472 -133.830 1.00 79.12 360 ILE A CA 1
ATOM 2839 C C . ILE A 1 360 ? 87.528 37.960 -132.388 1.00 79.12 360 ILE A C 1
ATOM 2841 O O . ILE A 1 360 ? 87.560 37.179 -131.439 1.00 79.12 360 ILE A O 1
ATOM 2845 N N . SER A 1 361 ? 87.494 39.277 -132.212 1.00 82.06 361 SER A N 1
ATOM 2846 C CA . SER A 1 361 ? 87.528 39.884 -130.884 1.00 82.06 361 SER A CA 1
ATOM 2847 C C . SER A 1 361 ? 86.136 39.910 -130.247 1.00 82.06 361 SER A C 1
ATOM 2849 O O . SER A 1 361 ? 85.267 40.668 -130.674 1.00 82.06 361 SER A O 1
ATOM 2851 N N . VAL A 1 362 ? 85.939 39.113 -129.192 1.00 81.31 362 VAL A N 1
ATOM 2852 C CA . VAL A 1 362 ? 84.751 39.138 -128.322 1.00 81.31 362 VAL A CA 1
ATOM 2853 C C . VAL A 1 362 ? 85.194 39.462 -126.892 1.00 81.31 362 VAL A C 1
ATOM 2855 O O . VAL A 1 362 ? 86.229 38.981 -126.425 1.00 81.31 362 VAL A O 1
ATOM 2858 N N . LYS A 1 363 ? 84.439 40.303 -126.174 1.00 81.12 363 LYS A N 1
ATOM 2859 C CA . LYS A 1 363 ? 84.779 40.683 -124.791 1.00 81.12 363 LYS A CA 1
ATOM 2860 C C . LYS A 1 363 ? 84.766 39.464 -123.857 1.00 81.12 363 LYS A C 1
ATOM 2862 O O . LYS A 1 363 ? 83.941 38.570 -123.998 1.00 81.12 363 LYS A O 1
ATOM 2867 N N . LYS A 1 364 ? 85.648 39.447 -122.850 1.00 72.25 364 LYS A N 1
ATOM 2868 C CA . LYS A 1 364 ? 85.775 38.326 -121.892 1.00 72.25 364 LYS A CA 1
ATOM 2869 C C . LYS A 1 364 ? 84.527 38.104 -121.024 1.00 72.25 364 LYS A C 1
ATOM 2871 O O . LYS A 1 364 ? 84.277 36.983 -120.600 1.00 72.25 364 LYS A O 1
ATOM 2876 N N . ASP A 1 365 ? 83.754 39.147 -120.753 1.00 75.19 365 ASP A N 1
ATOM 2877 C CA . ASP A 1 365 ? 82.507 39.129 -119.977 1.00 75.19 365 ASP A CA 1
ATOM 2878 C C . ASP A 1 365 ? 81.244 39.151 -120.856 1.00 75.19 365 ASP A C 1
ATOM 2880 O O . ASP A 1 365 ? 80.135 39.313 -120.344 1.00 75.19 365 ASP A O 1
ATOM 2884 N N . ALA A 1 366 ? 81.407 38.956 -122.166 1.00 80.31 366 ALA A N 1
ATOM 2885 C CA . ALA A 1 366 ? 80.337 38.969 -123.152 1.00 80.31 366 ALA A CA 1
ATOM 2886 C C . ALA A 1 366 ? 79.133 38.085 -122.768 1.00 80.31 366 ALA A C 1
ATOM 2888 O O . ALA A 1 366 ? 79.243 37.086 -122.034 1.00 80.31 366 ALA A O 1
ATOM 2889 N N . LYS A 1 367 ? 77.947 38.452 -123.266 1.00 86.62 367 LYS A N 1
ATOM 2890 C CA . LYS A 1 367 ? 76.761 37.596 -123.158 1.00 86.62 367 LYS A CA 1
ATOM 2891 C C . LYS A 1 367 ? 76.932 36.397 -124.092 1.00 86.62 367 LYS A C 1
ATOM 2893 O O . LYS A 1 367 ? 77.669 36.463 -125.070 1.00 86.62 367 LYS A O 1
ATOM 2898 N N . PHE A 1 368 ? 76.240 35.294 -123.802 1.00 88.69 368 PHE A N 1
ATOM 2899 C CA . PHE A 1 368 ? 76.307 34.103 -124.658 1.00 88.69 368 PHE A CA 1
ATOM 2900 C C . PHE A 1 368 ? 75.906 34.397 -126.107 1.00 88.69 368 PHE A C 1
ATOM 2902 O O . PHE A 1 368 ? 76.526 33.844 -127.003 1.00 88.69 368 PHE A O 1
ATOM 2909 N N . ASN A 1 369 ? 74.956 35.309 -126.334 1.00 87.38 369 ASN A N 1
ATOM 2910 C CA . ASN A 1 369 ? 74.584 35.741 -127.683 1.00 87.38 369 ASN A CA 1
ATOM 2911 C C . ASN A 1 369 ? 75.745 36.424 -128.424 1.00 87.38 369 ASN A C 1
ATOM 2913 O O . ASN A 1 369 ? 75.946 36.147 -129.596 1.00 87.38 369 ASN A O 1
ATOM 2917 N N . ASP A 1 370 ? 76.547 37.253 -127.750 1.00 85.94 370 ASP A N 1
ATOM 2918 C CA . ASP A 1 370 ? 77.695 37.914 -128.389 1.00 85.94 370 ASP A CA 1
ATOM 2919 C C . ASP A 1 370 ? 78.807 36.889 -128.722 1.00 85.94 370 ASP A C 1
ATOM 2921 O O . ASP A 1 370 ? 79.517 37.016 -129.718 1.00 85.94 370 ASP A O 1
ATOM 2925 N N . ILE A 1 371 ? 78.960 35.844 -127.893 1.00 85.44 371 ILE A N 1
ATOM 2926 C CA . ILE A 1 371 ? 79.856 34.707 -128.177 1.00 85.44 371 ILE A CA 1
ATOM 2927 C C . ILE A 1 371 ? 79.311 33.873 -129.345 1.00 85.44 371 ILE A C 1
ATOM 2929 O O . ILE A 1 371 ? 80.093 33.482 -130.208 1.00 85.44 371 ILE A O 1
ATOM 2933 N N . ASP A 1 372 ? 77.997 33.625 -129.399 1.00 86.88 372 ASP A N 1
ATOM 2934 C CA . ASP A 1 372 ? 77.326 32.946 -130.519 1.00 86.88 372 ASP A CA 1
ATOM 2935 C C . ASP A 1 372 ? 77.534 33.709 -131.832 1.00 86.88 372 ASP A C 1
ATOM 2937 O O . ASP A 1 372 ? 77.919 33.113 -132.835 1.00 86.88 372 ASP A O 1
ATOM 2941 N N . GLU A 1 373 ? 77.394 35.036 -131.822 1.00 82.88 373 GLU A N 1
ATOM 2942 C CA . GLU A 1 373 ? 77.720 35.884 -132.972 1.00 82.88 373 GLU A CA 1
ATOM 2943 C C . GLU A 1 373 ? 79.194 35.774 -133.372 1.00 82.88 373 GLU A C 1
ATOM 2945 O O . GLU A 1 373 ? 79.493 35.662 -134.559 1.00 82.88 373 GLU A O 1
ATOM 2950 N N . GLY A 1 374 ? 80.120 35.725 -132.409 1.00 82.75 374 GLY A N 1
ATOM 2951 C CA . GLY A 1 374 ? 81.535 35.476 -132.684 1.00 82.75 374 GLY A CA 1
ATOM 2952 C C . GLY A 1 374 ? 81.798 34.100 -133.314 1.00 82.75 374 GLY A C 1
ATOM 2953 O O . GLY A 1 374 ? 82.583 33.993 -134.254 1.00 82.75 374 GLY A O 1
ATOM 2954 N N . ILE A 1 375 ? 81.105 33.049 -132.865 1.00 81.12 375 ILE A N 1
ATOM 2955 C CA . ILE A 1 375 ? 81.169 31.707 -133.473 1.00 81.12 375 ILE A CA 1
ATOM 2956 C C . ILE A 1 375 ? 80.566 31.721 -134.885 1.00 81.12 375 ILE A C 1
ATOM 2958 O O . ILE A 1 375 ? 81.125 31.118 -135.800 1.00 81.12 375 ILE A O 1
ATOM 2962 N N . ARG A 1 376 ? 79.462 32.440 -135.108 1.00 81.69 376 ARG A N 1
ATOM 2963 C CA . ARG A 1 376 ? 78.878 32.628 -136.447 1.00 81.69 376 ARG A CA 1
ATOM 2964 C C . ARG A 1 376 ? 79.805 33.420 -137.362 1.00 81.69 376 ARG A C 1
ATOM 2966 O O . ARG A 1 376 ? 79.932 33.064 -138.526 1.00 81.69 376 ARG A O 1
ATOM 2973 N N . ALA A 1 377 ? 80.494 34.436 -136.848 1.00 75.75 377 ALA A N 1
ATOM 2974 C CA . ALA A 1 377 ? 81.530 35.164 -137.571 1.00 75.75 377 ALA A CA 1
ATOM 2975 C C . ALA A 1 377 ? 82.719 34.254 -137.916 1.00 75.75 377 ALA A C 1
ATOM 2977 O O . ALA A 1 377 ? 83.240 34.364 -139.017 1.00 75.75 377 ALA A O 1
ATOM 2978 N N . LEU A 1 378 ? 83.086 33.297 -137.053 1.00 77.12 378 LEU A N 1
ATOM 2979 C CA . LEU A 1 378 ? 84.079 32.259 -137.367 1.00 77.12 378 LEU A CA 1
ATOM 2980 C C . LEU A 1 378 ? 83.589 31.342 -138.487 1.00 77.12 378 LEU A C 1
ATOM 2982 O O . LEU A 1 378 ? 84.339 31.042 -139.414 1.00 77.12 378 LEU A O 1
ATOM 2986 N N . GLY A 1 379 ? 82.318 30.939 -138.424 1.00 71.06 379 GLY A N 1
ATOM 2987 C CA . GLY A 1 379 ? 81.642 30.208 -139.494 1.00 71.06 379 GLY A CA 1
ATOM 2988 C C . GLY A 1 379 ? 81.652 30.978 -140.815 1.00 71.06 379 GLY A C 1
ATOM 2989 O O . GLY A 1 379 ? 81.975 30.399 -141.845 1.00 71.06 379 GLY A O 1
ATOM 2990 N N . ASN A 1 380 ? 81.403 32.287 -140.779 1.00 67.00 380 ASN A N 1
ATOM 2991 C CA . ASN A 1 380 ? 81.399 33.166 -141.949 1.00 67.00 380 ASN A CA 1
ATOM 2992 C C . ASN A 1 380 ? 82.817 33.478 -142.470 1.00 67.00 380 ASN A C 1
ATOM 2994 O O . ASN A 1 380 ? 83.014 33.504 -143.678 1.00 67.00 380 ASN A O 1
ATOM 2998 N N . MET A 1 381 ? 83.827 33.596 -141.597 1.00 61.31 381 MET A N 1
ATOM 2999 C CA . MET A 1 381 ? 85.246 33.687 -141.981 1.00 61.31 381 MET A CA 1
ATOM 3000 C C . MET A 1 381 ? 85.740 32.397 -142.648 1.00 61.31 381 MET A C 1
ATOM 3002 O O . MET A 1 381 ? 86.579 32.457 -143.542 1.00 61.31 381 MET A O 1
ATOM 3006 N N . LYS A 1 382 ? 85.199 31.234 -142.258 1.00 57.06 382 LYS A N 1
ATOM 3007 C CA . LYS A 1 382 ? 85.413 29.965 -142.971 1.00 57.06 382 LYS A CA 1
ATOM 3008 C C . LYS A 1 382 ? 84.576 29.829 -144.251 1.00 57.06 382 LYS A C 1
ATOM 3010 O O . LYS A 1 382 ? 84.981 29.091 -145.138 1.00 57.06 382 LYS A O 1
ATOM 3015 N N . LEU A 1 383 ? 83.447 30.530 -144.370 1.00 50.50 383 LEU A N 1
ATOM 3016 C CA . LEU A 1 383 ? 82.588 30.544 -145.565 1.00 50.50 383 LEU A CA 1
ATOM 3017 C C . LEU A 1 383 ? 83.082 31.505 -146.669 1.00 50.50 383 LEU A C 1
ATOM 3019 O O . LEU A 1 383 ? 82.705 31.309 -147.821 1.00 50.50 383 LEU A O 1
ATOM 3023 N N . ASP A 1 384 ? 83.977 32.453 -146.357 1.00 45.12 384 ASP A N 1
ATOM 3024 C CA . ASP A 1 384 ? 84.727 33.268 -147.340 1.00 45.12 384 ASP A CA 1
ATOM 3025 C C . ASP A 1 384 ? 86.065 32.629 -147.783 1.00 45.12 384 ASP A C 1
ATOM 3027 O O . ASP A 1 384 ? 86.691 33.081 -148.742 1.00 45.12 384 ASP A O 1
ATOM 3031 N N . ALA A 1 385 ? 86.492 31.537 -147.141 1.00 44.62 385 ALA A N 1
ATOM 3032 C CA . ALA A 1 385 ? 87.744 30.837 -147.427 1.00 44.62 385 ALA A CA 1
ATOM 3033 C C . ALA A 1 385 ? 87.507 29.354 -147.771 1.00 44.62 385 ALA A C 1
ATOM 3035 O O . ALA A 1 385 ? 87.938 28.482 -147.027 1.00 44.62 385 ALA A O 1
ATOM 3036 N N . GLU A 1 386 ? 86.785 29.090 -148.873 1.00 39.00 386 GLU A N 1
ATOM 3037 C CA . GLU A 1 386 ? 87.054 28.028 -149.875 1.00 39.00 386 GLU A CA 1
ATOM 3038 C C . GLU A 1 386 ? 85.873 27.854 -150.864 1.00 39.00 386 GLU A C 1
ATOM 3040 O O . GLU A 1 386 ? 84.986 27.015 -150.698 1.00 39.00 386 GLU A O 1
ATOM 3045 N N . ARG A 1 387 ? 85.909 28.599 -151.981 1.00 32.72 387 ARG A N 1
ATOM 3046 C CA . ARG A 1 387 ? 85.351 28.160 -153.272 1.00 32.72 387 ARG A CA 1
ATOM 3047 C C . ARG A 1 387 ? 86.522 27.986 -154.245 1.00 32.72 387 ARG A C 1
ATOM 3049 O O . ARG A 1 387 ? 87.143 28.976 -154.606 1.00 32.72 387 ARG A O 1
ATOM 3056 N N . LYS A 1 388 ? 86.798 26.736 -154.649 1.00 45.25 388 LYS A N 1
ATOM 3057 C CA . LYS A 1 388 ? 87.118 26.296 -156.032 1.00 45.25 388 LYS A CA 1
ATOM 3058 C C . LYS A 1 388 ? 87.440 27.454 -157.011 1.00 45.25 388 LYS A C 1
ATOM 3060 O O . LYS A 1 388 ? 86.548 28.265 -157.262 1.00 45.25 388 LYS A O 1
ATOM 3065 N N . ILE A 1 389 ? 88.650 27.573 -157.583 1.00 37.47 389 ILE A N 1
ATOM 3066 C CA . ILE A 1 389 ? 89.244 26.831 -158.741 1.00 37.47 389 ILE A CA 1
ATOM 3067 C C . ILE A 1 389 ? 90.622 27.505 -159.030 1.00 37.47 389 ILE A C 1
ATOM 3069 O O . ILE A 1 389 ? 90.687 28.716 -158.840 1.00 37.47 389 ILE A O 1
ATOM 3073 N N . GLU A 1 390 ? 91.745 26.926 -159.488 1.00 35.09 390 GLU A N 1
ATOM 3074 C CA . GLU A 1 390 ? 92.213 25.593 -159.931 1.00 35.09 390 GLU A CA 1
ATOM 3075 C C . GLU A 1 390 ? 93.769 25.588 -159.974 1.00 35.09 390 GLU A C 1
ATOM 3077 O O . GLU A 1 390 ? 94.384 26.651 -160.029 1.00 35.09 390 GLU A O 1
ATOM 3082 N N . ASP A 1 391 ? 94.333 24.374 -160.051 1.00 29.59 391 ASP A N 1
ATOM 3083 C CA . ASP A 1 391 ? 95.606 23.942 -160.676 1.00 29.59 391 ASP A CA 1
ATOM 3084 C C . ASP A 1 391 ? 96.982 23.899 -159.957 1.00 29.59 391 ASP A C 1
ATOM 3086 O O . ASP A 1 391 ? 97.659 24.901 -159.752 1.00 29.59 391 ASP A O 1
ATOM 3090 N N . SER A 1 392 ? 97.450 22.634 -159.837 1.00 34.81 392 SER A N 1
ATOM 3091 C CA . SER A 1 392 ? 98.824 22.083 -159.993 1.00 34.81 392 SER A CA 1
ATOM 3092 C C . SER A 1 392 ? 99.898 22.438 -158.933 1.00 34.81 392 SER A C 1
ATOM 3094 O O . SER A 1 392 ? 99.893 23.520 -158.374 1.00 34.81 392 SER A O 1
ATOM 3096 N N . GLU A 1 393 ? 100.893 21.620 -158.564 1.00 33.62 393 GLU A N 1
ATOM 3097 C CA . GLU A 1 393 ? 101.302 20.264 -158.931 1.00 33.62 393 GLU A CA 1
ATOM 3098 C C . GLU A 1 393 ? 102.251 19.674 -157.850 1.00 33.62 393 GLU A C 1
ATOM 3100 O O . GLU A 1 393 ? 102.981 20.375 -157.155 1.00 33.62 393 GLU A O 1
ATOM 3105 N N . HIS A 1 394 ? 102.185 18.348 -157.763 1.00 36.84 394 HIS A N 1
ATOM 3106 C CA . HIS A 1 394 ? 102.973 17.277 -157.143 1.00 36.84 394 HIS A CA 1
ATOM 3107 C C . HIS A 1 394 ? 104.449 17.453 -156.695 1.00 36.84 394 HIS A C 1
ATOM 3109 O O . HIS A 1 394 ? 105.322 17.892 -157.434 1.00 36.84 394 HIS A O 1
ATOM 3115 N N . SER A 1 395 ? 104.756 16.841 -155.539 1.00 40.75 395 SER A N 1
ATOM 3116 C CA . SER A 1 395 ? 106.036 16.177 -155.226 1.00 40.75 395 SER A CA 1
ATOM 3117 C C . SER A 1 395 ? 105.731 14.822 -154.561 1.00 40.75 395 SER A C 1
ATOM 3119 O O . SER A 1 395 ? 104.903 14.745 -153.646 1.00 40.75 395 SER A O 1
ATOM 3121 N N . VAL A 1 396 ? 106.324 13.737 -155.076 1.00 54.84 396 VAL A N 1
ATOM 3122 C CA . VAL A 1 396 ? 106.042 12.342 -154.689 1.00 54.84 396 VAL A CA 1
ATOM 3123 C C . VAL A 1 396 ? 107.104 11.848 -153.698 1.00 54.84 396 VAL A C 1
ATOM 3125 O O . VAL A 1 396 ? 108.297 11.926 -153.972 1.00 54.84 396 VAL A O 1
ATOM 3128 N N . SER A 1 397 ? 106.664 11.323 -152.550 1.00 57.00 397 SER A N 1
ATOM 3129 C CA . SER A 1 397 ? 107.490 10.674 -151.521 1.00 57.00 397 SER A CA 1
ATOM 3130 C C . SER A 1 397 ? 107.331 9.139 -151.568 1.00 57.00 397 SER A C 1
ATOM 3132 O O . SER A 1 397 ? 106.259 8.674 -151.958 1.00 57.00 397 SER A O 1
ATOM 3134 N N . PRO A 1 398 ? 108.322 8.336 -151.117 1.00 59.38 398 PRO A N 1
ATOM 3135 C CA . PRO A 1 398 ? 108.289 6.861 -151.179 1.00 59.38 398 PRO A CA 1
ATOM 3136 C C . PRO A 1 398 ? 107.027 6.199 -150.585 1.00 59.38 398 PRO A C 1
ATOM 3138 O O . PRO A 1 398 ? 106.581 5.157 -151.056 1.00 59.38 398 PRO A O 1
ATOM 3141 N N . SER A 1 399 ? 106.392 6.833 -149.594 1.00 60.25 399 SER A N 1
ATOM 3142 C CA . SER A 1 399 ? 105.135 6.396 -148.964 1.00 60.25 399 SER A CA 1
ATOM 3143 C C . SER A 1 399 ? 103.875 6.581 -149.823 1.00 60.25 399 SER A C 1
ATOM 3145 O O . SER A 1 399 ? 102.790 6.186 -149.402 1.00 60.25 399 SER A O 1
ATOM 3147 N N . LYS A 1 400 ? 103.989 7.199 -151.006 1.00 66.19 400 LYS A N 1
ATOM 3148 C CA . LYS A 1 400 ? 102.886 7.417 -151.961 1.00 66.19 400 LYS A CA 1
ATOM 3149 C C . LYS A 1 400 ? 102.990 6.556 -153.226 1.00 66.19 400 LYS A C 1
ATOM 3151 O O . LYS A 1 400 ? 102.134 6.667 -154.097 1.00 66.19 400 LYS A O 1
ATOM 3156 N N . ILE A 1 401 ? 104.014 5.709 -153.329 1.00 64.94 401 ILE A N 1
ATOM 3157 C CA . ILE A 1 401 ? 104.215 4.756 -154.429 1.00 64.94 401 ILE A CA 1
ATOM 3158 C C . ILE A 1 401 ? 104.027 3.351 -153.844 1.00 64.94 401 ILE A C 1
ATOM 3160 O O . ILE A 1 401 ? 104.553 3.057 -152.767 1.00 64.94 401 ILE A O 1
ATOM 3164 N N . MET A 1 402 ? 103.234 2.501 -154.505 1.00 64.56 402 MET A N 1
ATOM 3165 C CA . MET A 1 402 ? 102.939 1.152 -154.006 1.00 64.56 402 MET A CA 1
ATOM 3166 C C . MET A 1 402 ? 104.207 0.301 -153.910 1.00 64.56 402 MET A C 1
ATOM 3168 O O . MET A 1 402 ? 105.059 0.352 -154.798 1.00 64.56 402 MET A O 1
ATOM 3172 N N . ALA A 1 403 ? 104.314 -0.487 -152.837 1.00 66.62 403 ALA A N 1
ATOM 3173 C CA . ALA A 1 403 ? 105.388 -1.458 -152.670 1.00 66.62 403 ALA A CA 1
ATOM 3174 C C . ALA A 1 403 ? 105.508 -2.360 -153.913 1.00 66.62 403 ALA A C 1
ATOM 3176 O O . ALA A 1 403 ? 104.512 -2.890 -154.404 1.00 66.62 403 ALA A O 1
ATOM 3177 N N . GLY A 1 404 ? 106.727 -2.491 -154.446 1.00 67.31 404 GLY A N 1
ATOM 3178 C CA . GLY A 1 404 ? 107.006 -3.215 -155.693 1.00 67.31 404 GLY A CA 1
ATOM 3179 C C . GLY A 1 404 ? 106.951 -2.372 -156.976 1.00 67.31 404 GLY A C 1
ATOM 3180 O O . GLY A 1 404 ? 107.261 -2.902 -158.040 1.00 67.31 404 GLY A O 1
ATOM 3181 N N . GLN A 1 405 ? 106.610 -1.078 -156.900 1.00 71.38 405 GLN A N 1
ATOM 3182 C CA . GLN A 1 405 ? 106.709 -0.125 -158.016 1.00 71.38 405 GLN A CA 1
ATOM 3183 C C . GLN A 1 405 ? 107.750 0.971 -157.735 1.00 71.38 405 GLN A C 1
ATOM 3185 O O . GLN A 1 405 ? 107.970 1.346 -156.580 1.00 71.38 405 GLN A O 1
ATOM 3190 N N . SER A 1 406 ? 108.382 1.499 -158.788 1.00 66.94 406 SER A N 1
ATOM 3191 C CA . SER A 1 406 ? 109.333 2.613 -158.704 1.00 66.94 406 SER A CA 1
ATOM 3192 C C . SER A 1 406 ? 108.947 3.766 -159.632 1.00 66.94 406 SER A C 1
ATOM 3194 O O . SER A 1 406 ? 108.330 3.569 -160.680 1.00 66.94 406 SER A O 1
ATOM 3196 N N . VAL A 1 407 ? 109.281 4.993 -159.222 1.00 66.50 407 VAL A N 1
ATOM 3197 C CA . VAL A 1 407 ? 109.144 6.208 -160.041 1.00 66.50 407 VAL A CA 1
ATOM 3198 C C . VAL A 1 407 ? 110.465 6.964 -160.001 1.00 66.50 407 VAL A C 1
ATOM 3200 O O . VAL A 1 407 ? 111.032 7.179 -158.931 1.00 66.50 407 VAL A O 1
ATOM 3203 N N . VAL A 1 408 ? 110.947 7.380 -161.170 1.00 65.69 408 VAL A N 1
ATOM 3204 C CA . VAL A 1 408 ? 112.145 8.215 -161.307 1.00 65.69 408 VAL A CA 1
ATOM 3205 C C . VAL A 1 408 ? 111.729 9.686 -161.332 1.00 65.69 408 VAL A C 1
ATOM 3207 O O . VAL A 1 408 ? 110.922 10.083 -162.171 1.00 65.69 408 VAL A O 1
ATOM 3210 N N . ILE A 1 409 ? 112.280 10.496 -160.424 1.00 63.47 409 ILE A N 1
ATOM 3211 C CA . ILE A 1 409 ? 112.118 11.960 -160.394 1.00 63.47 409 ILE A CA 1
ATOM 3212 C C . ILE A 1 409 ? 113.508 12.578 -160.232 1.00 63.47 409 ILE A C 1
ATOM 3214 O O . ILE A 1 409 ? 114.228 12.218 -159.303 1.00 63.47 409 ILE A O 1
ATOM 3218 N N . ASN A 1 410 ? 113.879 13.518 -161.109 1.00 59.12 410 ASN A N 1
ATOM 3219 C CA . ASN A 1 410 ? 115.189 14.188 -161.099 1.00 59.12 410 ASN A CA 1
ATOM 3220 C C . ASN A 1 410 ? 116.374 13.201 -161.025 1.00 59.12 410 ASN A C 1
ATOM 3222 O O . ASN A 1 410 ? 117.250 13.349 -160.177 1.00 59.12 410 ASN A O 1
ATOM 3226 N N . ASP A 1 411 ? 116.356 12.169 -161.873 1.00 69.88 411 ASP A N 1
ATOM 3227 C CA . ASP A 1 411 ? 117.393 11.128 -161.982 1.00 69.88 411 ASP A CA 1
ATOM 3228 C C . ASP A 1 411 ? 117.634 10.269 -160.720 1.00 69.88 411 ASP A C 1
ATOM 3230 O O . ASP A 1 411 ? 118.578 9.481 -160.682 1.00 69.88 411 ASP A O 1
ATOM 3234 N N . ASN A 1 412 ? 116.739 10.334 -159.724 1.00 62.00 412 ASN A N 1
ATOM 3235 C CA . ASN A 1 412 ? 116.702 9.409 -158.589 1.00 62.00 412 ASN A CA 1
ATOM 3236 C C . ASN A 1 412 ? 115.509 8.450 -158.705 1.00 62.00 412 ASN A C 1
ATOM 3238 O O . ASN A 1 412 ? 114.355 8.879 -158.772 1.00 62.00 412 ASN A O 1
ATOM 3242 N N . GLU A 1 413 ? 115.786 7.145 -158.683 1.00 77.50 413 GLU A N 1
ATOM 3243 C CA . GLU A 1 413 ? 114.759 6.110 -158.568 1.00 77.50 413 GLU A CA 1
ATOM 3244 C C . GLU A 1 413 ? 114.249 6.034 -157.122 1.00 77.50 413 GLU A C 1
ATOM 3246 O O . GLU A 1 413 ? 114.999 5.737 -156.190 1.00 77.50 413 GLU A O 1
ATOM 3251 N N . ILE A 1 414 ? 112.958 6.311 -156.928 1.00 74.06 414 ILE A N 1
ATOM 3252 C CA . ILE A 1 414 ? 112.271 6.152 -155.648 1.00 74.06 414 ILE A CA 1
ATOM 3253 C C . ILE A 1 414 ? 111.478 4.844 -155.691 1.00 74.06 414 ILE A C 1
ATOM 3255 O O . ILE A 1 414 ? 110.500 4.732 -156.432 1.00 74.06 414 ILE A O 1
ATOM 3259 N N . ILE A 1 415 ? 111.878 3.864 -154.875 1.00 72.62 415 ILE A N 1
ATOM 3260 C CA . ILE A 1 415 ? 111.125 2.619 -154.666 1.00 72.62 415 ILE A CA 1
ATOM 3261 C C . ILE A 1 415 ? 110.010 2.880 -153.651 1.00 72.62 415 ILE A C 1
ATOM 3263 O O . ILE A 1 415 ? 110.257 3.405 -152.563 1.00 72.62 415 ILE A O 1
ATOM 3267 N N . GLY A 1 416 ? 108.782 2.516 -154.009 1.00 71.38 416 GLY A N 1
ATOM 3268 C CA . GLY A 1 416 ? 107.625 2.659 -153.137 1.00 71.38 416 GLY A CA 1
ATOM 3269 C C . GLY A 1 416 ? 107.663 1.738 -151.918 1.00 71.38 416 GLY A C 1
ATOM 3270 O O . GLY A 1 416 ? 108.045 0.574 -152.024 1.00 71.38 416 GLY A O 1
ATOM 3271 N N . THR A 1 417 ? 107.229 2.243 -150.762 1.00 70.62 417 THR A N 1
ATOM 3272 C CA . THR A 1 417 ? 107.039 1.464 -149.520 1.00 70.62 417 THR A CA 1
ATOM 3273 C C . THR A 1 417 ? 105.585 1.454 -149.045 1.00 70.62 417 THR A C 1
ATOM 3275 O O . THR A 1 417 ? 105.269 0.872 -148.011 1.00 70.62 417 THR A O 1
ATOM 3278 N N . ALA A 1 418 ? 104.660 2.082 -149.778 1.00 65.62 418 ALA A N 1
ATOM 3279 C CA . ALA A 1 418 ? 103.263 2.134 -149.365 1.00 65.62 418 ALA A CA 1
ATOM 3280 C C . ALA A 1 418 ? 102.653 0.722 -149.330 1.00 65.62 418 ALA A C 1
ATOM 3282 O O . ALA A 1 418 ? 102.781 -0.023 -150.306 1.00 65.62 418 ALA A O 1
ATOM 3283 N N . THR A 1 419 ? 101.948 0.395 -148.237 1.00 70.50 419 THR A N 1
ATOM 3284 C CA . THR A 1 419 ? 101.300 -0.900 -147.908 1.00 70.50 419 THR A CA 1
ATOM 3285 C C . THR A 1 419 ? 102.208 -2.017 -147.383 1.00 70.50 419 THR A C 1
ATOM 3287 O O . THR A 1 419 ? 101.715 -3.117 -147.130 1.00 70.50 419 THR A O 1
ATOM 3290 N N . SER A 1 420 ? 103.507 -1.770 -147.178 1.00 68.38 420 SER A N 1
ATOM 3291 C CA . SER A 1 420 ? 104.421 -2.799 -146.652 1.00 68.38 420 SER A CA 1
ATOM 3292 C C . SER A 1 420 ? 104.196 -3.141 -145.171 1.00 68.38 420 SER A C 1
ATOM 3294 O O . SER A 1 420 ? 104.676 -4.166 -144.702 1.00 68.38 420 SER A O 1
ATOM 3296 N N . ASP A 1 421 ? 103.505 -2.278 -144.425 1.00 65.00 421 ASP A N 1
ATOM 3297 C CA . ASP A 1 421 ? 103.175 -2.410 -143.000 1.00 65.00 421 ASP A CA 1
ATOM 3298 C C . ASP A 1 421 ? 101.783 -3.016 -142.735 1.00 65.00 421 ASP A C 1
ATOM 3300 O O . ASP A 1 421 ? 101.461 -3.352 -141.595 1.00 65.00 421 ASP A O 1
ATOM 3304 N N . ALA A 1 422 ? 100.954 -3.179 -143.770 1.00 71.12 422 ALA A N 1
ATOM 3305 C CA . ALA A 1 422 ? 99.625 -3.765 -143.644 1.00 71.12 422 ALA A CA 1
ATOM 3306 C C . ALA A 1 422 ? 99.710 -5.275 -143.334 1.00 71.12 422 ALA A C 1
ATOM 3308 O O . ALA A 1 422 ? 100.431 -6.015 -143.996 1.00 71.12 422 ALA A O 1
ATOM 3309 N N . THR A 1 423 ? 98.950 -5.746 -142.340 1.00 66.69 423 THR A N 1
ATOM 3310 C CA . THR A 1 423 ? 98.963 -7.150 -141.866 1.00 66.69 423 THR A CA 1
ATOM 3311 C C . THR A 1 423 ? 97.615 -7.872 -142.001 1.00 66.69 423 THR A C 1
ATOM 3313 O O . THR A 1 423 ? 97.484 -9.016 -141.568 1.00 66.69 423 THR A O 1
ATOM 3316 N N . ALA A 1 424 ? 96.594 -7.236 -142.586 1.00 69.69 424 ALA A N 1
ATOM 3317 C CA . ALA A 1 424 ? 95.246 -7.800 -142.680 1.00 69.69 424 ALA A CA 1
ATOM 3318 C C . ALA A 1 424 ? 95.135 -8.886 -143.772 1.00 69.69 424 ALA A C 1
ATOM 3320 O O . ALA A 1 424 ? 95.285 -8.594 -144.956 1.00 69.69 424 ALA A O 1
ATOM 3321 N N . GLY A 1 425 ? 94.837 -10.130 -143.382 1.00 78.94 425 GLY A N 1
ATOM 3322 C CA . GLY A 1 425 ? 94.446 -11.207 -144.299 1.00 78.94 425 GLY A CA 1
ATOM 3323 C C . GLY A 1 425 ? 93.034 -11.015 -144.871 1.00 78.94 425 GLY A C 1
ATOM 3324 O O . GLY A 1 425 ? 92.254 -10.196 -144.376 1.00 78.94 425 GLY A O 1
ATOM 3325 N N . ALA A 1 426 ? 92.689 -11.771 -145.918 1.00 78.50 426 ALA A N 1
ATOM 3326 C CA . ALA A 1 426 ? 91.372 -11.710 -146.566 1.00 78.50 426 ALA A CA 1
ATOM 3327 C C . ALA A 1 426 ? 90.218 -11.958 -145.575 1.00 78.50 426 ALA A C 1
ATOM 3329 O O . ALA A 1 426 ? 89.168 -11.327 -145.665 1.00 78.50 426 ALA A O 1
ATOM 3330 N N . GLU A 1 427 ? 90.437 -12.818 -144.585 1.00 78.75 427 GLU A N 1
ATOM 3331 C CA . GLU A 1 427 ? 89.493 -13.195 -143.535 1.00 78.75 427 GLU A CA 1
ATOM 3332 C C . GLU A 1 427 ? 89.133 -12.060 -142.562 1.00 78.75 427 GLU A C 1
ATOM 3334 O O . GLU A 1 427 ? 88.159 -12.181 -141.823 1.00 78.75 427 GLU A O 1
ATOM 3339 N N . HIS A 1 428 ? 89.883 -10.953 -142.566 1.00 76.81 428 HIS A N 1
ATOM 3340 C CA . HIS A 1 428 ? 89.622 -9.771 -141.735 1.00 76.81 428 HIS A CA 1
ATOM 3341 C C . HIS A 1 428 ? 88.978 -8.614 -142.516 1.00 76.81 428 HIS A C 1
ATOM 3343 O O . HIS A 1 428 ? 88.762 -7.535 -141.966 1.00 76.81 428 HIS A O 1
ATOM 3349 N N . ILE A 1 429 ? 88.694 -8.812 -143.806 1.00 77.62 429 ILE A N 1
ATOM 3350 C CA . ILE A 1 429 ? 88.127 -7.800 -144.701 1.00 77.62 429 ILE A CA 1
ATOM 3351 C C . ILE A 1 429 ? 86.784 -8.330 -145.215 1.00 77.62 429 ILE A C 1
ATOM 3353 O O . ILE A 1 429 ? 86.706 -9.473 -145.665 1.00 77.62 429 ILE A O 1
ATOM 3357 N N . LEU A 1 430 ? 85.724 -7.513 -145.155 1.00 80.75 430 LEU A N 1
ATOM 3358 C CA . LEU A 1 430 ? 84.379 -7.907 -145.599 1.00 80.75 430 LEU A CA 1
ATOM 3359 C C . LEU A 1 430 ? 84.384 -8.465 -147.027 1.00 80.75 430 LEU A C 1
ATOM 3361 O O . LEU A 1 430 ? 85.004 -7.892 -147.927 1.00 80.75 430 LEU A O 1
ATOM 3365 N N . SER A 1 431 ? 83.640 -9.549 -147.238 1.00 82.62 431 SER A N 1
ATOM 3366 C CA . SER A 1 431 ? 83.505 -10.198 -148.537 1.00 82.62 431 SER A CA 1
ATOM 3367 C C . SER A 1 431 ? 83.038 -9.214 -149.612 1.00 82.62 431 SER A C 1
ATOM 3369 O O . SER A 1 431 ? 82.092 -8.450 -149.420 1.00 82.62 431 SER A O 1
ATOM 3371 N N . GLY A 1 432 ? 83.740 -9.187 -150.746 1.00 80.38 432 GLY A N 1
ATOM 3372 C CA . GLY A 1 432 ? 83.473 -8.250 -151.845 1.00 80.38 432 GLY A CA 1
ATOM 3373 C C . GLY A 1 432 ? 84.079 -6.849 -151.672 1.00 80.38 432 GLY A C 1
ATOM 3374 O O . GLY A 1 432 ? 83.966 -6.025 -152.581 1.00 80.38 432 GLY A O 1
ATOM 3375 N N . LYS A 1 433 ? 84.756 -6.563 -150.551 1.00 79.94 433 LYS A N 1
ATOM 3376 C CA . LYS A 1 433 ? 85.639 -5.395 -150.399 1.00 79.94 433 LYS A CA 1
ATOM 3377 C C . LYS A 1 433 ? 87.085 -5.799 -150.667 1.00 79.94 433 LYS A C 1
ATOM 3379 O O . LYS A 1 433 ? 87.455 -6.957 -150.521 1.00 79.94 433 LYS A O 1
ATOM 3384 N N . THR A 1 434 ? 87.916 -4.848 -151.068 1.00 79.69 434 THR A N 1
ATOM 3385 C CA . THR A 1 434 ? 89.331 -5.093 -151.372 1.00 79.69 434 THR A CA 1
ATOM 3386 C C . THR A 1 434 ? 90.218 -4.136 -150.590 1.00 79.69 434 THR A C 1
ATOM 3388 O O . THR A 1 434 ? 89.875 -2.960 -150.473 1.00 79.69 434 THR A O 1
ATOM 3391 N N . ALA A 1 435 ? 91.372 -4.604 -150.121 1.00 71.19 435 ALA A N 1
ATOM 3392 C CA . ALA A 1 435 ? 92.441 -3.769 -149.572 1.00 71.19 435 ALA A CA 1
ATOM 3393 C C . ALA A 1 435 ? 93.768 -4.076 -150.281 1.00 71.19 435 ALA A C 1
ATOM 3395 O O . ALA A 1 435 ? 93.885 -5.100 -150.947 1.00 71.19 435 ALA A O 1
ATOM 3396 N N . TYR A 1 436 ? 94.769 -3.207 -150.143 1.00 73.94 436 TYR A N 1
ATOM 3397 C CA . TYR A 1 436 ? 96.120 -3.478 -150.637 1.00 73.94 436 TYR A CA 1
ATOM 3398 C C . TYR A 1 436 ? 97.035 -3.865 -149.479 1.00 73.94 436 TYR A C 1
ATOM 3400 O O . TYR A 1 436 ? 97.151 -3.119 -148.508 1.00 73.94 436 TYR A O 1
ATOM 3408 N N . VAL A 1 437 ? 97.694 -5.015 -149.602 1.00 77.12 437 VAL A N 1
ATOM 3409 C CA . VAL A 1 437 ? 98.668 -5.519 -148.632 1.00 77.12 437 VAL A CA 1
ATOM 3410 C C . VAL A 1 437 ? 99.929 -5.899 -149.389 1.00 77.12 437 VAL A C 1
ATOM 3412 O O . VAL A 1 437 ? 99.879 -6.707 -150.315 1.00 77.12 437 VAL A O 1
ATOM 3415 N N . ASN A 1 438 ? 101.055 -5.289 -149.019 1.00 69.75 438 ASN A N 1
ATOM 3416 C CA . ASN A 1 438 ? 102.353 -5.504 -149.654 1.00 69.75 438 ASN A CA 1
ATOM 3417 C C . ASN A 1 438 ? 102.319 -5.392 -151.197 1.00 69.75 438 ASN A C 1
ATOM 3419 O O . ASN A 1 438 ? 102.860 -6.232 -151.914 1.00 69.75 438 ASN A O 1
ATOM 3423 N N . GLY A 1 439 ? 101.624 -4.374 -151.710 1.00 73.81 439 GLY A N 1
ATOM 3424 C CA . GLY A 1 439 ? 101.516 -4.085 -153.143 1.00 73.81 439 GLY A CA 1
ATOM 3425 C C . GLY A 1 439 ? 100.500 -4.928 -153.924 1.00 73.81 439 GLY A C 1
ATOM 3426 O O . GLY A 1 439 ? 100.235 -4.619 -155.085 1.00 73.81 439 GLY A O 1
ATOM 3427 N N . ALA A 1 440 ? 99.882 -5.945 -153.313 1.00 76.56 440 ALA A N 1
ATOM 3428 C CA . ALA A 1 440 ? 98.864 -6.782 -153.949 1.00 76.56 440 ALA A CA 1
ATOM 3429 C C . ALA A 1 440 ? 97.453 -6.462 -153.436 1.00 76.56 440 ALA A C 1
ATOM 3431 O O . ALA A 1 440 ? 97.260 -6.157 -152.258 1.00 76.56 440 ALA A O 1
ATOM 3432 N N . ILE A 1 441 ? 96.452 -6.572 -154.316 1.00 78.56 441 ILE A N 1
ATOM 3433 C CA . ILE A 1 441 ? 95.045 -6.519 -153.907 1.00 78.56 441 ILE A CA 1
ATOM 3434 C C . ILE A 1 441 ? 94.710 -7.807 -153.154 1.00 78.56 441 ILE A C 1
ATOM 3436 O O . ILE A 1 441 ? 94.768 -8.898 -153.717 1.00 78.56 441 ILE A O 1
ATOM 3440 N N . VAL A 1 442 ? 94.291 -7.663 -151.904 1.00 83.38 442 VAL A N 1
ATOM 3441 C CA . VAL A 1 442 ? 93.638 -8.701 -151.112 1.00 83.38 442 VAL A CA 1
ATOM 3442 C C . VAL A 1 442 ? 92.134 -8.460 -151.188 1.00 83.38 442 VAL A C 1
ATOM 3444 O O . VAL A 1 442 ? 91.637 -7.411 -150.775 1.00 83.38 442 VAL A O 1
ATOM 3447 N N . VAL A 1 443 ? 91.399 -9.423 -151.742 1.00 82.00 443 VAL A N 1
ATOM 3448 C CA . VAL A 1 443 ? 89.931 -9.408 -151.742 1.00 82.00 443 VAL A CA 1
ATOM 3449 C C . VAL A 1 443 ? 89.458 -10.046 -150.444 1.00 82.00 443 VAL A C 1
ATOM 3451 O O . VAL A 1 443 ? 89.855 -11.165 -150.130 1.00 82.00 443 VAL A O 1
ATOM 3454 N N . GLY A 1 444 ? 88.635 -9.327 -149.688 1.00 83.75 444 GLY A N 1
ATOM 3455 C CA . GLY A 1 444 ? 88.072 -9.800 -148.437 1.00 83.75 444 GLY A CA 1
ATOM 3456 C C . GLY A 1 444 ? 87.193 -11.030 -148.620 1.00 83.75 444 GLY A C 1
ATOM 3457 O O . GLY A 1 444 ? 86.528 -11.188 -149.646 1.00 83.75 444 GLY A O 1
ATOM 3458 N N . SER A 1 445 ? 87.194 -11.894 -147.611 1.00 83.31 445 SER A N 1
ATOM 3459 C CA . SER A 1 445 ? 86.388 -13.111 -147.523 1.00 83.31 445 SER A CA 1
ATOM 3460 C C . SER A 1 445 ? 85.538 -13.174 -146.251 1.00 83.31 445 SER A C 1
ATOM 3462 O O . SER A 1 445 ? 84.770 -14.124 -146.098 1.00 83.31 445 SER A O 1
ATOM 3464 N N . MET A 1 446 ? 85.627 -12.182 -145.353 1.00 84.25 446 MET A N 1
ATOM 3465 C CA . MET A 1 446 ? 84.860 -12.162 -144.103 1.00 84.25 446 MET A CA 1
ATOM 3466 C C . MET A 1 446 ? 83.352 -12.095 -144.404 1.00 84.25 446 MET A C 1
ATOM 3468 O O . MET A 1 446 ? 82.912 -11.139 -145.052 1.00 84.25 446 MET A O 1
ATOM 3472 N N . PRO A 1 447 ? 82.545 -13.076 -143.963 1.00 82.00 447 PRO A N 1
ATOM 3473 C CA . PRO A 1 447 ? 81.106 -13.060 -144.191 1.00 82.00 447 PRO A CA 1
ATOM 3474 C C . PRO A 1 447 ? 80.445 -11.876 -143.482 1.00 82.00 447 PRO A C 1
ATOM 3476 O O . PRO A 1 447 ? 80.760 -11.575 -142.328 1.00 82.00 447 PRO A O 1
ATOM 3479 N N . ASP A 1 448 ? 79.511 -11.233 -144.174 1.00 85.50 448 ASP A N 1
ATOM 3480 C CA . ASP A 1 448 ? 78.593 -10.267 -143.582 1.00 85.50 448 ASP A CA 1
ATOM 3481 C C . ASP A 1 448 ? 77.284 -10.989 -143.242 1.00 85.50 448 ASP A C 1
ATOM 3483 O O . ASP A 1 448 ? 76.625 -11.550 -144.123 1.00 85.50 448 ASP A O 1
ATOM 3487 N N . HIS A 1 449 ? 76.949 -11.040 -141.955 1.00 83.56 449 HIS A N 1
ATOM 3488 C CA . HIS A 1 449 ? 75.762 -11.710 -141.435 1.00 83.56 449 HIS A CA 1
ATOM 3489 C C . HIS A 1 449 ? 74.590 -10.747 -141.186 1.00 83.56 449 HIS A C 1
ATOM 3491 O O . HIS A 1 449 ? 73.513 -11.208 -140.804 1.00 83.56 449 HIS A O 1
ATOM 3497 N N . GLY A 1 450 ? 74.768 -9.438 -141.410 1.00 85.00 450 GLY A N 1
ATOM 3498 C CA . GLY A 1 450 ? 73.737 -8.425 -141.182 1.00 85.00 450 GLY A CA 1
ATOM 3499 C C . GLY A 1 450 ? 73.245 -8.363 -139.729 1.00 85.00 450 GLY A C 1
ATOM 3500 O O . GLY A 1 450 ? 73.954 -8.731 -138.788 1.00 85.00 450 GLY A O 1
ATOM 3501 N N . ALA A 1 451 ? 72.021 -7.871 -139.518 1.00 82.50 451 ALA A N 1
ATOM 3502 C CA . ALA A 1 451 ? 71.393 -7.831 -138.196 1.00 82.50 451 ALA A CA 1
ATOM 3503 C C . ALA A 1 451 ? 70.791 -9.193 -137.806 1.00 82.50 451 ALA A C 1
ATOM 3505 O O . ALA A 1 451 ? 70.003 -9.771 -138.556 1.00 82.50 451 ALA A O 1
ATOM 3506 N N . VAL A 1 452 ? 71.104 -9.678 -136.602 1.00 81.88 452 VAL A N 1
ATOM 3507 C CA . VAL A 1 452 ? 70.639 -10.976 -136.085 1.00 81.88 452 VAL A CA 1
ATOM 3508 C C . VAL A 1 452 ? 69.803 -10.791 -134.818 1.00 81.88 452 VAL A C 1
ATOM 3510 O O . VAL A 1 452 ? 70.176 -10.042 -133.915 1.00 81.88 452 VAL A O 1
ATOM 3513 N N . GLN A 1 453 ? 68.680 -11.512 -134.725 1.00 81.19 453 GLN A N 1
ATOM 3514 C CA . GLN A 1 453 ? 67.888 -11.619 -133.497 1.00 81.19 453 GLN A CA 1
ATOM 3515 C C . GLN A 1 453 ? 67.822 -13.060 -132.993 1.00 81.19 453 GLN A C 1
ATOM 3517 O O . GLN A 1 453 ? 67.597 -13.985 -133.772 1.00 81.19 453 GLN A O 1
ATOM 3522 N N . VAL A 1 454 ? 68.007 -13.236 -131.685 1.00 77.69 454 VAL A N 1
ATOM 3523 C CA . VAL A 1 454 ? 67.999 -14.537 -131.001 1.00 77.69 454 VAL A CA 1
ATOM 3524 C C . VAL A 1 454 ? 67.010 -14.499 -129.838 1.00 77.69 454 VAL A C 1
ATOM 3526 O O . VAL A 1 454 ? 67.121 -13.633 -128.973 1.00 77.69 454 VAL A O 1
ATOM 3529 N N . THR A 1 455 ? 66.090 -15.465 -129.770 1.00 78.94 455 THR A N 1
ATOM 3530 C CA . THR A 1 455 ? 65.187 -15.635 -128.621 1.00 78.94 455 THR A CA 1
ATOM 3531 C C . THR A 1 455 ? 65.567 -16.880 -127.822 1.00 78.94 455 THR A C 1
ATOM 3533 O O . THR A 1 455 ? 65.551 -17.987 -128.358 1.00 78.94 455 THR A O 1
ATOM 3536 N N . LEU A 1 456 ? 65.904 -16.706 -126.543 1.00 79.00 456 LEU A N 1
ATOM 3537 C CA . LEU A 1 456 ? 66.201 -17.794 -125.610 1.00 79.00 456 LEU A CA 1
ATOM 3538 C C . LEU A 1 456 ? 64.913 -18.251 -124.913 1.00 79.00 456 LEU A C 1
ATOM 3540 O O . LEU A 1 456 ? 64.177 -17.433 -124.359 1.00 79.00 456 LEU A O 1
ATOM 3544 N N . ALA A 1 457 ? 64.661 -19.557 -124.925 1.00 75.25 457 ALA A N 1
ATOM 3545 C CA . ALA A 1 457 ? 63.492 -20.187 -124.310 1.00 75.25 457 ALA A CA 1
ATOM 3546 C C . ALA A 1 457 ? 63.924 -21.322 -123.373 1.00 75.25 457 ALA A C 1
ATOM 3548 O O . ALA A 1 457 ? 65.078 -21.761 -123.395 1.00 75.25 457 ALA A O 1
ATOM 3549 N N . ASP A 1 458 ? 62.992 -21.841 -122.574 1.00 70.56 458 ASP A N 1
ATOM 3550 C CA . ASP A 1 458 ? 63.279 -22.860 -121.554 1.00 70.56 458 ASP A CA 1
ATOM 3551 C C . ASP A 1 458 ? 63.961 -24.129 -122.108 1.00 70.56 458 ASP A C 1
ATOM 3553 O O . ASP A 1 458 ? 64.764 -24.755 -121.412 1.00 70.56 458 ASP A O 1
ATOM 3557 N N . SER A 1 459 ? 63.714 -24.470 -123.377 1.00 65.69 459 SER A N 1
ATOM 3558 C CA . SER A 1 459 ? 64.303 -25.618 -124.076 1.00 65.69 459 SER A CA 1
ATOM 3559 C C . SER A 1 459 ? 65.666 -25.355 -124.731 1.00 65.69 459 SER A C 1
ATOM 3561 O O . SER A 1 459 ? 66.296 -26.304 -125.192 1.00 65.69 459 SER A O 1
ATOM 3563 N N . ASN A 1 460 ? 66.135 -24.104 -124.811 1.00 67.19 460 ASN A N 1
ATOM 3564 C CA . ASN A 1 460 ? 67.452 -23.780 -125.361 1.00 67.19 460 ASN A CA 1
ATOM 3565 C C . ASN A 1 460 ? 67.991 -22.463 -124.786 1.00 67.19 460 ASN A C 1
ATOM 3567 O O . ASN A 1 460 ? 67.621 -21.367 -125.209 1.00 67.19 460 ASN A O 1
ATOM 3571 N N . LYS A 1 461 ? 68.873 -22.600 -123.796 1.00 70.62 461 LYS A N 1
ATOM 3572 C CA . LYS A 1 461 ? 69.293 -21.504 -122.916 1.00 70.62 461 LYS A CA 1
ATOM 3573 C C . LYS A 1 461 ? 70.556 -20.774 -123.388 1.00 70.62 461 LYS A C 1
ATOM 3575 O O . LYS A 1 461 ? 70.975 -19.826 -122.730 1.00 70.62 461 LYS A O 1
ATOM 3580 N N . SER A 1 462 ? 71.169 -21.183 -124.503 1.00 74.31 462 SER A N 1
ATOM 3581 C CA . SER A 1 462 ? 72.312 -20.482 -125.101 1.00 74.31 462 SER A CA 1
ATOM 3582 C C . SER A 1 462 ? 72.409 -20.703 -126.616 1.00 74.31 462 SER A C 1
ATOM 3584 O O . SER A 1 462 ? 71.949 -21.712 -127.145 1.00 74.31 462 SER A O 1
ATOM 3586 N N . GLN A 1 463 ? 73.022 -19.754 -127.329 1.00 78.31 463 GLN A N 1
ATOM 3587 C CA . GLN A 1 463 ? 73.294 -19.863 -128.764 1.00 78.31 463 GLN A CA 1
ATOM 3588 C C . GLN A 1 463 ? 74.657 -19.245 -129.107 1.00 78.31 463 GLN A C 1
ATOM 3590 O O . GLN A 1 463 ? 75.000 -18.180 -128.597 1.00 78.31 463 GLN A O 1
ATOM 3595 N N . THR A 1 464 ? 75.420 -19.906 -129.984 1.00 77.88 464 THR A N 1
ATOM 3596 C CA . THR A 1 464 ? 76.734 -19.446 -130.470 1.00 77.88 464 THR A CA 1
ATOM 3597 C C . THR A 1 464 ? 76.612 -18.924 -131.900 1.00 77.88 464 THR A C 1
ATOM 3599 O O . THR A 1 464 ? 76.039 -19.600 -132.754 1.00 77.88 464 THR A O 1
ATOM 3602 N N . LEU A 1 465 ? 77.170 -17.743 -132.170 1.00 81.19 465 LEU A N 1
ATOM 3603 C CA . LEU A 1 465 ? 77.218 -17.131 -133.502 1.00 81.19 465 LEU A CA 1
ATOM 3604 C C . LEU A 1 465 ? 78.588 -17.371 -134.161 1.00 81.19 465 LEU A C 1
ATOM 3606 O O . LEU A 1 465 ? 79.610 -17.404 -133.475 1.00 81.19 465 LEU A O 1
ATOM 3610 N N . ALA A 1 466 ? 78.611 -17.564 -135.484 1.00 81.06 466 ALA A N 1
ATOM 3611 C CA . ALA A 1 466 ? 79.840 -17.802 -136.246 1.00 81.06 466 ALA A CA 1
ATOM 3612 C C . ALA A 1 466 ? 80.668 -16.513 -136.418 1.00 81.06 466 ALA A C 1
ATOM 3614 O O . ALA A 1 466 ? 80.130 -15.408 -136.339 1.00 81.06 466 ALA A O 1
ATOM 3615 N N . ALA A 1 467 ? 81.977 -16.645 -136.658 1.00 72.25 467 ALA A N 1
ATOM 3616 C CA . ALA A 1 467 ? 82.858 -15.499 -136.874 1.00 72.25 467 ALA A CA 1
ATOM 3617 C C . ALA A 1 467 ? 82.514 -14.776 -138.189 1.00 72.25 467 ALA A C 1
ATOM 3619 O O . ALA A 1 467 ? 82.484 -15.392 -139.252 1.00 72.25 467 ALA A O 1
ATOM 3620 N N . GLY A 1 468 ? 82.282 -13.470 -138.104 1.00 83.94 468 GLY A N 1
ATOM 3621 C CA . GLY A 1 468 ? 81.885 -12.618 -139.221 1.00 83.94 468 GLY A CA 1
ATOM 3622 C C . GLY A 1 468 ? 81.446 -11.246 -138.715 1.00 83.94 468 GLY A C 1
ATOM 3623 O O . GLY A 1 468 ? 81.511 -10.974 -137.513 1.00 83.94 468 GLY A O 1
ATOM 3624 N N . TYR A 1 469 ? 81.049 -10.363 -139.626 1.00 80.56 469 TYR A N 1
ATOM 3625 C CA . TYR A 1 469 ? 80.547 -9.033 -139.279 1.00 80.56 469 TYR A CA 1
ATOM 3626 C C . TYR A 1 469 ? 79.027 -9.076 -139.073 1.00 80.56 469 TYR A C 1
ATOM 3628 O O . TYR A 1 469 ? 78.334 -9.765 -139.817 1.00 80.56 469 TYR A O 1
ATOM 3636 N N . TYR A 1 470 ? 78.518 -8.363 -138.064 1.00 84.38 470 TYR A N 1
ATOM 3637 C CA . TYR A 1 470 ? 77.089 -8.255 -137.755 1.00 84.38 470 TYR A CA 1
ATOM 3638 C C . TYR A 1 470 ? 76.726 -6.779 -137.572 1.00 84.38 470 TYR A C 1
ATOM 3640 O O . TYR A 1 470 ? 77.376 -6.087 -136.786 1.00 84.38 470 TYR A O 1
ATOM 3648 N N . ASP A 1 471 ? 75.667 -6.314 -138.236 1.00 82.31 471 ASP A N 1
ATOM 3649 C CA . ASP A 1 471 ? 75.212 -4.917 -138.146 1.00 82.31 471 ASP A CA 1
ATOM 3650 C C . ASP A 1 471 ? 74.699 -4.578 -136.737 1.00 82.31 471 ASP A C 1
ATOM 3652 O O . ASP A 1 471 ? 74.931 -3.493 -136.205 1.00 82.31 471 ASP A O 1
ATOM 3656 N N . SER A 1 472 ? 73.972 -5.517 -136.125 1.00 77.00 472 SER A N 1
ATOM 3657 C CA . SER A 1 472 ? 73.517 -5.468 -134.733 1.00 77.00 472 SER A CA 1
ATOM 3658 C C . SER A 1 472 ? 73.070 -6.857 -134.277 1.00 77.00 472 SER A C 1
ATOM 3660 O O . SER A 1 472 ? 72.642 -7.678 -135.090 1.00 77.00 472 SER A O 1
ATOM 3662 N N . ILE A 1 473 ? 73.149 -7.127 -132.974 1.00 80.75 473 ILE A N 1
ATOM 3663 C CA . ILE A 1 473 ? 72.641 -8.368 -132.382 1.00 80.75 473 ILE A CA 1
ATOM 3664 C C . ILE A 1 473 ? 71.661 -8.000 -131.269 1.00 80.75 473 ILE A C 1
ATOM 3666 O O . ILE A 1 473 ? 72.018 -7.253 -130.360 1.00 80.75 473 ILE A O 1
ATOM 3670 N N . THR A 1 474 ? 70.433 -8.521 -131.327 1.00 74.62 474 THR A N 1
ATOM 3671 C CA . THR A 1 474 ? 69.426 -8.363 -130.260 1.00 74.62 474 THR A CA 1
ATOM 3672 C C . THR A 1 474 ? 69.050 -9.728 -129.693 1.00 74.62 474 THR A C 1
ATOM 3674 O O . THR A 1 474 ? 68.689 -10.630 -130.446 1.00 74.62 474 THR A O 1
ATOM 3677 N N . ILE A 1 475 ? 69.122 -9.882 -128.368 1.00 78.81 475 ILE A N 1
ATOM 3678 C CA . ILE A 1 475 ? 68.744 -11.115 -127.666 1.00 78.81 475 ILE A CA 1
ATOM 3679 C C . ILE A 1 475 ? 67.496 -10.842 -126.823 1.00 78.81 475 ILE A C 1
ATOM 3681 O O . ILE A 1 475 ? 67.448 -9.855 -126.094 1.00 78.81 475 ILE A O 1
ATOM 3685 N N . SER A 1 476 ? 66.481 -11.696 -126.922 1.00 74.00 476 SER A N 1
ATOM 3686 C CA . SER A 1 476 ? 65.237 -11.629 -126.137 1.00 74.00 476 SER A CA 1
ATOM 3687 C C . SER A 1 476 ? 64.998 -12.959 -125.416 1.00 74.00 476 SER A C 1
ATOM 3689 O O . SER A 1 476 ? 65.479 -13.990 -125.875 1.00 74.00 476 SER A O 1
ATOM 3691 N N . SER A 1 477 ? 64.300 -12.977 -124.277 1.00 69.56 477 SER A N 1
ATOM 3692 C CA . SER A 1 477 ? 64.019 -14.226 -123.546 1.00 69.56 477 SER A CA 1
ATOM 3693 C C . SER A 1 477 ? 62.534 -14.392 -123.236 1.00 69.56 477 SER A C 1
ATOM 3695 O O . SER A 1 477 ? 61.945 -13.512 -122.610 1.00 69.56 477 SER A O 1
ATOM 3697 N N . GLU A 1 478 ? 61.971 -15.545 -123.595 1.00 64.12 478 GLU A N 1
ATOM 3698 C CA . GLU A 1 478 ? 60.628 -15.993 -123.210 1.00 64.12 478 GLU A CA 1
ATOM 3699 C C . GLU A 1 478 ? 60.760 -17.207 -122.280 1.00 64.12 478 GLU A C 1
ATOM 3701 O O . GLU A 1 478 ? 60.763 -18.361 -122.707 1.00 64.12 478 GLU A O 1
ATOM 3706 N N . LEU A 1 479 ? 60.913 -16.934 -120.984 1.00 60.97 479 LEU A N 1
ATOM 3707 C CA . LEU A 1 479 ? 60.875 -17.943 -119.925 1.00 60.97 479 LEU A CA 1
ATOM 3708 C C . LEU A 1 479 ? 59.448 -17.943 -119.367 1.00 60.97 479 LEU A C 1
ATOM 3710 O O . LEU A 1 479 ? 59.035 -16.972 -118.736 1.00 60.97 479 LEU A O 1
ATOM 3714 N N . THR A 1 480 ? 58.660 -18.982 -119.648 1.00 61.41 480 THR A N 1
ATOM 3715 C CA . THR A 1 480 ? 57.216 -19.014 -119.317 1.00 61.41 480 THR A CA 1
ATOM 3716 C C . THR A 1 480 ? 56.879 -19.901 -118.117 1.00 61.41 480 THR A C 1
ATOM 3718 O O . THR A 1 480 ? 55.704 -20.080 -117.790 1.00 61.41 480 THR A O 1
ATOM 3721 N N . GLY A 1 481 ? 57.885 -20.391 -117.384 1.00 57.69 481 GLY A N 1
ATOM 3722 C CA . GLY A 1 481 ? 57.661 -21.183 -116.178 1.00 57.69 481 GLY A CA 1
ATOM 3723 C C . GLY A 1 481 ? 58.751 -21.061 -115.120 1.00 57.69 481 GLY A C 1
ATOM 3724 O O . GLY A 1 481 ? 59.661 -21.878 -115.086 1.00 57.69 481 GLY A O 1
ATOM 3725 N N . MET A 1 482 ? 58.590 -20.137 -114.169 1.00 44.31 482 MET A N 1
ATOM 3726 C CA . MET A 1 482 ? 59.120 -20.324 -112.812 1.00 44.31 482 MET A CA 1
ATOM 3727 C C . MET A 1 482 ? 58.052 -19.928 -111.778 1.00 44.31 482 MET A C 1
ATOM 3729 O O . MET A 1 482 ? 57.926 -18.773 -111.389 1.00 44.31 482 MET A O 1
ATOM 3733 N N . TYR A 1 483 ? 57.295 -20.966 -111.395 1.00 45.72 483 TYR A N 1
ATOM 3734 C CA . TYR A 1 483 ? 56.387 -21.147 -110.249 1.00 45.72 483 TYR A CA 1
ATOM 3735 C C . TYR A 1 483 ? 54.969 -20.545 -110.303 1.00 45.72 483 TYR A C 1
ATOM 3737 O O . TYR A 1 483 ? 54.646 -19.512 -109.724 1.00 45.72 483 TYR A O 1
ATOM 3745 N N . LYS A 1 484 ? 54.095 -21.327 -110.958 1.00 39.72 484 LYS A N 1
ATOM 3746 C CA . LYS A 1 484 ? 52.668 -21.510 -110.651 1.00 39.72 484 LYS A CA 1
ATOM 3747 C C . LYS A 1 484 ? 52.512 -22.631 -109.603 1.00 39.72 484 LYS A C 1
ATOM 3749 O O . LYS A 1 484 ? 53.296 -23.571 -109.629 1.00 39.72 484 LYS A O 1
ATOM 3754 N N . SER A 1 485 ? 51.424 -22.544 -108.829 1.00 45.84 485 SER A N 1
ATOM 3755 C CA . SER A 1 485 ? 50.792 -23.519 -107.911 1.00 45.84 485 SER A CA 1
ATOM 3756 C C . SER A 1 485 ? 51.194 -23.488 -106.428 1.00 45.84 485 SER A C 1
ATOM 3758 O O . SER A 1 485 ? 52.229 -24.022 -106.052 1.00 45.84 485 SER A O 1
ATOM 3760 N N . ILE A 1 486 ? 50.285 -22.955 -105.599 1.00 42.09 486 ILE A N 1
ATOM 3761 C CA . ILE A 1 486 ? 50.124 -23.268 -104.168 1.00 42.09 486 ILE A CA 1
ATOM 3762 C C . ILE A 1 486 ? 49.038 -24.351 -104.086 1.00 42.09 486 ILE A C 1
ATOM 3764 O O . ILE A 1 486 ? 48.015 -24.233 -104.767 1.00 42.09 486 ILE A O 1
ATOM 3768 N N . ARG A 1 487 ? 49.257 -25.416 -103.307 1.00 41.97 487 ARG A N 1
ATOM 3769 C CA . ARG A 1 487 ? 48.275 -26.493 -103.093 1.00 41.97 487 ARG A CA 1
ATOM 3770 C C . ARG A 1 487 ? 47.481 -26.221 -101.818 1.00 41.97 487 ARG A C 1
ATOM 3772 O O . ARG A 1 487 ? 48.070 -25.911 -100.791 1.00 41.97 487 ARG A O 1
ATOM 3779 N N . TYR A 1 488 ? 46.163 -26.380 -101.887 1.00 41.25 488 TYR A N 1
ATOM 3780 C CA . TYR A 1 488 ? 45.276 -26.352 -100.726 1.00 41.25 488 TYR A CA 1
ATOM 3781 C C . TYR A 1 488 ? 44.559 -27.694 -100.624 1.00 41.25 488 TYR A C 1
ATOM 3783 O O . TYR A 1 488 ? 44.060 -28.200 -101.628 1.00 41.25 488 TYR A O 1
ATOM 3791 N N . THR A 1 489 ? 44.499 -28.251 -99.419 1.00 41.88 489 THR A N 1
ATOM 3792 C CA . THR A 1 489 ? 43.750 -29.474 -99.122 1.00 41.88 489 THR A CA 1
ATOM 3793 C C . THR A 1 489 ? 42.664 -29.110 -98.121 1.00 41.88 489 THR A C 1
ATOM 3795 O O . THR A 1 489 ? 42.974 -28.626 -97.034 1.00 41.88 489 THR A O 1
ATOM 3798 N N . HIS A 1 490 ? 41.398 -29.312 -98.481 1.00 45.38 490 HIS A N 1
ATOM 3799 C CA . HIS A 1 490 ? 40.270 -29.168 -97.564 1.00 45.38 490 HIS A CA 1
ATOM 3800 C C . HIS A 1 490 ? 39.770 -30.572 -97.204 1.00 45.38 490 HIS A C 1
ATOM 3802 O O . HIS A 1 490 ? 39.509 -31.373 -98.097 1.00 45.38 490 HIS A O 1
ATOM 3808 N N . HIS A 1 491 ? 39.682 -30.888 -95.912 1.00 46.06 491 HIS A N 1
ATOM 3809 C CA . HIS A 1 491 ? 39.099 -32.134 -95.407 1.00 46.06 491 HIS A CA 1
ATOM 3810 C C . HIS A 1 491 ? 37.763 -31.797 -94.747 1.00 46.06 491 HIS A C 1
ATOM 3812 O O . HIS A 1 491 ? 37.731 -30.986 -93.826 1.00 46.06 491 HIS A O 1
ATOM 3818 N N . VAL A 1 492 ? 36.678 -32.420 -95.208 1.00 51.31 492 VAL A N 1
ATOM 3819 C CA . VAL A 1 492 ? 35.342 -32.267 -94.616 1.00 51.31 492 VAL A CA 1
ATOM 3820 C C . VAL A 1 492 ? 35.029 -33.513 -93.792 1.00 51.31 492 VAL A C 1
ATOM 3822 O O . VAL A 1 492 ? 35.241 -34.629 -94.263 1.00 51.31 492 VAL A O 1
ATOM 3825 N N . HIS A 1 493 ? 34.521 -33.348 -92.572 1.00 46.25 493 HIS A N 1
ATOM 3826 C CA . HIS A 1 493 ? 33.984 -34.438 -91.752 1.00 46.25 493 HIS A CA 1
ATOM 3827 C C . HIS A 1 493 ? 32.471 -34.238 -91.573 1.00 46.25 493 HIS A C 1
ATOM 3829 O O . HIS A 1 493 ? 32.020 -33.119 -91.360 1.00 46.25 493 HIS A O 1
ATOM 3835 N N . SER A 1 494 ? 31.687 -35.319 -91.654 1.00 49.94 494 SER A N 1
ATOM 3836 C CA . SER A 1 494 ? 30.261 -35.335 -91.286 1.00 49.94 494 SER A CA 1
ATOM 3837 C C . SER A 1 494 ? 30.053 -36.379 -90.196 1.00 49.94 494 SER A C 1
ATOM 3839 O O . SER A 1 494 ? 30.553 -37.497 -90.320 1.00 49.94 494 SER A O 1
ATOM 3841 N N . SER A 1 495 ? 29.322 -36.037 -89.137 1.00 51.97 495 SER A N 1
ATOM 3842 C CA . SER A 1 495 ? 29.056 -36.919 -87.994 1.00 51.97 495 SER A CA 1
ATOM 3843 C C . SER A 1 495 ? 27.802 -37.792 -88.151 1.00 51.97 495 SER A C 1
ATOM 3845 O O . SER A 1 495 ? 27.619 -38.716 -87.359 1.00 51.97 495 SER A O 1
ATOM 3847 N N . GLU A 1 496 ? 26.954 -37.549 -89.162 1.00 51.34 496 GLU A N 1
ATOM 3848 C CA . GLU A 1 496 ? 25.592 -38.121 -89.209 1.00 51.34 496 GLU A CA 1
ATOM 3849 C C . GLU A 1 496 ? 25.212 -38.848 -90.515 1.00 51.34 496 GLU A C 1
ATOM 3851 O O . GLU A 1 496 ? 24.230 -39.589 -90.526 1.00 51.34 496 GLU A O 1
ATOM 3856 N N . THR A 1 497 ? 25.972 -38.708 -91.611 1.00 54.41 497 THR A N 1
ATOM 3857 C CA . THR A 1 497 ? 25.616 -39.306 -92.919 1.00 54.41 497 THR A CA 1
ATOM 3858 C C . THR A 1 497 ? 26.810 -39.971 -93.614 1.00 54.41 497 THR A C 1
ATOM 3860 O O . THR A 1 497 ? 27.958 -39.599 -93.369 1.00 54.41 497 THR A O 1
ATOM 3863 N N . THR A 1 498 ? 26.547 -40.986 -94.450 1.00 51.44 498 THR A N 1
ATOM 3864 C CA . THR A 1 498 ? 27.557 -41.644 -95.310 1.00 51.44 498 THR A CA 1
ATOM 3865 C C . THR A 1 498 ? 27.705 -40.987 -96.679 1.00 51.44 498 THR A C 1
ATOM 3867 O O . THR A 1 498 ? 28.715 -41.227 -97.333 1.00 51.44 498 THR A O 1
ATOM 3870 N N . ASP A 1 499 ? 26.736 -40.162 -97.089 1.00 53.16 499 ASP A N 1
ATOM 3871 C CA . ASP A 1 499 ? 26.682 -39.523 -98.403 1.00 53.16 499 ASP A CA 1
ATOM 3872 C C . ASP A 1 499 ? 26.482 -38.015 -98.210 1.00 53.16 499 ASP A C 1
ATOM 3874 O O . ASP A 1 499 ? 25.462 -37.588 -97.663 1.00 53.16 499 ASP A O 1
ATOM 3878 N N . MET A 1 500 ? 27.429 -37.197 -98.676 1.00 54.03 500 MET A N 1
ATOM 3879 C CA . MET A 1 500 ? 27.298 -35.739 -98.653 1.00 54.03 500 MET A CA 1
ATOM 3880 C C . MET A 1 500 ? 27.671 -35.165 -100.019 1.00 54.03 500 MET A C 1
ATOM 3882 O O . MET A 1 500 ? 28.709 -35.495 -100.586 1.00 54.03 500 MET A O 1
ATOM 3886 N N . THR A 1 501 ? 26.804 -34.317 -100.575 1.00 51.66 501 THR A N 1
ATOM 3887 C CA . THR A 1 501 ? 27.112 -33.557 -101.794 1.00 51.66 501 THR A CA 1
ATOM 3888 C C . THR A 1 501 ? 27.662 -32.204 -101.367 1.00 51.66 501 THR A C 1
ATOM 3890 O O . THR A 1 501 ? 26.937 -31.416 -100.761 1.00 51.66 501 THR A O 1
ATOM 3893 N N . VAL A 1 502 ? 28.936 -31.937 -101.650 1.00 49.88 502 VAL A N 1
ATOM 3894 C CA . VAL A 1 502 ? 29.540 -30.624 -101.403 1.00 49.88 502 VAL A CA 1
ATOM 3895 C C . VAL A 1 502 ? 29.289 -29.763 -102.637 1.00 49.88 502 VAL A C 1
ATOM 3897 O O . VAL A 1 502 ? 29.778 -30.064 -103.724 1.00 49.88 502 VAL A O 1
ATOM 3900 N N . VAL A 1 503 ? 28.491 -28.708 -102.484 1.00 47.78 503 VAL A N 1
ATOM 3901 C CA . VAL A 1 503 ? 28.284 -27.704 -103.533 1.00 47.78 503 VAL A CA 1
ATOM 3902 C C . VAL A 1 503 ? 29.109 -26.480 -103.160 1.00 47.78 503 VAL A C 1
ATOM 3904 O O . VAL A 1 503 ? 28.824 -25.820 -102.165 1.00 47.78 503 VAL A O 1
ATOM 3907 N N . ASP A 1 504 ? 30.149 -26.194 -103.940 1.00 49.56 504 ASP A N 1
ATOM 3908 C CA . ASP A 1 504 ? 30.899 -24.946 -103.823 1.00 49.56 504 ASP A CA 1
ATOM 3909 C C . ASP A 1 504 ? 30.203 -23.861 -104.659 1.00 49.56 504 ASP A C 1
ATOM 3911 O O . ASP A 1 504 ? 30.317 -23.828 -105.885 1.00 49.56 504 ASP A O 1
ATOM 3915 N N . GLU A 1 505 ? 29.451 -22.975 -104.004 1.00 46.66 505 GLU A N 1
ATOM 3916 C CA . GLU A 1 505 ? 28.771 -21.850 -104.665 1.00 46.66 505 GLU A CA 1
ATOM 3917 C C . GLU A 1 505 ? 29.716 -20.667 -104.974 1.00 46.66 505 GLU A C 1
ATOM 3919 O O . GLU A 1 505 ? 29.291 -19.659 -105.541 1.00 46.66 505 GLU A O 1
ATOM 3924 N N . SER A 1 506 ? 31.009 -20.772 -104.645 1.00 45.06 506 SER A N 1
ATOM 3925 C CA . SER A 1 506 ? 31.993 -19.692 -104.824 1.00 45.06 506 SER A CA 1
ATOM 3926 C C . SER A 1 506 ? 32.505 -19.545 -106.261 1.00 45.06 506 SER A C 1
ATOM 3928 O O . SER A 1 506 ? 33.171 -18.554 -106.570 1.00 45.06 506 SER A O 1
ATOM 3930 N N . PHE A 1 507 ? 32.234 -20.513 -107.145 1.00 49.34 507 PHE A N 1
ATOM 3931 C CA . PHE A 1 507 ? 32.747 -20.532 -108.516 1.00 49.34 507 PHE A CA 1
ATOM 3932 C C . PHE A 1 507 ? 31.614 -20.459 -109.545 1.00 49.34 507 PHE A C 1
ATOM 3934 O O . PHE A 1 507 ? 30.674 -21.247 -109.540 1.00 49.34 507 PHE A O 1
ATOM 3941 N N . SER A 1 508 ? 31.725 -19.510 -110.475 1.00 42.12 508 SER A N 1
ATOM 3942 C CA . SER A 1 508 ? 30.704 -19.117 -111.461 1.00 42.12 508 SER A CA 1
ATOM 3943 C C . SER A 1 508 ? 30.412 -20.136 -112.578 1.00 42.12 508 SER A C 1
ATOM 3945 O O . SER A 1 508 ? 30.053 -19.752 -113.691 1.00 42.12 508 SER A O 1
ATOM 3947 N N . SER A 1 509 ? 30.544 -21.430 -112.316 1.00 47.31 509 SER A N 1
ATOM 3948 C CA . SER A 1 509 ? 30.066 -22.498 -113.190 1.00 47.31 509 SER A CA 1
ATOM 3949 C C . SER A 1 509 ? 29.532 -23.613 -112.301 1.00 47.31 509 SER A C 1
ATOM 3951 O O . SER A 1 509 ? 30.311 -24.416 -111.802 1.00 47.31 509 SER A O 1
ATOM 3953 N N . GLY A 1 510 ? 28.221 -23.615 -112.054 1.00 46.03 510 GLY A N 1
ATOM 3954 C CA . GLY A 1 510 ? 27.536 -24.569 -111.178 1.00 46.03 510 GLY A CA 1
ATOM 3955 C C . GLY A 1 510 ? 27.557 -26.016 -111.682 1.00 46.03 510 GLY A C 1
ATOM 3956 O O . GLY A 1 510 ? 26.509 -26.566 -112.008 1.00 46.03 510 GLY A O 1
ATOM 3957 N N . GLU A 1 511 ? 28.731 -26.638 -111.729 1.00 45.56 511 GLU A N 1
ATOM 3958 C CA . GLU A 1 511 ? 28.881 -28.086 -111.830 1.00 45.56 511 GLU A CA 1
ATOM 3959 C C . GLU A 1 511 ? 29.212 -28.664 -110.454 1.00 45.56 511 GLU A C 1
ATOM 3961 O O . GLU A 1 511 ? 30.146 -28.234 -109.778 1.00 45.56 511 GLU A O 1
ATOM 3966 N N . ALA A 1 512 ? 28.420 -29.651 -110.037 1.00 45.50 512 ALA A N 1
ATOM 3967 C CA . ALA A 1 512 ? 28.658 -30.408 -108.821 1.00 45.50 512 ALA A CA 1
ATOM 3968 C C . ALA A 1 512 ? 29.970 -31.198 -108.944 1.00 45.50 512 ALA A C 1
ATOM 3970 O O . ALA A 1 512 ? 30.109 -32.040 -109.835 1.00 45.50 512 ALA A O 1
ATOM 3971 N N . TYR A 1 513 ? 30.914 -30.975 -108.030 1.00 46.91 513 TYR A N 1
ATOM 3972 C CA . TYR A 1 513 ? 32.111 -31.805 -107.923 1.00 46.91 513 TYR A CA 1
ATOM 3973 C C . TYR A 1 513 ? 31.816 -33.031 -107.058 1.00 46.91 513 TYR A C 1
ATOM 3975 O O . TYR A 1 513 ? 32.082 -33.049 -105.864 1.00 46.91 513 TYR A O 1
ATOM 3983 N N . GLY A 1 514 ? 31.287 -34.072 -107.703 1.00 52.31 514 GLY A N 1
ATOM 3984 C CA . GLY A 1 514 ? 31.292 -35.440 -107.183 1.00 52.31 514 GLY A CA 1
ATOM 3985 C C . GLY A 1 514 ? 30.296 -35.749 -106.060 1.00 52.31 514 GLY A C 1
ATOM 3986 O O . GLY A 1 514 ? 29.829 -34.891 -105.318 1.00 52.31 514 GLY A O 1
ATOM 3987 N N . VAL A 1 515 ? 29.958 -37.033 -105.961 1.00 48.94 515 VAL A N 1
ATOM 3988 C CA . VAL A 1 515 ? 29.243 -37.620 -104.825 1.00 48.94 515 VAL A CA 1
ATOM 3989 C C . VAL A 1 515 ? 30.282 -38.456 -104.092 1.00 48.94 515 VAL A C 1
ATOM 3991 O O . VAL A 1 515 ? 30.793 -39.414 -104.674 1.00 48.94 515 VAL A O 1
ATOM 3994 N N . GLU A 1 516 ? 30.645 -38.087 -102.865 1.00 52.88 516 GLU A N 1
ATOM 3995 C CA . GLU A 1 516 ? 31.548 -38.903 -102.052 1.00 52.88 516 GLU A CA 1
ATOM 3996 C C . GLU A 1 516 ? 30.765 -39.727 -101.037 1.00 52.88 516 GLU A C 1
ATOM 3998 O O . GLU A 1 516 ? 29.880 -39.222 -100.345 1.00 52.88 516 GLU A O 1
ATOM 4003 N N . THR A 1 517 ? 31.117 -41.009 -100.956 1.00 48.59 517 THR A N 1
ATOM 4004 C CA . THR A 1 517 ? 30.533 -41.971 -100.022 1.00 48.59 517 THR A CA 1
ATOM 4005 C C . THR A 1 517 ? 31.598 -42.403 -99.017 1.00 48.59 517 THR A C 1
ATOM 4007 O O . THR A 1 517 ? 32.621 -42.974 -99.407 1.00 48.59 517 THR A O 1
ATOM 4010 N N . SER A 1 518 ? 31.368 -42.161 -97.730 1.00 50.25 518 SER A N 1
ATOM 4011 C CA . SER A 1 518 ? 32.209 -42.660 -96.639 1.00 50.25 518 SER A CA 1
ATOM 4012 C C . SER A 1 518 ? 31.775 -44.084 -96.255 1.00 50.25 518 SER A C 1
ATOM 4014 O O . SER A 1 518 ? 30.575 -44.345 -96.147 1.00 50.25 518 SER A O 1
ATOM 4016 N N . PRO A 1 519 ? 32.699 -45.037 -96.021 1.00 51.53 519 PRO A N 1
ATOM 4017 C CA . PRO A 1 519 ? 32.350 -46.435 -95.739 1.00 51.53 519 PRO A CA 1
ATOM 4018 C C . PRO A 1 519 ? 31.631 -46.662 -94.392 1.00 51.53 519 PRO A C 1
ATOM 4020 O O . PRO A 1 519 ? 31.123 -47.758 -94.155 1.00 51.53 519 PRO A O 1
ATOM 4023 N N . THR A 1 520 ? 31.559 -45.652 -93.517 1.00 48.31 520 THR A N 1
ATOM 4024 C CA . THR A 1 520 ? 30.826 -45.667 -92.237 1.00 48.31 520 THR A CA 1
ATOM 4025 C C . THR A 1 520 ? 30.346 -44.259 -91.885 1.00 48.31 520 THR A C 1
ATOM 4027 O O . THR A 1 520 ? 31.080 -43.298 -92.108 1.00 48.31 520 THR A O 1
ATOM 4030 N N . ALA A 1 521 ? 29.163 -44.123 -91.274 1.00 49.31 521 ALA A N 1
ATOM 4031 C CA . ALA A 1 521 ? 28.703 -42.840 -90.730 1.00 49.31 521 ALA A CA 1
ATOM 4032 C C . ALA A 1 521 ? 29.741 -42.299 -89.722 1.00 49.31 521 ALA A C 1
ATOM 4034 O O . ALA A 1 521 ? 30.118 -43.019 -88.794 1.00 49.31 521 ALA A O 1
ATOM 4035 N N . GLY A 1 522 ? 30.247 -41.078 -89.940 1.00 55.50 522 GLY A N 1
ATOM 4036 C CA . GLY A 1 522 ? 31.327 -40.482 -89.137 1.00 55.50 522 GLY A CA 1
ATOM 4037 C C . GLY A 1 522 ? 32.767 -40.683 -89.648 1.00 55.50 522 GLY A C 1
ATOM 4038 O O . GLY A 1 522 ? 33.703 -40.294 -88.952 1.00 55.50 522 GLY A O 1
ATOM 4039 N N . GLY A 1 523 ? 32.994 -41.306 -90.813 1.00 52.44 523 GLY A N 1
ATOM 4040 C CA . GLY A 1 523 ? 34.342 -41.499 -91.381 1.00 52.44 523 GLY A CA 1
ATOM 4041 C C . GLY A 1 523 ? 34.872 -40.297 -92.184 1.00 52.44 523 GLY A C 1
ATOM 4042 O O . GLY A 1 523 ? 34.087 -39.560 -92.775 1.00 52.44 523 GLY A O 1
ATOM 4043 N N . CYS A 1 524 ? 36.200 -40.127 -92.251 1.00 50.09 524 CYS A N 1
ATOM 4044 C CA . CYS A 1 524 ? 36.859 -39.094 -93.065 1.00 50.09 524 CYS A CA 1
ATOM 4045 C C . CYS A 1 524 ? 36.650 -39.339 -94.571 1.00 50.09 524 CYS A C 1
ATOM 4047 O O . CYS A 1 524 ? 37.004 -40.410 -95.070 1.00 50.09 524 CYS A O 1
ATOM 4049 N N . TYR A 1 525 ? 36.158 -38.336 -95.300 1.00 55.84 525 TYR A N 1
ATOM 4050 C CA . TYR A 1 525 ? 36.132 -38.339 -96.764 1.00 55.84 525 TYR A CA 1
ATOM 4051 C C . TYR A 1 525 ? 37.566 -38.112 -97.277 1.00 55.84 525 TYR A C 1
ATOM 4053 O O . TYR A 1 525 ? 38.226 -37.153 -96.877 1.00 55.84 525 TYR A O 1
ATOM 4061 N N . GLN A 1 526 ? 38.106 -39.064 -98.047 1.00 49.34 526 GLN A N 1
ATOM 4062 C CA . GLN A 1 526 ? 39.540 -39.128 -98.380 1.00 49.34 526 GLN A CA 1
ATOM 4063 C C . GLN A 1 526 ? 39.908 -38.498 -99.726 1.00 49.34 526 GLN A C 1
ATOM 4065 O O . GLN A 1 526 ? 41.092 -38.506 -100.074 1.00 49.34 526 GLN A O 1
ATOM 4070 N N . THR A 1 527 ? 38.954 -37.967 -100.493 1.00 48.78 527 THR A N 1
ATOM 4071 C CA . THR A 1 527 ? 39.276 -37.424 -101.815 1.00 48.78 527 THR A CA 1
ATOM 4072 C C . THR A 1 527 ? 39.502 -35.911 -101.732 1.00 48.78 527 THR A C 1
ATOM 4074 O O . THR A 1 527 ? 38.602 -35.156 -101.375 1.00 48.78 527 THR A O 1
ATOM 4077 N N . PRO A 1 528 ? 40.716 -35.422 -102.026 1.00 47.47 528 PRO A N 1
ATOM 4078 C CA . PRO A 1 528 ? 40.972 -33.990 -102.101 1.00 47.47 528 PRO A CA 1
ATOM 4079 C C . PRO A 1 528 ? 40.239 -33.369 -103.299 1.00 47.47 528 PRO A C 1
ATOM 4081 O O . PRO A 1 528 ? 40.387 -33.823 -104.435 1.00 47.47 528 PRO A O 1
ATOM 4084 N N . ILE A 1 529 ? 39.484 -32.297 -103.049 1.00 45.59 529 ILE A N 1
ATOM 4085 C CA . ILE A 1 529 ? 38.871 -31.466 -104.094 1.00 45.59 529 ILE A CA 1
ATOM 4086 C C . ILE A 1 529 ? 39.895 -30.413 -104.538 1.00 45.59 529 ILE A C 1
ATOM 4088 O O . ILE A 1 529 ? 40.474 -29.708 -103.712 1.00 45.59 529 ILE A O 1
ATOM 4092 N N . TYR A 1 530 ? 40.127 -30.305 -105.848 1.00 45.16 530 TYR A N 1
ATOM 4093 C CA . TYR A 1 530 ? 41.123 -29.402 -106.431 1.00 45.16 530 TYR A CA 1
ATOM 4094 C C . TYR A 1 530 ? 40.450 -28.234 -107.164 1.00 45.16 530 TYR A C 1
ATOM 4096 O O . TYR A 1 530 ? 39.669 -28.454 -108.086 1.00 45.16 530 TYR A O 1
ATOM 4104 N N . GLY A 1 531 ? 40.805 -26.995 -106.806 1.00 47.44 531 GLY A N 1
ATOM 4105 C CA . GLY A 1 531 ? 40.328 -25.770 -107.462 1.00 47.44 531 GLY A CA 1
ATOM 4106 C C . GLY A 1 531 ? 41.449 -24.756 -107.721 1.00 47.44 531 GLY A C 1
ATOM 4107 O O . GLY A 1 531 ? 42.509 -24.804 -107.096 1.00 47.44 531 GLY A O 1
ATOM 4108 N N . LEU A 1 532 ? 41.234 -23.836 -108.668 1.00 42.12 532 LEU A N 1
ATOM 4109 C CA . LEU A 1 532 ? 42.156 -22.728 -108.968 1.00 42.12 532 LEU A CA 1
ATOM 4110 C C . LEU A 1 532 ? 41.898 -21.544 -108.012 1.00 42.12 532 LEU A C 1
ATOM 4112 O O . LEU A 1 532 ? 40.749 -21.256 -107.692 1.00 42.12 532 LEU A O 1
ATOM 4116 N N . CYS A 1 533 ? 42.948 -20.853 -107.544 1.00 40.75 533 CYS A N 1
ATOM 4117 C CA . CYS A 1 533 ? 42.811 -19.839 -106.485 1.00 40.75 533 CYS A CA 1
ATOM 4118 C C . CYS A 1 533 ? 42.139 -18.529 -106.958 1.00 40.75 533 CYS A C 1
ATOM 4120 O O . CYS A 1 533 ? 42.373 -18.078 -108.081 1.00 40.75 533 CYS A O 1
ATOM 4122 N N . GLY A 1 534 ? 41.338 -17.896 -106.078 1.00 48.94 534 GLY A N 1
ATOM 4123 C CA . GLY A 1 534 ? 40.810 -16.541 -106.314 1.00 48.94 534 GLY A CA 1
ATOM 4124 C C . GLY A 1 534 ? 39.618 -16.038 -105.476 1.00 48.94 534 GLY A C 1
ATOM 4125 O O . GLY A 1 534 ? 39.290 -14.862 -105.599 1.00 48.94 534 GLY A O 1
ATOM 4126 N N . GLY A 1 535 ? 38.968 -16.851 -104.633 1.00 44.69 535 GLY A N 1
ATOM 4127 C CA . GLY A 1 535 ? 37.792 -16.430 -103.847 1.00 44.69 535 GLY A CA 1
ATOM 4128 C C . GLY A 1 535 ? 38.055 -16.303 -102.340 1.00 44.69 535 GLY A C 1
ATOM 4129 O O . GLY A 1 535 ? 38.764 -17.125 -101.767 1.00 44.69 535 GLY A O 1
ATOM 4130 N N . SER A 1 536 ? 37.468 -15.294 -101.683 1.00 40.44 536 SER A N 1
ATOM 4131 C CA . SER A 1 536 ? 37.356 -15.216 -100.218 1.00 40.44 536 SER A CA 1
ATOM 4132 C C . SER A 1 536 ? 35.964 -15.691 -99.788 1.00 40.44 536 SER A C 1
ATOM 4134 O O . SER A 1 536 ? 34.977 -15.044 -100.140 1.00 40.44 536 SER A O 1
ATOM 4136 N N . GLY A 1 537 ? 35.883 -16.781 -99.025 1.00 41.72 537 GLY A N 1
ATOM 4137 C CA . GLY A 1 537 ? 34.638 -17.310 -98.460 1.00 41.72 537 GLY A CA 1
ATOM 4138 C C . GLY A 1 537 ? 34.733 -17.450 -96.941 1.00 41.72 537 GLY A C 1
ATOM 4139 O O . GLY A 1 537 ? 35.793 -17.771 -96.407 1.00 41.72 537 GLY A O 1
ATOM 4140 N N . VAL A 1 538 ? 33.631 -17.174 -96.242 1.00 37.62 538 VAL A N 1
ATOM 4141 C CA . VAL A 1 538 ? 33.485 -17.367 -94.793 1.00 37.62 538 VAL A CA 1
ATOM 4142 C C . VAL A 1 538 ? 32.749 -18.690 -94.592 1.00 37.62 538 VAL A C 1
ATOM 4144 O O . VAL A 1 538 ? 31.648 -18.845 -95.111 1.00 37.62 538 VAL A O 1
ATOM 4147 N N . ALA A 1 539 ? 33.344 -19.643 -93.873 1.00 37.72 539 ALA A N 1
ATOM 4148 C CA . ALA A 1 539 ? 32.686 -20.909 -93.556 1.00 37.72 539 ALA A CA 1
ATOM 4149 C C . ALA A 1 539 ? 31.554 -20.669 -92.544 1.00 37.72 539 ALA A C 1
ATOM 4151 O O . ALA A 1 539 ? 31.805 -20.224 -91.423 1.00 37.72 539 ALA A O 1
ATOM 4152 N N . THR A 1 540 ? 30.313 -20.953 -92.935 1.00 40.03 540 THR A N 1
ATOM 4153 C CA . THR A 1 540 ? 29.143 -20.966 -92.045 1.00 40.03 540 THR A CA 1
ATOM 4154 C C . THR A 1 540 ? 28.695 -22.400 -91.795 1.00 40.03 540 THR A C 1
ATOM 4156 O O . THR A 1 540 ? 27.640 -22.805 -92.257 1.00 40.03 540 THR A O 1
ATOM 4159 N N . ASP A 1 541 ? 29.549 -23.184 -91.145 1.00 39.44 541 ASP A N 1
ATOM 4160 C CA . ASP A 1 541 ? 29.188 -24.126 -90.081 1.00 39.44 541 ASP A CA 1
ATOM 4161 C C . ASP A 1 541 ? 30.472 -24.790 -89.575 1.00 39.44 541 ASP A C 1
ATOM 4163 O O . ASP A 1 541 ? 31.428 -25.008 -90.320 1.00 39.44 541 ASP A O 1
ATOM 4167 N N . VAL A 1 542 ? 30.548 -24.979 -88.264 1.00 43.72 542 VAL A N 1
ATOM 4168 C CA . VAL A 1 542 ? 31.793 -25.271 -87.552 1.00 43.72 542 VAL A CA 1
ATOM 4169 C C . VAL A 1 542 ? 32.082 -26.769 -87.604 1.00 43.72 542 VAL A C 1
ATOM 4171 O O . VAL A 1 542 ? 31.364 -27.533 -86.977 1.00 43.72 542 VAL A O 1
ATOM 4174 N N . ASP A 1 543 ? 33.172 -27.167 -88.262 1.00 41.50 543 ASP A N 1
ATOM 4175 C CA . ASP A 1 543 ? 34.039 -28.241 -87.769 1.00 41.50 543 ASP A CA 1
ATOM 4176 C C . ASP A 1 543 ? 35.478 -28.056 -88.287 1.00 41.50 543 ASP A C 1
ATOM 4178 O O . ASP A 1 543 ? 35.725 -27.652 -89.421 1.00 41.50 543 ASP A O 1
ATOM 4182 N N . TYR A 1 544 ? 36.434 -28.229 -87.376 1.00 43.09 544 TYR A N 1
ATOM 4183 C CA . TYR A 1 544 ? 37.800 -27.699 -87.414 1.00 43.09 544 TYR A CA 1
ATOM 4184 C C . TYR A 1 544 ? 38.617 -28.043 -88.677 1.00 43.09 544 TYR A C 1
ATOM 4186 O O . TYR A 1 544 ? 38.963 -29.200 -88.902 1.00 43.09 544 TYR A O 1
ATOM 4194 N N . GLY A 1 545 ? 39.070 -27.017 -89.409 1.00 42.84 545 GLY A N 1
ATOM 4195 C CA . GLY A 1 545 ? 40.085 -27.136 -90.462 1.00 42.84 545 GLY A CA 1
ATOM 4196 C C . GLY A 1 545 ? 41.057 -25.953 -90.437 1.00 42.84 545 GLY A C 1
ATOM 4197 O O . GLY A 1 545 ? 40.661 -24.812 -90.662 1.00 42.84 545 GLY A O 1
ATOM 4198 N N . GLY A 1 546 ? 42.327 -26.210 -90.116 1.00 44.75 546 GLY A N 1
ATOM 4199 C CA . GLY A 1 546 ? 43.412 -25.228 -90.201 1.00 44.75 546 GLY A CA 1
ATOM 4200 C C . GLY A 1 546 ? 44.060 -25.222 -91.589 1.00 44.75 546 GLY A C 1
ATOM 4201 O O . GLY A 1 546 ? 44.135 -26.261 -92.242 1.00 44.75 546 GLY A O 1
ATOM 4202 N N . TYR A 1 547 ? 44.539 -24.058 -92.031 1.00 45.62 547 TYR A N 1
ATOM 4203 C CA . TYR A 1 547 ? 45.305 -23.903 -93.272 1.00 45.62 547 TYR A CA 1
ATOM 4204 C C . TYR A 1 547 ? 46.794 -24.147 -93.000 1.00 45.62 547 TYR A C 1
ATOM 4206 O O . TYR A 1 547 ? 47.341 -23.562 -92.065 1.00 45.62 547 TYR A O 1
ATOM 4214 N N . TYR A 1 548 ? 47.453 -24.951 -93.835 1.00 47.75 548 TYR A N 1
ATOM 4215 C CA . TYR A 1 548 ? 48.908 -25.132 -93.813 1.00 47.75 548 TYR A CA 1
ATOM 4216 C C . TYR A 1 548 ? 49.503 -24.707 -95.155 1.00 47.75 548 TYR A C 1
ATOM 4218 O O . TYR A 1 548 ? 48.889 -24.918 -96.202 1.00 47.75 548 TYR A O 1
ATOM 4226 N N . PHE A 1 549 ? 50.682 -24.090 -95.103 1.00 46.47 549 PHE A N 1
ATOM 4227 C CA . PHE A 1 549 ? 51.446 -23.664 -96.270 1.00 46.47 549 PHE A CA 1
ATOM 4228 C C . PHE A 1 549 ? 52.668 -24.576 -96.395 1.00 46.47 549 PHE A C 1
ATOM 4230 O O . PHE A 1 549 ? 53.437 -24.677 -95.450 1.00 46.47 549 PHE A O 1
ATOM 4237 N N . ASP A 1 550 ? 52.817 -25.232 -97.541 1.00 47.31 550 ASP A N 1
ATOM 4238 C CA . ASP A 1 550 ? 54.047 -25.909 -97.965 1.00 47.31 550 ASP A CA 1
ATOM 4239 C C . ASP A 1 550 ? 54.678 -24.981 -99.009 1.00 47.31 550 ASP A C 1
ATOM 4241 O O . ASP A 1 550 ? 54.168 -24.856 -100.132 1.00 47.31 550 ASP A O 1
ATOM 4245 N N . VAL A 1 551 ? 55.662 -24.186 -98.582 1.00 48.66 551 VAL A N 1
ATOM 4246 C CA . VAL A 1 551 ? 56.193 -23.086 -99.401 1.00 48.66 551 VAL A CA 1
ATOM 4247 C C . VAL A 1 551 ? 57.210 -23.605 -100.418 1.00 48.66 551 VAL A C 1
ATOM 4249 O O . VAL A 1 551 ? 57.388 -22.982 -101.469 1.00 48.66 551 VAL A O 1
ATOM 4252 N N . ASP A 1 552 ? 57.853 -24.741 -100.145 1.00 57.62 552 ASP A N 1
ATOM 4253 C CA . ASP A 1 552 ? 58.900 -25.314 -100.993 1.00 57.62 552 ASP A CA 1
ATOM 4254 C C . ASP A 1 552 ? 58.442 -26.512 -101.852 1.00 57.62 552 ASP A C 1
ATOM 4256 O O . ASP A 1 552 ? 59.130 -26.889 -102.808 1.00 57.62 552 ASP A O 1
ATOM 4260 N N . GLY A 1 553 ? 57.234 -27.024 -101.612 1.00 52.00 553 GLY A N 1
ATOM 4261 C CA . GLY A 1 553 ? 56.587 -28.071 -102.394 1.00 52.00 553 GLY A CA 1
ATOM 4262 C C . GLY A 1 553 ? 57.160 -29.466 -102.150 1.00 52.00 553 GLY A C 1
ATOM 4263 O O . GLY A 1 553 ? 56.987 -30.340 -103.012 1.00 52.00 553 GLY A O 1
ATOM 4264 N N . ASP A 1 554 ? 57.863 -29.684 -101.034 1.00 60.91 554 ASP A N 1
ATOM 4265 C CA . ASP A 1 554 ? 58.493 -30.964 -100.703 1.00 60.91 554 ASP A CA 1
ATOM 4266 C C . ASP A 1 554 ? 57.511 -32.009 -100.131 1.00 60.91 554 ASP A C 1
ATOM 4268 O O . ASP A 1 554 ? 57.856 -33.193 -100.000 1.00 60.91 554 ASP A O 1
ATOM 4272 N N . GLY A 1 555 ? 56.262 -31.606 -99.864 1.00 49.94 555 GLY A N 1
ATOM 4273 C CA . GLY A 1 555 ? 55.212 -32.466 -99.331 1.00 49.94 555 GLY A CA 1
ATOM 4274 C C . GLY A 1 555 ? 55.304 -32.714 -97.823 1.00 49.94 555 GLY A C 1
ATOM 4275 O O . GLY A 1 555 ? 54.674 -33.662 -97.337 1.00 49.94 555 GLY A O 1
ATOM 4276 N N . LYS A 1 556 ? 56.073 -31.911 -97.080 1.00 50.62 556 LYS A N 1
ATOM 4277 C CA . LYS A 1 556 ? 56.134 -31.887 -95.611 1.00 50.62 556 LYS A CA 1
ATOM 4278 C C . LYS A 1 556 ? 55.614 -30.549 -95.071 1.00 50.62 556 LYS A C 1
ATOM 4280 O O . LYS A 1 556 ? 55.306 -29.628 -95.812 1.00 50.62 556 LYS A O 1
ATOM 4285 N N . LEU A 1 557 ? 55.408 -30.498 -93.754 1.00 45.62 557 LEU A N 1
ATOM 4286 C CA . LEU A 1 557 ? 54.938 -29.297 -93.061 1.00 45.62 557 LEU A CA 1
ATOM 4287 C C . LEU A 1 557 ? 56.125 -28.379 -92.747 1.00 45.62 557 LEU A C 1
ATOM 4289 O O . LEU A 1 557 ? 57.074 -28.848 -92.110 1.00 45.62 557 LEU A O 1
ATOM 4293 N N . ASP A 1 558 ? 56.010 -27.106 -93.127 1.00 52.75 558 ASP A N 1
ATOM 4294 C CA . ASP A 1 558 ? 56.875 -26.001 -92.682 1.00 52.75 558 ASP A CA 1
ATOM 4295 C C . ASP A 1 558 ? 56.450 -25.426 -91.318 1.00 52.75 558 ASP A C 1
ATOM 4297 O O . ASP A 1 558 ? 55.224 -25.294 -91.065 1.00 52.75 558 ASP A O 1
#

Sequence (558 aa):
MAIAVIIALVLSGGLIYISTPIVATKTSEEFVESERQANQDTVDKLGEIGNYLNELDKVVTSNQESLNSISEKTDTSEGKTEITEKVTNLDNKLKEVHTSISGTSSRIENLKTIIEKGDEDNKEQINKEFKEITSEITLVKEQYDSANQQIKEIMDKLKKEIDSGNKELGEKVAQNQKDLLNELTSMDKNMESKSSQSLTQFQKDIETLSESVDKKFEAYQKAMDTNIEEVNNKIQRNRNDVSCEIQKNKEDINNELQRNREDVRGELQKNKDDINSELQRNRDDINNGIQGVNKDIEEVNNNVSNNFNIMNKSVGNGFGDLKTCIENSKTELNNKLDSVFQRVSDGKKQLASTLLTFGISVKKDAKFNDIDEGIRALGNMKLDAERKIEDSEHSVSPSKIMAGQSVVINDNEIIGTATSDATAGAEHILSGKTAYVNGAIVVGSMPDHGAVQVTLADSNKSQTLAAGYYDSITISSELTGMYKSIRYTHHVHSSETTDMTVVDESFSSGEAYGVETSPTAGGCYQTPIYGLCGGSGVATDVDYGGYYFDVDGDGKLD